Protein AF-A0A9P8RMC5-F1 (afdb_monomer_lite)

Secondary structure (DSSP, 8-state):
----------TT-TGGGS-HHHHHHHHHT-S-HHHHHHHHHH-HHHHHHHHHHHHHHHHHHHHHHS-HHHHHHHHHHHHHHSTT-----HHHHHTTTS---TT-TT----GGGS----TTS---HHHHHHHHHHHHHHHHHHHHHHHHHHHHHHHHHHT---EEEEEPPP--SSTTHHHHT-EEEE-------SPPHHHHHHHHHHHHHHHHHHHHHHHHHTT-----HHHHHHHHH--HHHHS---HHHHHHHHHHHHHHHHHHHTSTT-TTHHHHTT-PPPP---S----TTSS-----TTT-TT--SGGGTTS--HHHHHHHHHHH-TTT-SSTT--SHHHHTTTTTT--HHHHHHTTS--GGGGGGTTHHHHHHHHHHTS-HHHHHHTT--

Radius of gyration: 24.31 Å; chains: 1; bounding box: 80×55×63 Å

Foldseek 3Di:
DDDDPPDPPPPPQPLVPDDLVVLLVVLLPDLALLSNLVVLVVDVSNVVSCLVCVQVSNLSNCVFFPDLLLVLLLLLLLQLVFFPSDDAALVRLQCSNPPPPPPPPDDDCDPSSDGDDCPVDDGDSVCSRPSSSVSSVLLNQLLVLLQVLQVQLLVLLQPFWFWFFPAFADDDPQNLVRLVRTDTDTDHFDRPDGAFLLLSNLSSSLSSLLLSLLSVLVCLVVVRHPYDPVSSVVSVPDDSLGSHPDDPLSSLSNVLSVVVQQVVQVVPVPRNCVCVVNSHRDGDDDPDDDDPPNSGQDDDDPVGCQWQRHPVSSRPFALLRVLVVVQQPDSPQHSQHVQDCVQVSSNVSSSDIRSSCVSSVQADTNSCCVVVSNRNSSRVVRRDDPVSSCVSVVD

Structure (mmCIF, N/CA/C/O backbone):
data_AF-A0A9P8RMC5-F1
#
_entry.id   AF-A0A9P8RMC5-F1
#
loop_
_atom_site.group_PDB
_atom_site.id
_atom_site.type_symbol
_atom_site.label_atom_id
_atom_site.label_alt_id
_atom_site.label_comp_id
_atom_site.label_asym_id
_atom_site.label_entity_id
_atom_site.label_seq_id
_atom_site.pdbx_PDB_ins_code
_atom_site.Cartn_x
_atom_site.Cartn_y
_atom_site.Cartn_z
_atom_site.occupancy
_atom_site.B_iso_or_equiv
_atom_site.auth_seq_id
_atom_site.auth_comp_id
_atom_site.auth_asym_id
_atom_site.auth_atom_id
_atom_site.pdbx_PDB_model_num
ATOM 1 N N . MET A 1 1 ? -53.786 -16.645 29.538 1.00 34.19 1 MET A N 1
ATOM 2 C CA . MET A 1 1 ? -52.750 -17.665 29.286 1.00 34.19 1 MET A CA 1
ATOM 3 C C . MET A 1 1 ? -51.532 -16.928 28.772 1.00 34.19 1 MET A C 1
ATOM 5 O O . MET A 1 1 ? -51.520 -16.521 27.620 1.00 34.19 1 MET A O 1
ATOM 9 N N . ALA A 1 2 ? -50.607 -16.624 29.680 1.00 32.31 2 ALA A N 1
ATOM 10 C CA . ALA A 1 2 ? -49.321 -16.035 29.343 1.00 32.31 2 ALA A CA 1
ATOM 11 C C . ALA A 1 2 ? -48.439 -17.157 28.790 1.00 32.31 2 ALA A C 1
ATOM 13 O O . ALA A 1 2 ? -48.290 -18.186 29.447 1.00 32.31 2 ALA A O 1
ATOM 14 N N . VAL A 1 3 ? -47.946 -16.988 27.566 1.00 31.42 3 VAL A N 1
ATOM 15 C CA . VAL A 1 3 ? -46.944 -17.881 26.987 1.00 31.42 3 VAL A CA 1
ATOM 16 C C . VAL A 1 3 ? -45.592 -17.291 27.349 1.00 31.42 3 VAL A C 1
ATOM 18 O O . VAL A 1 3 ? -45.273 -16.168 26.966 1.00 31.42 3 VAL A O 1
ATOM 21 N N . ASP A 1 4 ? -44.874 -18.048 28.165 1.00 29.44 4 ASP A N 1
ATOM 22 C CA . ASP A 1 4 ? -43.506 -17.816 28.595 1.00 29.44 4 ASP A CA 1
ATOM 23 C C . ASP A 1 4 ? -42.598 -17.735 27.358 1.00 29.44 4 ASP A C 1
ATOM 25 O O . ASP A 1 4 ? -42.488 -18.685 26.584 1.00 29.44 4 ASP A O 1
ATOM 29 N N . SER A 1 5 ? -42.012 -16.564 27.124 1.00 32.34 5 SER A N 1
ATOM 30 C CA . SER A 1 5 ? -41.119 -16.272 25.997 1.00 32.34 5 SER A CA 1
ATOM 31 C C . SER A 1 5 ? -39.651 -16.538 26.344 1.00 32.34 5 SER A C 1
ATOM 33 O O . SER A 1 5 ? -38.749 -15.927 25.772 1.00 32.34 5 SER A O 1
ATOM 35 N N . SER A 1 6 ? -39.400 -17.430 27.300 1.00 42.34 6 SER A N 1
ATOM 36 C CA . SER A 1 6 ? -38.073 -17.939 27.609 1.00 42.34 6 SER A CA 1
ATOM 37 C C . SER A 1 6 ? -37.910 -19.332 26.989 1.00 42.34 6 SER A C 1
ATOM 39 O O . SER A 1 6 ? -38.762 -20.194 27.154 1.00 42.34 6 SER A O 1
ATOM 41 N N . GLN A 1 7 ? -36.791 -19.546 26.287 1.00 39.53 7 GLN A N 1
ATOM 42 C CA . GLN A 1 7 ? -36.348 -20.809 25.664 1.00 39.53 7 GLN A CA 1
ATOM 43 C C . GLN A 1 7 ? -36.811 -21.086 24.221 1.00 39.53 7 GLN A C 1
ATOM 45 O O . GLN A 1 7 ? -37.571 -22.005 23.935 1.00 39.53 7 GLN A O 1
ATOM 50 N N . LEU A 1 8 ? -36.203 -20.373 23.272 1.00 36.94 8 LEU A N 1
ATOM 51 C CA . LEU A 1 8 ? -35.769 -20.991 22.013 1.00 36.94 8 LEU A CA 1
ATOM 52 C C . LEU A 1 8 ? -34.305 -20.607 21.759 1.00 36.94 8 LEU A C 1
ATOM 54 O O . LEU A 1 8 ? -33.977 -19.862 20.840 1.00 36.94 8 LEU A O 1
ATOM 58 N N . SER A 1 9 ? -33.407 -21.104 22.611 1.00 41.03 9 SER A N 1
ATOM 59 C CA . SER A 1 9 ? -32.009 -21.277 22.227 1.00 41.03 9 SER A CA 1
ATOM 60 C C . SER A 1 9 ? -31.971 -22.360 21.151 1.00 41.03 9 SER A C 1
ATOM 62 O O . SER A 1 9 ? -32.452 -23.475 21.358 1.00 41.03 9 SER A O 1
ATOM 64 N N . SER A 1 10 ? -31.457 -22.025 19.965 1.00 50.66 10 SER A N 1
ATOM 65 C CA . SER A 1 10 ? -31.248 -23.032 18.926 1.00 50.66 10 SER A CA 1
ATOM 66 C C . SER A 1 10 ? -30.340 -24.133 19.508 1.00 50.66 10 SER A C 1
ATOM 68 O O . SER A 1 10 ? -29.314 -23.791 20.102 1.00 50.66 10 SER A O 1
ATOM 70 N N . PRO A 1 11 ? -30.658 -25.430 19.345 1.00 49.31 11 PRO A N 1
ATOM 71 C CA . PRO A 1 11 ? -29.874 -26.523 19.927 1.00 49.31 11 PRO A CA 1
ATOM 72 C C . PRO A 1 11 ? -28.427 -26.633 19.403 1.00 49.31 11 PRO A C 1
ATOM 74 O O . PRO A 1 11 ? -27.706 -27.532 19.820 1.00 49.31 11 PRO A O 1
ATOM 77 N N . ASN A 1 12 ? -28.001 -25.737 18.504 1.00 58.00 12 ASN A N 1
ATOM 78 C CA . ASN A 1 12 ? -26.694 -25.741 17.847 1.00 58.00 12 ASN A CA 1
ATOM 79 C C . ASN A 1 12 ? -25.854 -24.474 18.105 1.00 58.00 12 ASN A C 1
ATOM 81 O O . ASN A 1 12 ? -24.824 -24.304 17.452 1.00 58.00 12 ASN A O 1
ATOM 85 N N . ASP A 1 13 ? -26.247 -23.574 19.016 1.00 71.44 13 ASP A N 1
ATOM 86 C CA . ASP A 1 13 ? -25.400 -22.416 19.344 1.00 71.44 13 ASP A CA 1
ATOM 87 C C . ASP A 1 13 ? -24.283 -22.810 20.323 1.00 71.44 13 ASP A C 1
ATOM 89 O O . ASP A 1 13 ? -24.383 -22.628 21.536 1.00 71.44 13 ASP A O 1
ATOM 93 N N . ILE A 1 14 ? -23.208 -23.379 19.769 1.00 84.25 14 ILE A N 1
ATOM 94 C CA . ILE A 1 14 ? -22.016 -23.826 20.506 1.00 84.25 14 ILE A CA 1
ATOM 95 C C . ILE A 1 14 ? -21.413 -22.678 21.333 1.00 84.25 14 ILE A C 1
ATOM 97 O O . ILE A 1 14 ? -20.877 -22.919 22.414 1.00 84.25 14 ILE A O 1
ATOM 101 N N . PHE A 1 15 ? -21.523 -21.430 20.862 1.00 87.88 15 PHE A N 1
ATOM 102 C CA . PHE A 1 15 ? -20.980 -20.268 21.564 1.00 87.88 15 PHE A CA 1
ATOM 103 C C . PHE A 1 15 ? -21.820 -19.881 22.780 1.00 87.88 15 PHE A C 1
ATOM 105 O O . PHE A 1 15 ? -21.253 -19.492 23.798 1.00 87.88 15 PHE A O 1
ATOM 112 N N . GLY A 1 16 ? -23.142 -20.057 22.720 1.00 85.56 16 GLY A N 1
ATOM 113 C CA . GLY A 1 16 ? -24.044 -19.810 23.849 1.00 85.56 16 GLY A CA 1
ATOM 114 C C . GLY A 1 16 ? -23.801 -20.710 25.067 1.00 85.56 16 GLY A C 1
ATOM 115 O O . GLY A 1 16 ? -24.260 -20.391 26.161 1.00 85.56 16 GLY A O 1
ATOM 116 N N . CYS A 1 17 ? -23.070 -21.818 24.905 1.00 88.38 17 CYS A N 1
ATOM 117 C CA . CYS A 1 17 ? -22.701 -22.723 25.997 1.00 88.38 17 CYS A CA 1
ATOM 118 C C . CYS A 1 17 ? -21.341 -22.406 26.643 1.00 88.38 17 CYS A C 1
ATOM 120 O O . CYS A 1 17 ? -20.978 -23.052 27.629 1.00 88.38 17 CYS A O 1
ATOM 122 N N . LEU A 1 18 ? -20.566 -21.467 26.093 1.00 90.94 18 LEU A N 1
ATOM 123 C CA . LEU A 1 18 ? -19.228 -21.141 26.587 1.00 90.94 18 LEU A CA 1
ATOM 124 C C . LEU A 1 18 ? -19.278 -20.027 27.648 1.00 90.94 18 LEU A C 1
ATOM 126 O O . LEU A 1 18 ? -20.042 -19.076 27.493 1.00 90.94 18 LEU A O 1
ATOM 130 N N . PRO A 1 19 ? -18.435 -20.088 28.698 1.00 93.31 19 PRO A N 1
ATOM 131 C CA . PRO A 1 19 ? -18.256 -18.967 29.621 1.00 93.31 19 PRO A CA 1
ATOM 132 C C . PRO A 1 19 ? -17.745 -17.707 28.907 1.00 93.31 19 PRO A C 1
ATOM 134 O O . PRO A 1 19 ? -16.956 -17.805 27.959 1.00 93.31 19 PRO A O 1
ATOM 137 N N . CYS A 1 20 ? -18.134 -16.527 29.399 1.00 90.75 20 CYS A N 1
ATOM 138 C CA . CYS A 1 20 ? -17.752 -15.234 28.821 1.00 90.75 20 CYS A CA 1
ATOM 139 C C . CYS A 1 20 ? -16.228 -15.064 28.717 1.00 90.75 20 CYS A C 1
ATOM 141 O O . CYS A 1 20 ? -15.727 -14.540 27.724 1.00 90.75 20 CYS A O 1
ATOM 143 N N . GLU A 1 21 ? -15.465 -15.570 29.688 1.00 93.19 21 GLU A N 1
ATOM 144 C CA . GLU A 1 21 ? -14.000 -15.508 29.696 1.00 93.19 21 GLU A CA 1
ATOM 145 C C . GLU A 1 21 ? -13.388 -16.323 28.550 1.00 93.19 21 GLU A C 1
ATOM 147 O O . GLU A 1 21 ? -12.403 -15.904 27.939 1.00 93.19 21 GLU A O 1
ATOM 152 N N . ILE A 1 22 ? -13.990 -17.473 28.229 1.00 94.62 22 ILE A N 1
ATOM 153 C CA . ILE A 1 22 ? -13.556 -18.328 27.120 1.00 94.62 22 ILE A CA 1
ATOM 154 C C . ILE A 1 22 ? -13.919 -17.676 25.789 1.00 94.62 22 ILE A C 1
ATOM 156 O O . ILE A 1 22 ? -13.082 -17.634 24.889 1.00 94.62 22 ILE A O 1
ATOM 160 N N . LEU A 1 23 ? -15.124 -17.114 25.667 1.00 93.44 23 LEU A N 1
ATOM 161 C CA . LEU A 1 23 ? -15.525 -16.360 24.476 1.00 93.44 23 LEU A CA 1
ATOM 162 C C . LEU A 1 23 ? -14.602 -15.163 24.231 1.00 93.44 23 LEU A C 1
ATOM 164 O O . LEU A 1 23 ? -14.131 -14.974 23.112 1.00 93.44 23 LEU A O 1
ATOM 168 N N . LEU A 1 24 ? -14.282 -14.397 25.273 1.00 93.69 24 LEU A N 1
ATOM 169 C CA . LEU A 1 24 ? -13.352 -13.276 25.190 1.00 93.69 24 LEU A CA 1
ATOM 170 C C . LEU A 1 24 ? -11.957 -13.728 24.735 1.00 93.69 24 LEU A C 1
ATOM 172 O O . LEU A 1 24 ? -11.364 -13.099 23.857 1.00 93.69 24 LEU A O 1
ATOM 176 N N . ALA A 1 25 ? -11.439 -14.824 25.297 1.00 94.81 25 ALA A N 1
ATOM 177 C CA . ALA A 1 25 ? -10.157 -15.390 24.885 1.00 94.81 25 ALA A CA 1
ATOM 178 C C . ALA A 1 25 ? -10.177 -15.842 23.415 1.00 94.81 25 ALA A C 1
ATOM 180 O O . ALA A 1 25 ? -9.243 -15.543 22.675 1.00 94.81 25 ALA A O 1
ATOM 181 N N . LEU A 1 26 ? -11.255 -16.496 22.968 1.00 94.31 26 LEU A N 1
ATOM 182 C CA . LEU A 1 26 ? -11.422 -16.915 21.575 1.00 94.31 26 LEU A CA 1
ATOM 183 C C . LEU A 1 26 ? -11.428 -15.721 20.618 1.00 94.31 26 LEU A C 1
ATOM 185 O O . LEU A 1 26 ? -10.719 -15.749 19.616 1.00 94.31 26 LEU A O 1
ATOM 189 N N . LEU A 1 27 ? -12.176 -14.661 20.940 1.00 95.12 27 LEU A N 1
ATOM 190 C CA . LEU A 1 27 ? -12.246 -13.454 20.111 1.00 95.12 27 LEU A CA 1
ATOM 191 C C . LEU A 1 27 ? -10.879 -12.765 19.978 1.00 95.12 27 LEU A C 1
ATOM 193 O O . LEU A 1 27 ? -10.534 -12.313 18.888 1.00 95.12 27 LEU A O 1
ATOM 197 N N . LYS A 1 28 ? -10.081 -12.729 21.054 1.00 94.44 28 LYS A N 1
ATOM 198 C CA . LYS A 1 28 ? -8.715 -12.167 21.056 1.00 94.44 28 LYS A CA 1
ATOM 199 C C . LYS A 1 28 ? -7.704 -13.002 20.264 1.00 94.44 28 LYS A C 1
ATOM 201 O O . LYS A 1 28 ? -6.700 -12.458 19.819 1.00 94.44 28 LYS A O 1
ATOM 206 N N . LEU A 1 29 ? -7.953 -14.303 20.107 1.00 93.69 29 LEU A N 1
ATOM 207 C CA . LEU A 1 29 ? -7.072 -15.246 19.407 1.00 93.69 29 LEU A CA 1
ATOM 208 C C . LEU A 1 29 ? -7.424 -15.426 17.924 1.00 93.69 29 LEU A C 1
ATOM 210 O O . LEU A 1 29 ? -6.811 -16.251 17.244 1.00 93.69 29 LEU A O 1
ATOM 214 N N . LEU A 1 30 ? -8.407 -14.684 17.409 1.00 92.06 30 LEU A N 1
ATOM 215 C CA . LEU A 1 30 ? -8.745 -14.752 15.993 1.00 92.06 30 LEU A CA 1
ATOM 216 C C . LEU A 1 30 ? -7.574 -14.284 15.122 1.00 92.06 30 LEU A C 1
ATOM 218 O O . LEU A 1 30 ? -6.870 -13.339 15.477 1.00 92.06 30 LEU A O 1
ATOM 222 N N . PRO A 1 31 ? -7.387 -14.906 13.945 1.00 90.00 31 PRO A N 1
ATOM 223 C CA . PRO A 1 31 ? -6.184 -14.699 13.149 1.00 90.00 31 PRO A CA 1
ATOM 224 C C . PRO A 1 31 ? -6.144 -13.334 12.458 1.00 90.00 31 PRO A C 1
ATOM 226 O O . PRO A 1 31 ? -5.093 -12.945 11.976 1.00 90.00 31 PRO A O 1
ATOM 229 N N . SER A 1 32 ? -7.273 -12.625 12.343 1.00 90.69 32 SER A N 1
ATOM 230 C CA . SER A 1 32 ? -7.334 -11.323 11.674 1.00 90.69 32 SER A CA 1
ATOM 231 C C . SER A 1 32 ? -8.619 -10.556 11.997 1.00 90.69 32 SER A C 1
ATOM 233 O O . SER A 1 32 ? -9.634 -11.139 12.397 1.00 90.69 32 SER A O 1
ATOM 235 N N . LEU A 1 33 ? -8.610 -9.243 11.750 1.00 92.81 33 LEU A N 1
ATOM 236 C CA . LEU A 1 33 ? -9.790 -8.385 11.901 1.00 92.81 33 LEU A CA 1
ATOM 237 C C . LEU A 1 33 ? -10.959 -8.783 10.971 1.00 92.81 33 LEU A C 1
ATOM 239 O O . LEU A 1 33 ? -12.092 -8.811 11.449 1.00 92.81 33 LEU A O 1
ATOM 243 N N . PRO A 1 34 ? -10.759 -9.180 9.697 1.00 91.12 34 PRO A N 1
ATOM 244 C CA . PRO A 1 34 ? -11.839 -9.748 8.882 1.00 91.12 34 PRO A CA 1
ATOM 245 C C . PRO A 1 34 ? -12.456 -11.031 9.458 1.00 91.12 34 PRO A C 1
ATOM 247 O O . PRO A 1 34 ? -13.664 -11.241 9.329 1.00 91.12 34 PRO A O 1
ATOM 250 N N . SER A 1 35 ? -11.656 -11.885 10.109 1.00 91.00 35 SER A N 1
ATOM 251 C CA . SER A 1 35 ? -12.176 -13.088 10.782 1.00 91.00 35 SER A CA 1
ATOM 252 C C . SER A 1 35 ? -13.035 -12.715 11.989 1.00 91.00 35 SER A C 1
ATOM 254 O O . SER A 1 35 ? -14.122 -13.264 12.163 1.00 91.00 35 SER A O 1
ATOM 256 N N . LEU A 1 36 ? -12.594 -11.720 12.767 1.00 94.12 36 LEU A N 1
ATOM 257 C CA . LEU A 1 36 ? -13.380 -11.138 13.853 1.00 94.12 36 LEU A CA 1
ATOM 258 C C . LEU A 1 36 ? -14.698 -10.546 13.345 1.00 94.12 36 LEU A C 1
ATOM 260 O O . LEU A 1 36 ? -15.750 -10.897 13.873 1.00 94.12 36 LEU A O 1
ATOM 264 N N . TRP A 1 37 ? -14.663 -9.733 12.284 1.00 93.81 37 TRP A N 1
ATOM 265 C CA . TRP A 1 37 ? -15.861 -9.184 11.635 1.00 93.81 37 TRP A CA 1
ATOM 266 C C . TRP A 1 37 ? -16.850 -10.277 11.224 1.00 93.81 37 TRP A C 1
ATOM 268 O O . TRP A 1 37 ? -18.044 -10.178 11.501 1.00 93.81 37 TRP A O 1
ATOM 278 N N . SER A 1 38 ? -16.355 -11.331 10.578 1.00 91.19 38 SER A N 1
ATOM 279 C CA . SER A 1 38 ? -17.195 -12.432 10.102 1.00 91.19 38 SER A CA 1
ATOM 280 C C . SER A 1 38 ? -17.855 -13.169 11.269 1.00 91.19 38 SER A C 1
ATOM 282 O O . SER A 1 38 ? -19.056 -13.430 11.229 1.00 91.19 38 SER A O 1
ATOM 284 N N . LEU A 1 39 ? -17.106 -13.443 12.343 1.00 92.12 39 LEU A N 1
ATOM 285 C CA . LEU A 1 39 ? -17.624 -14.169 13.502 1.00 92.12 39 LEU A CA 1
ATOM 286 C C . LEU A 1 39 ? -18.683 -13.370 14.275 1.00 92.12 39 LEU A C 1
ATOM 288 O O . LEU A 1 39 ? -19.729 -13.925 14.612 1.00 92.12 39 LEU A O 1
ATOM 292 N N . ILE A 1 40 ? -18.463 -12.073 14.521 1.00 93.75 40 ILE A N 1
ATOM 293 C CA . ILE A 1 40 ? -19.433 -11.249 15.268 1.00 93.75 40 ILE A CA 1
ATOM 294 C C . ILE A 1 40 ? -20.731 -10.993 14.491 1.00 93.75 40 ILE A C 1
ATOM 296 O O . ILE A 1 40 ? -21.744 -10.645 15.098 1.00 93.75 40 ILE A O 1
ATOM 300 N N . ASN A 1 41 ? -20.705 -11.135 13.163 1.00 90.94 41 ASN A N 1
ATOM 301 C CA . ASN A 1 41 ? -21.898 -11.057 12.319 1.00 90.94 41 ASN A CA 1
ATOM 302 C C . ASN A 1 41 ? -22.594 -12.418 12.168 1.00 90.94 41 ASN A C 1
ATOM 304 O O . ASN A 1 41 ? -23.791 -12.457 11.901 1.00 90.94 41 ASN A O 1
ATOM 308 N N . ALA A 1 42 ? -21.867 -13.523 12.356 1.00 90.12 42 ALA A N 1
ATOM 309 C CA . ALA A 1 42 ? -22.419 -14.874 12.298 1.00 90.12 42 ALA A CA 1
ATOM 310 C C . ALA A 1 42 ? -23.027 -15.347 13.632 1.00 90.12 42 ALA A C 1
ATOM 312 O O . ALA A 1 42 ? -23.923 -16.187 13.623 1.00 90.12 42 ALA A O 1
ATOM 313 N N . SER A 1 43 ? -22.556 -14.829 14.773 1.00 92.62 43 SER A N 1
ATOM 314 C CA . SER A 1 43 ? -23.009 -15.229 16.113 1.00 92.62 43 SER A CA 1
ATOM 315 C C . SER A 1 43 ? -23.420 -14.024 16.957 1.00 92.62 43 SER A C 1
ATOM 317 O O . SER A 1 43 ? -22.600 -13.156 17.262 1.00 92.62 43 SER A O 1
ATOM 319 N N . SER A 1 44 ? -24.682 -14.000 17.400 1.00 91.75 44 SER A N 1
ATOM 320 C CA . SER A 1 44 ? -25.200 -12.962 18.302 1.00 91.75 44 SER A CA 1
ATOM 321 C C . SER A 1 44 ? -24.506 -12.973 19.664 1.00 91.75 44 SER A C 1
ATOM 323 O O . SER A 1 44 ? -24.296 -11.909 20.239 1.00 91.75 44 SER A O 1
ATOM 325 N N . VAL A 1 45 ? -24.104 -14.151 20.155 1.00 93.19 45 VAL A N 1
ATOM 326 C CA . VAL A 1 45 ? -23.377 -14.306 21.426 1.00 93.19 45 VAL A CA 1
ATOM 327 C C . VAL A 1 45 ? -21.981 -13.693 21.322 1.00 93.19 45 VAL A C 1
ATOM 329 O O . VAL A 1 45 ? -21.588 -12.898 22.173 1.00 93.19 45 VAL A O 1
ATOM 332 N N . CYS A 1 46 ? -21.253 -13.984 20.239 1.00 93.81 46 CYS A N 1
ATOM 333 C CA . CYS A 1 46 ? -19.962 -13.348 19.974 1.00 93.81 46 CYS A CA 1
ATOM 334 C C . CYS A 1 46 ? -20.105 -11.837 19.749 1.00 93.81 46 CYS A C 1
ATOM 336 O O . CYS A 1 46 ? -19.240 -11.082 20.178 1.00 93.81 46 CYS A O 1
ATOM 338 N N . SER A 1 47 ? -21.190 -11.395 19.105 1.00 93.25 47 SER A N 1
ATOM 339 C CA . SER A 1 47 ? -21.507 -9.973 18.921 1.00 93.25 47 SER A CA 1
ATOM 340 C C . SER A 1 47 ? -21.686 -9.246 20.253 1.00 93.25 47 SER A C 1
ATOM 342 O O . SER A 1 47 ? 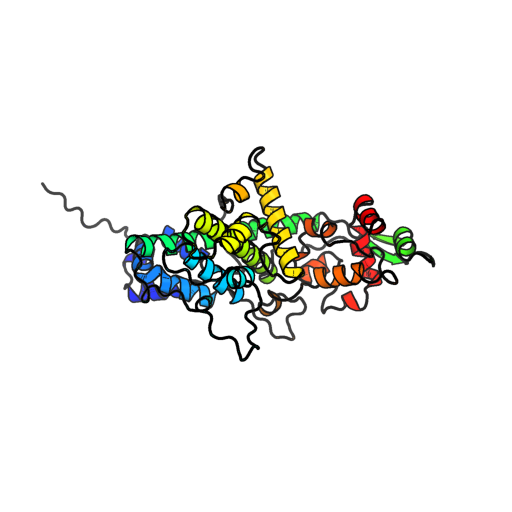-21.100 -8.185 20.444 1.00 93.25 47 SER A O 1
ATOM 344 N N . ALA A 1 48 ? -22.455 -9.828 21.177 1.00 91.88 48 ALA A N 1
ATOM 345 C CA . ALA A 1 48 ? -22.681 -9.253 22.499 1.00 91.88 48 ALA A CA 1
ATOM 346 C C . ALA A 1 48 ? -21.376 -9.194 23.308 1.00 91.88 48 ALA A C 1
ATOM 348 O O . ALA A 1 48 ? -21.003 -8.131 23.793 1.00 91.88 48 ALA A O 1
ATOM 349 N N . GLN A 1 49 ? -20.622 -10.299 23.352 1.00 93.06 49 GLN A N 1
ATOM 350 C CA . GLN A 1 49 ? -19.323 -10.339 24.033 1.00 93.06 49 GLN A CA 1
ATOM 351 C C . GLN A 1 49 ? -18.315 -9.348 23.433 1.00 93.06 49 GLN A C 1
ATOM 353 O O . GLN A 1 49 ? -17.472 -8.798 24.146 1.00 93.06 49 GLN A O 1
ATOM 358 N N . PHE A 1 50 ? -18.376 -9.138 22.117 1.00 93.12 50 PHE A N 1
ATOM 359 C CA . PHE A 1 50 ? -17.578 -8.124 21.451 1.00 93.12 50 PHE A CA 1
ATOM 360 C C . PHE A 1 50 ? -17.960 -6.726 21.926 1.00 93.12 50 PHE A C 1
ATOM 362 O O . PHE A 1 50 ? -17.064 -5.976 22.284 1.00 93.12 50 PHE A O 1
ATOM 369 N N . ASP A 1 51 ? -19.244 -6.376 21.979 1.00 90.56 51 ASP A N 1
ATOM 370 C CA . ASP A 1 51 ? -19.684 -5.035 22.383 1.00 90.56 51 ASP A CA 1
ATOM 371 C C . ASP A 1 51 ? -19.237 -4.664 23.809 1.00 90.56 51 ASP A C 1
ATOM 373 O O . ASP A 1 51 ? -18.901 -3.504 24.054 1.00 90.56 51 ASP A O 1
ATOM 377 N N . ASP A 1 52 ? -19.127 -5.648 24.706 1.00 88.06 52 ASP A N 1
ATOM 378 C CA . ASP A 1 52 ? -18.653 -5.454 26.083 1.00 88.06 52 ASP A CA 1
ATOM 379 C C . ASP A 1 52 ? -17.142 -5.166 26.182 1.00 88.06 52 ASP A C 1
ATOM 381 O O . ASP A 1 52 ? -16.688 -4.505 27.117 1.00 88.06 52 ASP A O 1
ATOM 385 N N . CYS A 1 53 ? -16.330 -5.674 25.247 1.00 88.06 53 CYS A N 1
ATOM 386 C CA . CYS A 1 53 ? -14.858 -5.612 25.306 1.00 88.06 53 CYS A CA 1
ATOM 387 C C . CYS A 1 53 ? -14.216 -5.213 23.964 1.00 88.06 53 CYS A C 1
ATOM 389 O O . CYS A 1 53 ? -13.078 -5.589 23.669 1.00 88.06 53 CYS A O 1
ATOM 391 N N . ALA A 1 54 ? -14.934 -4.450 23.138 1.00 90.00 54 ALA A N 1
ATOM 392 C CA . ALA A 1 54 ? -14.643 -4.296 21.712 1.00 90.00 54 ALA A CA 1
ATOM 393 C C . ALA A 1 54 ? -13.223 -3.796 21.426 1.00 90.00 54 ALA A C 1
ATOM 395 O O . ALA A 1 54 ? -12.516 -4.363 20.596 1.00 90.00 54 ALA A O 1
ATOM 396 N N . LEU A 1 55 ? -12.782 -2.752 22.134 1.00 87.38 55 LEU A N 1
ATOM 397 C CA . LEU A 1 55 ? -11.437 -2.210 21.954 1.00 87.38 55 LEU A CA 1
ATOM 398 C C . LEU A 1 55 ? -10.340 -3.181 22.366 1.00 87.38 55 LEU A C 1
ATOM 400 O O . LEU A 1 55 ? -9.337 -3.281 21.671 1.00 87.38 55 LEU A O 1
ATOM 404 N N . GLU A 1 56 ? -10.522 -3.877 23.487 1.00 89.12 56 GLU A N 1
ATOM 405 C CA . GLU A 1 56 ? -9.525 -4.823 23.980 1.00 89.12 56 GLU A CA 1
ATOM 406 C C . GLU A 1 56 ? -9.357 -5.980 22.988 1.00 89.12 56 GLU A C 1
ATOM 408 O O . GLU A 1 56 ? -8.239 -6.405 22.697 1.00 89.12 56 GLU A O 1
ATOM 413 N N . ILE A 1 57 ? -10.471 -6.451 22.424 1.00 92.75 57 ILE A N 1
ATOM 414 C CA . ILE A 1 57 ? -10.485 -7.498 21.404 1.00 92.75 57 ILE A CA 1
ATOM 415 C C . ILE A 1 57 ? -9.820 -7.005 20.114 1.00 92.75 57 ILE A C 1
ATOM 417 O O . ILE A 1 57 ? -8.930 -7.682 19.600 1.00 92.75 57 ILE A O 1
ATOM 421 N N . ILE A 1 58 ? -10.211 -5.831 19.599 1.00 92.94 58 ILE A N 1
ATOM 422 C CA . ILE A 1 58 ? -9.612 -5.260 18.380 1.00 92.94 58 ILE A CA 1
ATOM 423 C C . ILE A 1 58 ? -8.113 -5.058 18.566 1.00 92.94 58 ILE A C 1
ATOM 425 O O . ILE A 1 58 ? -7.348 -5.434 17.684 1.00 92.94 58 ILE A O 1
ATOM 429 N N . GLU A 1 59 ? -7.685 -4.477 19.687 1.00 90.75 59 GLU A N 1
ATOM 430 C CA . GLU A 1 59 ? -6.274 -4.213 19.960 1.00 90.75 59 GLU A CA 1
ATOM 431 C C . GLU A 1 59 ? -5.476 -5.520 20.012 1.00 90.75 59 GLU A C 1
ATOM 433 O O . GLU A 1 59 ? -4.419 -5.601 19.392 1.00 90.75 59 GLU A O 1
ATOM 438 N N . ALA A 1 60 ? -5.997 -6.564 20.666 1.00 92.06 60 ALA A N 1
ATOM 439 C CA . ALA A 1 60 ? -5.348 -7.874 20.718 1.00 92.06 60 ALA A CA 1
ATOM 440 C C . ALA A 1 60 ? -5.187 -8.501 19.321 1.00 92.06 60 ALA A C 1
ATOM 442 O O . ALA A 1 60 ? -4.081 -8.895 18.946 1.00 92.06 60 ALA A O 1
ATOM 443 N N . VAL A 1 61 ? -6.262 -8.534 18.525 1.00 93.12 61 VAL A N 1
ATOM 444 C CA . VAL A 1 61 ? -6.232 -9.098 17.164 1.00 93.12 61 VAL A CA 1
ATOM 445 C C . VAL A 1 61 ? -5.333 -8.265 16.247 1.00 93.12 61 VAL A C 1
ATOM 447 O O . VAL A 1 61 ? -4.546 -8.814 15.476 1.00 93.12 61 VAL A O 1
ATOM 450 N N . MET A 1 62 ? -5.400 -6.937 16.344 1.00 91.75 62 MET A N 1
ATOM 451 C CA . MET A 1 62 ? -4.572 -6.016 15.567 1.00 91.75 62 MET A CA 1
ATOM 452 C C . MET A 1 62 ? -3.083 -6.176 15.904 1.00 91.75 62 MET A C 1
ATOM 454 O O . MET A 1 62 ? -2.264 -6.235 14.991 1.00 91.75 62 MET A O 1
ATOM 458 N N . LEU A 1 63 ? -2.723 -6.297 17.186 1.00 89.38 63 LEU A N 1
ATOM 459 C CA . LEU A 1 63 ? -1.338 -6.527 17.613 1.00 89.38 63 LEU A CA 1
ATOM 460 C C . LEU A 1 63 ? -0.770 -7.844 17.074 1.00 89.38 63 LEU A C 1
ATOM 462 O O . LEU A 1 63 ? 0.416 -7.902 16.758 1.00 89.38 63 LEU A O 1
ATOM 466 N N . ALA A 1 64 ? -1.604 -8.879 16.963 1.00 88.25 64 ALA A N 1
ATOM 467 C CA . ALA A 1 64 ? -1.189 -10.197 16.494 1.00 88.25 64 ALA A CA 1
ATOM 468 C C . ALA A 1 64 ? -1.094 -10.314 14.961 1.00 88.25 64 ALA A C 1
ATOM 470 O O . ALA A 1 64 ? -0.292 -11.104 14.467 1.00 88.25 64 ALA A O 1
ATOM 471 N N . SER A 1 65 ? -1.909 -9.562 14.211 1.00 88.50 65 SER A N 1
ATOM 472 C CA . SER A 1 65 ? -2.105 -9.787 12.766 1.00 88.50 65 SER A CA 1
ATOM 473 C C . SER A 1 65 ? -1.704 -8.622 11.860 1.00 88.50 65 SER A C 1
ATOM 475 O O . SER A 1 65 ? -1.506 -8.823 10.666 1.00 88.50 65 SER A O 1
ATOM 477 N N . VAL A 1 66 ? -1.562 -7.403 12.392 1.00 89.56 66 VAL A N 1
ATOM 478 C CA . VAL A 1 66 ? -1.368 -6.191 11.582 1.00 89.56 66 VAL A CA 1
ATOM 479 C C . VAL A 1 66 ? 0.039 -5.613 11.794 1.00 89.56 66 VAL A C 1
ATOM 481 O O . VAL A 1 66 ? 0.461 -5.446 12.936 1.00 89.56 66 VAL A O 1
ATOM 484 N N . PRO A 1 67 ? 0.775 -5.228 10.737 1.00 88.75 67 PRO A N 1
ATOM 485 C CA . PRO A 1 67 ? 2.075 -4.561 10.861 1.00 88.75 67 PRO A CA 1
ATOM 486 C C . PRO A 1 67 ? 2.014 -3.228 11.612 1.00 88.75 67 PRO A C 1
ATOM 488 O O . PRO A 1 67 ? 1.095 -2.440 11.397 1.00 88.75 67 PRO A O 1
ATOM 491 N N . THR A 1 68 ? 3.033 -2.925 12.424 1.00 85.19 68 THR A N 1
ATOM 492 C CA . THR A 1 68 ? 3.092 -1.750 13.320 1.00 85.19 68 THR A CA 1
ATOM 493 C C . THR A 1 68 ? 2.696 -0.430 12.654 1.00 85.19 68 THR A C 1
ATOM 495 O O . THR A 1 68 ? 1.893 0.321 13.210 1.00 85.19 68 THR A O 1
ATOM 498 N N . THR A 1 69 ? 3.209 -0.157 11.452 1.00 85.56 69 THR A N 1
ATOM 499 C CA . THR A 1 69 ? 2.896 1.060 10.689 1.00 85.56 69 THR A CA 1
ATOM 500 C C . THR A 1 69 ? 1.404 1.144 10.346 1.00 85.56 69 THR A C 1
ATOM 502 O O . THR A 1 69 ? 0.786 2.193 10.508 1.00 85.56 69 THR A O 1
ATOM 505 N N . ILE A 1 70 ? 0.782 0.029 9.952 1.00 91.12 70 ILE A N 1
ATOM 506 C CA . ILE A 1 70 ? -0.658 -0.032 9.659 1.00 91.12 70 ILE A CA 1
ATOM 507 C C . ILE A 1 70 ? -1.470 0.086 10.952 1.00 91.12 70 ILE A C 1
ATOM 509 O O . ILE A 1 70 ? -2.432 0.851 10.980 1.00 91.12 70 ILE A O 1
ATOM 513 N N . GLN A 1 71 ? -1.053 -0.567 12.047 1.00 90.31 71 GLN A N 1
ATOM 514 C CA . GLN A 1 71 ? -1.714 -0.405 13.350 1.00 90.31 71 GLN A CA 1
ATOM 515 C C . GLN A 1 71 ? -1.775 1.071 13.753 1.00 90.31 71 GLN A C 1
ATOM 517 O O . GLN A 1 71 ? -2.791 1.555 14.243 1.00 90.31 71 GLN A O 1
ATOM 522 N N . HIS A 1 72 ? -0.685 1.811 13.543 1.00 86.19 72 HIS A N 1
ATOM 523 C CA . HIS A 1 72 ? -0.631 3.235 13.847 1.00 86.19 72 HIS A CA 1
ATOM 524 C C . HIS A 1 72 ? -1.653 4.040 13.036 1.00 86.19 72 HIS A C 1
ATOM 526 O O . HIS A 1 72 ? -2.404 4.829 13.615 1.00 86.19 72 HIS A O 1
ATOM 532 N N . ILE A 1 73 ? -1.739 3.783 11.726 1.00 90.56 73 ILE A N 1
ATOM 533 C CA . ILE A 1 73 ? -2.715 4.430 10.840 1.00 90.56 73 ILE A CA 1
ATOM 534 C C . ILE A 1 73 ? -4.153 4.083 11.277 1.00 90.56 73 ILE A C 1
ATOM 536 O O . ILE A 1 73 ? -5.022 4.952 11.339 1.00 90.56 73 ILE A O 1
ATOM 540 N N . MET A 1 74 ? -4.414 2.836 11.670 1.00 91.94 74 MET A N 1
ATOM 541 C CA . MET A 1 74 ? -5.721 2.417 12.191 1.00 91.94 74 MET A CA 1
ATOM 542 C C . MET A 1 74 ? -6.088 3.146 13.489 1.00 91.94 74 MET A C 1
ATOM 544 O O . MET A 1 74 ? -7.202 3.658 13.622 1.00 91.94 74 MET A O 1
ATOM 548 N N . ARG A 1 75 ? -5.140 3.260 14.429 1.00 87.50 75 ARG A N 1
ATOM 549 C CA . ARG A 1 75 ? -5.350 3.964 15.702 1.00 87.50 75 ARG A CA 1
ATOM 550 C C . ARG A 1 75 ? -5.643 5.451 15.492 1.00 87.50 75 ARG A C 1
ATOM 552 O O . ARG A 1 75 ? -6.544 5.975 16.146 1.00 87.50 75 ARG A O 1
ATOM 559 N N . VAL A 1 76 ? -4.936 6.144 14.590 1.00 85.81 76 VAL A N 1
ATOM 560 C CA . VAL A 1 76 ? -5.259 7.558 14.285 1.00 85.81 76 VAL A CA 1
ATOM 561 C C . VAL A 1 76 ? -6.604 7.702 13.604 1.00 85.81 76 VAL A C 1
ATOM 563 O O . VAL A 1 76 ? -7.326 8.647 13.900 1.00 85.81 76 VAL A O 1
ATOM 566 N N . THR A 1 77 ? -6.962 6.754 12.739 1.00 89.94 77 THR A N 1
ATOM 567 C CA . THR A 1 77 ? -8.241 6.770 12.031 1.00 89.94 77 THR A CA 1
ATOM 568 C C . THR A 1 77 ? -9.382 6.695 13.037 1.00 89.94 77 THR A C 1
ATOM 570 O O . THR A 1 77 ? -10.283 7.531 12.996 1.00 89.94 77 THR A O 1
ATOM 573 N N . LEU A 1 78 ? -9.294 5.787 14.016 1.00 87.44 78 LEU A N 1
ATOM 574 C CA . LEU A 1 78 ? -10.283 5.701 15.092 1.00 87.44 78 LEU A CA 1
ATOM 575 C C . LEU A 1 78 ? -10.333 6.979 15.943 1.00 87.44 78 LEU A C 1
ATOM 577 O O . LEU A 1 78 ? -11.415 7.454 16.277 1.00 87.44 78 LEU A O 1
ATOM 581 N N . ARG A 1 79 ? -9.177 7.565 16.282 1.00 82.00 79 ARG A N 1
ATOM 582 C CA . ARG A 1 79 ? -9.129 8.812 17.066 1.00 82.00 79 ARG A CA 1
ATOM 583 C C . ARG A 1 79 ? -9.740 10.000 16.322 1.00 82.00 79 ARG A C 1
ATOM 585 O O . ARG A 1 79 ? -10.409 10.808 16.949 1.00 82.00 79 ARG A O 1
ATOM 592 N N . CYS A 1 80 ? -9.580 10.092 15.002 1.00 84.31 80 CYS A N 1
ATOM 593 C CA . CYS A 1 80 ? -10.227 11.131 14.190 1.00 84.31 80 CYS A CA 1
ATOM 594 C C . CYS A 1 80 ? -11.753 10.969 14.101 1.00 84.31 80 CYS A C 1
ATOM 596 O O . CYS A 1 80 ? -12.477 11.955 13.928 1.00 84.31 80 CYS A O 1
ATOM 598 N N . GLN A 1 81 ? -12.252 9.741 14.246 1.00 82.75 81 GLN A N 1
ATOM 599 C CA . GLN A 1 81 ? -13.687 9.455 14.290 1.00 82.75 81 GLN A CA 1
ATOM 600 C C . GLN A 1 81 ? -14.325 9.809 15.637 1.00 82.75 81 GLN A C 1
ATOM 602 O O . GLN A 1 81 ? -15.538 10.002 15.698 1.00 82.75 81 GLN A O 1
ATOM 607 N N . ALA A 1 82 ? -13.533 9.889 16.706 1.00 78.25 82 ALA A N 1
ATOM 608 C CA . ALA A 1 82 ? -14.025 10.102 18.055 1.00 78.25 82 ALA A CA 1
ATOM 609 C C . ALA A 1 82 ? -13.895 11.586 18.478 1.00 78.25 82 ALA A C 1
ATOM 611 O O . ALA A 1 82 ? -12.795 12.149 18.433 1.00 78.25 82 ALA A O 1
ATOM 612 N N . PRO A 1 83 ? -14.989 12.251 18.889 1.00 66.44 83 PRO A N 1
ATOM 613 C CA . PRO A 1 83 ? -14.937 13.601 19.451 1.00 66.44 83 PRO A CA 1
ATOM 614 C C . PRO A 1 83 ? -14.058 13.652 20.713 1.00 66.44 83 PRO A C 1
ATOM 616 O O . PRO A 1 83 ? -14.092 12.733 21.526 1.00 66.44 83 PRO A O 1
ATOM 619 N N . GLY A 1 84 ? -13.256 14.709 20.882 1.00 61.28 84 GLY A N 1
ATOM 620 C CA . GLY A 1 84 ? -12.444 14.930 22.093 1.00 61.28 84 GLY A CA 1
ATOM 621 C C . GLY A 1 84 ? -11.162 14.089 22.220 1.00 61.28 84 GLY A C 1
ATOM 622 O O . GLY A 1 84 ? -10.386 14.294 23.146 1.00 61.28 84 GLY A O 1
ATOM 623 N N . LEU A 1 85 ? -10.895 13.178 21.280 1.00 58.09 85 LEU A N 1
ATOM 624 C CA . LEU A 1 85 ? -9.703 12.309 21.250 1.00 58.09 85 LEU A CA 1
ATOM 625 C C . LEU A 1 85 ? -8.574 12.844 20.350 1.00 58.09 85 LEU A C 1
ATOM 627 O O . LEU A 1 85 ? -7.618 12.130 20.024 1.00 58.09 85 LEU A O 1
ATOM 631 N N . GLN A 1 86 ? -8.694 14.101 19.924 1.00 62.38 86 GLN A N 1
ATOM 632 C CA . GLN A 1 86 ? -7.872 14.695 18.880 1.00 62.38 86 GLN A CA 1
ATOM 633 C C . GLN A 1 86 ? -6.749 15.539 19.485 1.00 62.38 86 GLN A C 1
ATOM 635 O O . GLN A 1 86 ? -6.948 16.656 19.947 1.00 62.38 86 GLN A O 1
ATOM 640 N N . HIS A 1 87 ? -5.533 14.998 19.463 1.00 59.66 87 HIS A N 1
ATOM 641 C CA . HIS A 1 87 ? -4.316 15.714 19.868 1.00 59.66 87 HIS A CA 1
ATOM 642 C C . HIS A 1 87 ? -3.213 15.622 18.809 1.00 59.66 87 HIS A C 1
ATOM 644 O O . HIS A 1 87 ? -2.027 15.622 19.133 1.00 59.66 87 HIS A O 1
ATOM 650 N N . THR A 1 88 ? -3.593 15.484 17.540 1.00 74.44 88 THR A N 1
ATOM 651 C CA . THR A 1 88 ? -2.643 15.463 16.423 1.00 74.44 88 THR A CA 1
ATOM 652 C C . THR A 1 88 ? -2.509 16.858 15.841 1.00 74.44 88 THR A C 1
ATOM 654 O O . THR A 1 88 ? -3.532 17.486 15.618 1.00 74.44 88 THR A O 1
ATOM 657 N N . THR A 1 89 ? -1.303 17.342 15.554 1.00 85.19 89 THR A N 1
ATOM 658 C CA . THR A 1 89 ? -1.102 18.549 14.725 1.00 85.19 89 THR A CA 1
ATOM 659 C C . THR A 1 89 ? -1.163 18.205 13.233 1.00 85.19 89 THR A C 1
ATOM 661 O O . THR A 1 89 ? -1.055 17.030 12.869 1.00 85.19 89 THR A O 1
ATOM 664 N N . LEU A 1 90 ? -1.263 19.208 12.350 1.00 88.00 90 LEU A N 1
ATOM 665 C CA . LEU A 1 90 ? -1.172 18.992 10.900 1.00 88.00 90 LEU A CA 1
ATOM 666 C C . LEU A 1 90 ? 0.123 18.258 10.512 1.00 88.00 90 LEU A C 1
ATOM 668 O O . LEU A 1 90 ? 0.086 17.318 9.725 1.00 88.00 90 LEU A O 1
ATOM 672 N N . GLU A 1 91 ? 1.265 18.644 11.089 1.00 86.94 91 GLU A N 1
ATOM 673 C CA . GLU A 1 91 ? 2.556 17.988 10.837 1.00 86.94 91 GLU A CA 1
ATOM 674 C C . GLU A 1 91 ? 2.526 16.504 11.231 1.00 86.94 91 GLU A C 1
ATOM 676 O O . GLU A 1 91 ? 2.915 15.645 10.442 1.00 86.94 91 GLU A O 1
ATOM 681 N N . GLN A 1 92 ? 1.985 16.184 12.410 1.00 84.69 92 GLN A N 1
ATOM 682 C CA . GLN A 1 92 ? 1.848 14.799 12.868 1.00 84.69 92 GLN A CA 1
ATOM 683 C C . GLN A 1 92 ? 0.894 13.987 11.984 1.00 84.69 92 GLN A C 1
ATOM 685 O O . GLN A 1 92 ? 1.161 12.818 11.719 1.00 84.69 92 GLN A O 1
ATOM 690 N N . ALA A 1 93 ? -0.189 14.599 11.498 1.00 88.50 93 ALA A N 1
ATOM 691 C CA . ALA A 1 93 ? -1.117 13.955 10.573 1.00 88.50 93 ALA A CA 1
ATOM 692 C C . ALA A 1 93 ? -0.457 13.636 9.220 1.00 88.50 93 ALA A C 1
ATOM 694 O O . ALA A 1 93 ? -0.668 12.558 8.664 1.00 88.50 93 ALA A O 1
ATOM 695 N N . ARG A 1 94 ? 0.390 14.535 8.702 1.00 89.50 94 ARG A N 1
ATOM 696 C CA . ARG A 1 94 ? 1.157 14.296 7.465 1.00 89.50 94 ARG A CA 1
ATOM 697 C C . ARG A 1 94 ? 2.216 13.212 7.627 1.00 89.50 94 ARG A C 1
ATOM 699 O O . ARG A 1 94 ? 2.506 12.492 6.672 1.00 89.50 94 ARG A O 1
ATOM 706 N N . ASP A 1 95 ? 2.772 13.096 8.825 1.00 87.12 95 ASP A N 1
ATOM 707 C CA . ASP A 1 95 ? 3.885 12.208 9.142 1.00 87.12 95 ASP A CA 1
ATOM 708 C C . ASP A 1 95 ? 3.452 10.840 9.691 1.00 87.12 95 ASP A C 1
ATOM 710 O O . ASP A 1 95 ? 4.307 10.039 10.053 1.00 87.12 95 ASP A O 1
ATOM 714 N N . VAL A 1 96 ? 2.151 10.526 9.695 1.00 84.19 96 VAL A N 1
ATOM 715 C CA . VAL A 1 96 ? 1.603 9.253 10.205 1.00 84.19 96 VAL A CA 1
ATOM 716 C C . VAL A 1 96 ? 2.252 8.006 9.587 1.00 84.19 96 VAL A C 1
ATOM 718 O O . VAL A 1 96 ? 2.368 6.970 10.234 1.00 84.19 96 VAL A O 1
ATOM 721 N N . ALA A 1 97 ? 2.671 8.095 8.324 1.00 75.12 97 ALA A N 1
ATOM 722 C CA . ALA A 1 97 ? 3.303 6.999 7.597 1.00 75.12 97 ALA A CA 1
ATOM 723 C C . ALA A 1 97 ? 4.832 7.024 7.674 1.00 75.12 97 ALA A C 1
ATOM 725 O O . ALA A 1 97 ? 5.462 6.075 7.206 1.00 75.12 97 ALA A O 1
ATOM 726 N N . LYS A 1 98 ? 5.439 8.089 8.224 1.00 75.25 98 LYS A N 1
ATOM 727 C CA . LYS A 1 98 ? 6.888 8.116 8.405 1.00 75.25 98 LYS A CA 1
ATOM 728 C C . LYS A 1 98 ? 7.249 7.018 9.383 1.00 75.25 98 LYS A C 1
ATOM 730 O O . LYS A 1 98 ? 6.743 6.995 10.501 1.00 75.25 98 LYS A O 1
ATOM 735 N N . ASP A 1 99 ? 8.142 6.157 8.911 1.00 56.44 99 ASP A N 1
ATOM 736 C CA . ASP A 1 99 ? 8.789 5.076 9.640 1.00 56.44 99 ASP A CA 1
ATOM 737 C C . ASP A 1 99 ? 8.870 5.408 11.138 1.00 56.44 99 ASP A C 1
ATOM 739 O O . ASP A 1 99 ? 9.577 6.344 11.547 1.00 56.44 99 ASP A O 1
ATOM 743 N N . ILE A 1 100 ? 8.105 4.675 11.956 1.00 54.41 100 ILE A N 1
ATOM 744 C CA . ILE A 1 100 ? 8.294 4.654 13.408 1.00 54.41 100 ILE A CA 1
ATOM 745 C C . ILE A 1 100 ? 9.607 3.905 13.595 1.00 54.41 100 ILE A C 1
ATOM 747 O O . ILE A 1 100 ? 9.628 2.707 13.858 1.00 54.41 100 ILE A O 1
ATOM 751 N N . ASP A 1 101 ? 10.708 4.605 13.334 1.00 46.12 101 ASP A N 1
ATOM 752 C CA . ASP A 1 101 ? 12.041 4.042 13.308 1.00 46.12 101 ASP A CA 1
ATOM 753 C C . ASP A 1 101 ? 12.314 3.424 14.678 1.00 46.12 101 ASP A C 1
ATOM 755 O O . ASP A 1 101 ? 12.583 4.120 15.663 1.00 46.12 101 ASP A O 1
ATOM 759 N N . ILE A 1 102 ? 12.246 2.093 14.717 1.00 44.22 102 ILE A N 1
ATOM 760 C CA . ILE A 1 102 ? 12.606 1.233 15.846 1.00 44.22 102 ILE A CA 1
ATOM 761 C C . ILE A 1 102 ? 14.039 1.561 16.329 1.00 44.22 102 ILE A C 1
ATOM 763 O O . ILE A 1 102 ? 14.383 1.277 17.477 1.00 44.22 102 ILE A O 1
ATOM 767 N N . ASN A 1 103 ? 14.864 2.247 15.519 1.00 36.97 103 ASN A N 1
ATOM 768 C CA . ASN A 1 103 ? 16.217 2.677 15.878 1.00 36.97 103 ASN A CA 1
ATOM 769 C C . ASN A 1 103 ? 16.350 4.132 16.357 1.00 36.97 103 ASN A C 1
ATOM 771 O O . ASN A 1 103 ? 17.413 4.501 16.879 1.00 36.97 103 ASN A O 1
ATOM 775 N N . ARG A 1 104 ? 15.312 4.979 16.284 1.00 42.47 104 ARG A N 1
ATOM 776 C CA . ARG A 1 104 ? 15.370 6.315 16.901 1.00 42.47 104 ARG A CA 1
ATOM 777 C C . ARG A 1 104 ? 15.150 6.200 18.407 1.00 42.47 104 ARG A C 1
ATOM 779 O O . ARG A 1 104 ? 14.056 6.413 18.917 1.00 42.47 104 ARG A O 1
ATOM 786 N N . ARG A 1 105 ? 16.255 6.009 19.140 1.00 40.62 105 ARG A N 1
ATOM 787 C CA . ARG A 1 105 ? 16.395 6.074 20.619 1.00 40.62 105 ARG A CA 1
ATOM 788 C C . ARG A 1 105 ? 15.913 7.392 21.284 1.00 40.62 105 ARG A C 1
ATOM 790 O O . ARG A 1 105 ? 16.310 7.685 22.408 1.00 40.62 105 ARG A O 1
ATOM 797 N N . ARG A 1 106 ? 15.130 8.240 20.606 1.00 39.78 106 ARG A N 1
ATOM 798 C CA . ARG A 1 106 ? 14.699 9.571 21.077 1.00 39.78 106 ARG A CA 1
ATOM 799 C C . ARG A 1 106 ? 13.261 9.967 20.725 1.00 39.78 106 ARG A C 1
ATOM 801 O O . ARG A 1 106 ? 12.885 11.098 21.025 1.00 39.78 106 ARG A O 1
ATOM 808 N N . ALA A 1 107 ? 12.449 9.107 20.114 1.00 41.50 107 ALA A N 1
ATOM 809 C CA . ALA A 1 107 ? 11.041 9.449 19.933 1.00 41.50 107 ALA A CA 1
ATOM 810 C C . ALA A 1 107 ? 10.317 9.335 21.286 1.00 41.50 107 ALA A C 1
ATOM 812 O O . ALA A 1 107 ? 10.243 8.255 21.868 1.00 41.50 107 ALA A O 1
ATOM 813 N N . ARG A 1 108 ? 9.802 10.459 21.810 1.00 41.28 108 ARG A N 1
ATOM 814 C CA . ARG A 1 108 ? 8.756 10.415 22.844 1.00 41.28 108 ARG A CA 1
ATOM 815 C C . ARG A 1 108 ? 7.640 9.498 22.323 1.00 41.28 108 ARG A C 1
ATOM 817 O O . ARG A 1 108 ? 7.326 9.622 21.138 1.00 41.28 108 ARG A O 1
ATOM 824 N N . PRO A 1 109 ? 7.031 8.628 23.150 1.00 46.41 109 PRO A N 1
ATOM 825 C CA . PRO A 1 109 ? 5.834 7.909 22.736 1.00 46.41 109 PRO A CA 1
ATOM 826 C C . PRO A 1 109 ? 4.803 8.966 22.349 1.00 46.41 109 PRO A C 1
ATOM 828 O O . PRO A 1 109 ? 4.343 9.731 23.200 1.00 46.41 109 PRO A O 1
ATOM 831 N N . LEU A 1 110 ? 4.519 9.103 21.056 1.00 54.03 110 LEU A N 1
ATOM 832 C CA . LEU A 1 110 ? 3.438 9.973 20.622 1.00 54.03 110 LEU A CA 1
ATOM 833 C C . LEU A 1 110 ? 2.161 9.365 21.212 1.00 54.03 110 LEU A C 1
ATOM 835 O O . LEU A 1 110 ? 2.003 8.148 21.189 1.00 54.03 110 LEU A O 1
ATOM 839 N N . LEU A 1 111 ? 1.219 10.177 21.708 1.00 52.12 111 LEU A N 1
ATOM 840 C CA . LEU A 1 111 ? -0.113 9.682 22.116 1.00 52.12 111 LEU A CA 1
ATOM 841 C C . LEU A 1 111 ? -0.742 8.799 21.024 1.00 52.12 111 LEU A C 1
ATOM 843 O O . LEU A 1 111 ? -1.491 7.867 21.286 1.00 52.12 111 LEU A O 1
ATOM 847 N N . ILE A 1 112 ? -0.334 9.061 19.790 1.00 52.06 112 ILE A N 1
ATOM 848 C CA . ILE A 1 112 ? -0.678 8.360 18.576 1.00 52.06 112 ILE A CA 1
ATOM 849 C C . ILE A 1 112 ? -0.248 6.870 18.570 1.00 52.06 112 ILE A C 1
ATOM 851 O O . ILE A 1 112 ? -0.979 6.024 18.054 1.00 52.06 112 ILE A O 1
ATOM 855 N N . SER A 1 113 ? 0.878 6.509 19.194 1.00 58.78 113 SER A N 1
ATOM 856 C CA . SER A 1 113 ? 1.338 5.116 19.332 1.00 58.78 113 SER A CA 1
ATOM 857 C C . SER A 1 113 ? 0.740 4.378 20.534 1.00 58.78 113 SER A C 1
ATOM 859 O O . SER A 1 113 ? 1.029 3.198 20.713 1.00 58.78 113 SER A O 1
ATOM 861 N N . MET A 1 114 ? -0.062 5.047 21.371 1.00 64.00 114 MET A N 1
ATOM 862 C CA . MET A 1 114 ? -0.684 4.405 22.531 1.00 64.00 114 MET A CA 1
ATOM 863 C C . MET A 1 114 ? -1.754 3.400 22.083 1.00 64.00 114 MET A C 1
ATOM 865 O O . MET A 1 114 ? -2.454 3.700 21.107 1.00 64.00 114 MET A O 1
ATOM 869 N N . PRO A 1 115 ? -1.925 2.271 22.797 1.00 66.00 115 PRO A N 1
ATOM 870 C CA . PRO A 1 115 ? -2.997 1.311 22.542 1.00 66.00 115 PRO A CA 1
ATOM 871 C C . PRO A 1 115 ? -4.377 1.969 22.547 1.00 66.00 115 PRO A C 1
ATOM 873 O O . PRO A 1 115 ? -4.574 3.018 23.174 1.00 66.00 115 PRO A O 1
ATOM 876 N N . LEU A 1 116 ? -5.345 1.348 21.874 1.00 67.81 116 LEU A N 1
ATOM 877 C CA . LEU A 1 116 ? -6.741 1.758 21.960 1.00 67.81 116 LEU A CA 1
ATOM 878 C C . LEU A 1 116 ? -7.256 1.532 23.390 1.00 67.81 116 LEU A C 1
ATOM 880 O O . LEU A 1 116 ? -7.595 0.418 23.774 1.00 67.81 116 LEU A O 1
ATOM 884 N N . ASN A 1 117 ? -7.312 2.592 24.195 1.00 61.78 117 ASN A N 1
ATOM 885 C CA . ASN A 1 117 ? -7.937 2.565 25.512 1.00 61.78 117 ASN A CA 1
ATOM 886 C C . ASN A 1 117 ? -8.843 3.791 25.673 1.00 61.78 117 ASN A C 1
ATOM 888 O O . ASN A 1 117 ? -8.361 4.923 25.672 1.00 61.78 117 ASN A O 1
ATOM 892 N N . PHE A 1 118 ? -10.154 3.562 25.797 1.00 55.09 118 PHE A N 1
ATOM 893 C CA . PHE A 1 118 ? -11.118 4.628 26.081 1.00 55.09 118 PHE A CA 1
ATOM 894 C C . PHE A 1 118 ? -11.234 4.945 27.579 1.00 55.09 118 PHE A C 1
ATOM 896 O O . PHE A 1 118 ? -11.822 5.964 27.911 1.00 55.09 118 PHE A O 1
ATOM 903 N N . ASN A 1 119 ? -10.639 4.161 28.490 1.00 49.16 119 ASN A N 1
ATOM 904 C CA . ASN A 1 119 ? -10.754 4.395 29.941 1.00 49.16 119 ASN A CA 1
ATOM 905 C C . ASN A 1 119 ? -10.113 5.714 30.405 1.00 49.16 119 ASN A C 1
ATOM 907 O O . ASN A 1 119 ? -10.287 6.116 31.550 1.00 49.16 119 ASN A O 1
ATOM 911 N N . THR A 1 120 ? -9.358 6.382 29.536 1.00 46.66 120 THR A N 1
ATOM 912 C CA . THR A 1 120 ? -8.786 7.710 29.776 1.00 46.66 120 THR A CA 1
ATOM 913 C C . THR A 1 120 ? -9.665 8.861 29.276 1.00 46.66 120 THR A C 1
ATOM 915 O O . THR A 1 120 ? -9.256 10.008 29.431 1.00 46.66 120 THR A O 1
ATOM 918 N N . PHE A 1 121 ? -10.836 8.599 28.677 1.00 52.06 121 PHE A N 1
ATOM 919 C CA . PHE A 1 121 ? -11.624 9.621 27.979 1.00 52.06 121 PHE A CA 1
ATOM 920 C C . PHE A 1 121 ? -13.131 9.508 28.253 1.00 52.06 121 PHE A C 1
ATOM 922 O O . PHE A 1 121 ? -13.696 8.418 28.263 1.00 52.06 121 PHE A O 1
ATOM 929 N N . GLU A 1 122 ? -13.789 10.655 28.430 1.00 50.88 122 GLU A N 1
ATOM 930 C CA . GLU A 1 122 ? -15.248 10.773 28.548 1.00 50.88 122 GLU A CA 1
ATOM 931 C C . GLU A 1 122 ? -15.903 10.610 27.164 1.00 50.88 122 GLU A C 1
ATOM 933 O O . GLU A 1 122 ? -16.292 11.580 26.518 1.00 50.88 122 GLU A O 1
ATOM 938 N N . VAL A 1 123 ? -15.979 9.377 26.664 1.00 56.88 123 VAL A N 1
ATOM 939 C CA . VAL A 1 123 ? -16.735 9.048 25.447 1.00 56.88 123 VAL A CA 1
ATOM 940 C C . VAL A 1 123 ? -18.148 8.612 25.856 1.00 56.88 123 VAL A C 1
ATOM 942 O O . VAL A 1 123 ? -18.341 7.912 26.846 1.00 56.88 123 VAL A O 1
ATOM 945 N N . GLU A 1 124 ? -19.179 9.044 25.127 1.00 58.03 124 GLU A N 1
ATOM 946 C CA . GLU A 1 124 ? -20.557 8.623 25.417 1.00 58.03 124 GLU A CA 1
ATOM 947 C C . GLU A 1 124 ? -20.733 7.108 25.209 1.00 58.03 124 GLU A C 1
ATOM 949 O O . GLU A 1 124 ? -20.254 6.552 24.218 1.00 58.03 124 GLU A O 1
ATOM 954 N N . ALA A 1 125 ? -21.508 6.440 26.077 1.00 56.47 125 ALA A N 1
ATOM 955 C CA . ALA A 1 125 ? -21.776 4.990 26.037 1.00 56.47 125 ALA A CA 1
ATOM 956 C C . ALA A 1 125 ? -22.163 4.450 24.640 1.00 56.47 125 ALA A C 1
ATOM 958 O O . ALA A 1 125 ? -21.760 3.357 24.256 1.00 56.47 125 ALA A O 1
ATOM 959 N N . VAL A 1 126 ? -22.895 5.229 23.834 1.00 55.34 126 VAL A N 1
ATOM 960 C CA . VAL A 1 126 ? -23.321 4.840 22.473 1.00 55.34 126 VAL A CA 1
ATOM 961 C C . VAL A 1 126 ? -22.155 4.830 21.473 1.00 55.34 126 VAL A C 1
ATOM 963 O O . VAL A 1 126 ? -22.142 4.039 20.524 1.00 55.34 126 VAL A O 1
ATOM 966 N N . GLN A 1 127 ? -21.159 5.693 21.666 1.00 60.88 127 GLN A N 1
ATOM 967 C CA . GLN A 1 127 ? -19.970 5.752 20.817 1.00 60.88 127 GLN A CA 1
ATOM 968 C C . GLN A 1 127 ? -18.991 4.610 21.130 1.00 60.88 127 GLN A C 1
ATOM 970 O O . GLN A 1 127 ? -18.325 4.131 20.208 1.00 60.88 127 GLN A O 1
ATOM 975 N N . HIS A 1 128 ? -18.989 4.098 22.369 1.00 66.31 128 HIS A N 1
ATOM 976 C CA . HIS A 1 128 ? -18.196 2.929 22.770 1.00 66.31 128 HIS A CA 1
ATOM 977 C C . HIS A 1 128 ? -18.526 1.663 21.968 1.00 66.31 128 HIS A C 1
ATOM 979 O O . HIS A 1 128 ? -17.629 0.864 21.725 1.00 66.31 128 HIS A O 1
ATOM 985 N N . THR A 1 129 ? -19.765 1.497 21.493 1.00 69.25 129 THR A N 1
ATOM 986 C CA . THR A 1 129 ? -20.160 0.337 20.671 1.00 69.25 129 THR A CA 1
ATOM 987 C C . THR A 1 129 ? -20.050 0.614 19.168 1.00 69.25 129 THR A C 1
ATOM 989 O O . THR A 1 129 ? -19.637 -0.244 18.385 1.00 69.25 129 THR A O 1
ATOM 992 N N . ARG A 1 130 ? -20.403 1.828 18.722 1.00 84.38 130 ARG A N 1
ATOM 993 C CA . ARG A 1 130 ? -20.463 2.155 17.285 1.00 84.38 130 ARG A CA 1
ATOM 994 C C . ARG A 1 130 ? -19.090 2.307 16.639 1.00 84.38 130 ARG A C 1
ATOM 996 O O . ARG A 1 130 ? -18.903 1.834 15.518 1.00 84.38 130 ARG A O 1
ATOM 1003 N N . LEU A 1 131 ? -18.147 2.967 17.313 1.00 86.69 131 LEU A N 1
ATOM 1004 C CA . LEU A 1 131 ? -16.828 3.246 16.740 1.00 86.69 131 LEU A CA 1
ATOM 1005 C C . LEU A 1 131 ? -16.014 1.962 16.501 1.00 86.69 131 LEU A C 1
ATOM 1007 O O . LEU A 1 131 ? -15.530 1.787 15.381 1.00 86.69 131 LEU A O 1
ATOM 1011 N N . PRO A 1 132 ? -15.928 1.008 17.453 1.00 89.31 132 PRO A N 1
ATOM 1012 C CA . PRO A 1 132 ? -15.234 -0.257 17.212 1.00 89.31 132 PRO A CA 1
ATOM 1013 C C . PRO A 1 132 ? -15.853 -1.076 16.076 1.00 89.31 132 PRO A C 1
ATOM 1015 O O . PRO A 1 132 ? -15.128 -1.601 15.232 1.00 89.31 132 PRO A O 1
ATOM 1018 N N . ARG A 1 133 ? -17.191 -1.139 15.993 1.00 91.75 133 ARG A N 1
ATOM 1019 C CA . ARG A 1 133 ? -17.883 -1.826 14.888 1.00 91.75 133 ARG A CA 1
ATOM 1020 C C . ARG A 1 133 ? -17.604 -1.172 13.539 1.00 91.75 133 ARG A C 1
ATOM 1022 O O . ARG A 1 133 ? -17.377 -1.880 12.559 1.00 91.75 133 ARG A O 1
ATOM 1029 N N . ARG A 1 134 ? -17.586 0.163 13.481 1.00 91.25 134 ARG A N 1
ATOM 1030 C CA . ARG A 1 134 ? -17.229 0.907 12.266 1.00 91.25 134 ARG A CA 1
ATOM 1031 C C . ARG A 1 134 ? -15.791 0.618 11.845 1.00 91.25 134 ARG A C 1
ATOM 1033 O O . ARG A 1 134 ? -15.578 0.306 10.679 1.00 91.25 134 ARG A O 1
ATOM 1040 N N . LEU A 1 135 ? -14.835 0.663 12.772 1.00 91.69 135 LEU A N 1
ATOM 1041 C CA . LEU A 1 135 ? -13.432 0.353 12.484 1.00 91.69 135 LEU A CA 1
ATOM 1042 C C . LEU A 1 135 ? -13.267 -1.071 11.950 1.00 91.69 135 LEU A C 1
ATOM 1044 O O . LEU A 1 135 ? -12.550 -1.291 10.978 1.00 91.69 135 LEU A O 1
ATOM 1048 N N . LEU A 1 136 ? -13.955 -2.034 12.561 1.00 92.50 136 LEU A N 1
ATOM 1049 C CA . LEU A 1 136 ? -13.903 -3.431 12.152 1.00 92.50 136 LEU A CA 1
ATOM 1050 C C . LEU A 1 136 ? -14.530 -3.649 10.765 1.00 92.50 136 LEU A C 1
ATOM 1052 O O . LEU A 1 136 ? -13.963 -4.359 9.935 1.00 92.50 136 LEU A O 1
ATOM 1056 N N . SER A 1 137 ? -15.647 -2.974 10.482 1.00 91.88 137 SER A N 1
ATOM 1057 C CA . SER A 1 137 ? -16.259 -2.942 9.149 1.00 91.88 137 SER A CA 1
ATOM 1058 C C . SER A 1 137 ? -15.323 -2.321 8.106 1.00 91.88 137 SER A C 1
ATOM 1060 O O . SER A 1 137 ? -15.168 -2.871 7.016 1.00 91.88 137 SER A O 1
ATOM 1062 N N . GLN A 1 138 ? -14.648 -1.217 8.443 1.00 93.56 138 GLN A N 1
ATOM 1063 C CA . GLN A 1 138 ? -13.655 -0.578 7.575 1.00 93.56 138 GLN A CA 1
ATOM 1064 C C . GLN A 1 138 ? -12.464 -1.499 7.314 1.00 93.56 138 GLN A C 1
ATOM 1066 O O . GLN A 1 138 ? -12.064 -1.644 6.163 1.00 93.56 138 GLN A O 1
ATOM 1071 N N . ALA A 1 139 ? -11.939 -2.164 8.346 1.00 93.19 139 ALA A N 1
ATOM 1072 C CA . ALA A 1 139 ? -10.855 -3.130 8.204 1.00 93.19 139 ALA A CA 1
ATOM 1073 C C . ALA A 1 139 ? -11.246 -4.268 7.255 1.00 93.19 139 ALA A C 1
ATOM 1075 O O . ALA A 1 139 ? -10.495 -4.589 6.336 1.00 93.19 139 ALA A O 1
ATOM 1076 N N . HIS A 1 140 ? -12.444 -4.830 7.425 1.00 91.88 140 HIS A N 1
ATOM 1077 C CA . HIS A 1 140 ? -12.963 -5.856 6.526 1.00 91.88 140 HIS A CA 1
ATOM 1078 C C . HIS A 1 140 ? -13.076 -5.356 5.077 1.00 91.88 140 HIS A C 1
ATOM 1080 O O . HIS A 1 140 ? -12.555 -6.005 4.171 1.00 91.88 140 HIS A O 1
ATOM 1086 N N . ASN A 1 141 ? -13.678 -4.181 4.856 1.00 91.62 141 ASN A N 1
ATOM 1087 C CA . ASN A 1 141 ? -13.812 -3.600 3.517 1.00 91.62 141 ASN A CA 1
ATOM 1088 C C . ASN A 1 141 ? -12.449 -3.296 2.871 1.00 91.62 141 ASN A C 1
ATOM 1090 O O . ASN A 1 141 ? -12.264 -3.520 1.680 1.00 91.62 141 ASN A O 1
ATOM 1094 N N . ILE A 1 142 ? -11.477 -2.815 3.650 1.00 94.38 142 ILE A N 1
ATOM 1095 C CA . ILE A 1 142 ? -10.117 -2.545 3.172 1.00 94.38 142 ILE A CA 1
ATOM 1096 C C . ILE A 1 142 ? -9.416 -3.835 2.737 1.00 94.38 142 ILE A C 1
ATOM 1098 O O . ILE A 1 142 ? -8.797 -3.836 1.679 1.00 94.38 142 ILE A O 1
ATOM 1102 N N . HIS A 1 143 ? -9.536 -4.933 3.488 1.00 91.88 143 HIS A N 1
ATOM 1103 C CA . HIS A 1 143 ? -8.986 -6.230 3.064 1.00 91.88 143 HIS A CA 1
ATOM 1104 C C . HIS A 1 143 ? -9.626 -6.727 1.763 1.00 91.88 143 HIS A C 1
ATOM 1106 O O . HIS A 1 143 ? -8.938 -7.158 0.841 1.00 91.88 143 HIS A O 1
ATOM 1112 N N . VAL A 1 144 ? -10.947 -6.611 1.665 1.00 89.94 144 VAL A N 1
ATOM 1113 C CA . VAL A 1 144 ? -11.716 -6.943 0.462 1.00 89.94 144 VAL A CA 1
ATOM 1114 C C . VAL A 1 144 ? -11.243 -6.132 -0.755 1.00 89.94 144 VAL A C 1
ATOM 1116 O O . VAL A 1 144 ? -10.962 -6.697 -1.813 1.00 89.94 144 VAL A O 1
ATOM 1119 N N . LEU A 1 145 ? -11.085 -4.815 -0.599 1.00 92.44 145 LEU A N 1
ATOM 1120 C CA . LEU A 1 145 ? -10.553 -3.936 -1.641 1.00 92.44 145 LEU A CA 1
ATOM 1121 C C . LEU A 1 145 ? -9.096 -4.252 -1.980 1.00 92.44 145 LEU A C 1
ATOM 1123 O O . LEU A 1 145 ? -8.706 -4.124 -3.140 1.00 92.44 145 LEU A O 1
ATOM 1127 N N . ALA A 1 146 ? -8.292 -4.651 -0.993 1.00 94.38 146 ALA A N 1
ATOM 1128 C CA . ALA A 1 146 ? -6.897 -4.996 -1.211 1.00 94.38 146 ALA A CA 1
ATOM 1129 C C . ALA A 1 146 ? -6.762 -6.203 -2.139 1.00 94.38 146 ALA A C 1
ATOM 1131 O O . ALA A 1 146 ? -6.017 -6.115 -3.111 1.00 94.38 146 ALA A O 1
ATOM 1132 N N . HIS A 1 147 ? -7.550 -7.258 -1.914 1.00 90.94 147 HIS A N 1
ATOM 1133 C CA . HIS A 1 147 ? -7.610 -8.412 -2.813 1.00 90.94 147 HIS A CA 1
ATOM 1134 C C . HIS A 1 147 ? -8.082 -8.031 -4.218 1.00 90.94 147 HIS A C 1
ATOM 1136 O O . HIS A 1 147 ? -7.440 -8.376 -5.205 1.00 90.94 147 HIS A O 1
ATOM 1142 N N . ALA A 1 148 ? -9.159 -7.250 -4.331 1.00 91.62 148 ALA A N 1
ATOM 1143 C CA . ALA A 1 148 ? -9.645 -6.815 -5.639 1.00 91.62 148 ALA A CA 1
ATOM 1144 C C . ALA A 1 148 ? -8.596 -5.978 -6.406 1.00 91.62 148 ALA A C 1
ATOM 1146 O O . ALA A 1 148 ? -8.487 -6.079 -7.630 1.00 91.62 148 ALA A O 1
ATOM 1147 N N . CYS A 1 149 ? -7.820 -5.160 -5.690 1.00 95.25 149 CYS A N 1
ATOM 1148 C CA . CYS A 1 149 ? -6.734 -4.354 -6.242 1.00 95.25 149 CYS A CA 1
ATOM 1149 C C . CYS A 1 149 ? -5.553 -5.219 -6.694 1.00 95.25 149 CYS A C 1
ATOM 1151 O O . CYS A 1 149 ? -5.055 -5.044 -7.810 1.00 95.25 149 CYS A O 1
ATOM 1153 N N . THR A 1 150 ? -5.108 -6.166 -5.863 1.00 94.69 150 THR A N 1
ATOM 1154 C CA . THR A 1 150 ? -4.008 -7.061 -6.232 1.00 94.69 150 THR A CA 1
ATOM 1155 C C . THR A 1 150 ? -4.399 -7.950 -7.405 1.00 94.69 150 THR A C 1
ATOM 1157 O O . THR A 1 150 ? -3.639 -8.009 -8.368 1.00 94.69 150 THR A O 1
ATOM 1160 N N . ASP A 1 151 ? -5.595 -8.540 -7.409 1.00 93.19 151 ASP A N 1
ATOM 1161 C CA . ASP A 1 151 ? -6.099 -9.360 -8.519 1.00 93.19 151 ASP A CA 1
ATOM 1162 C C . ASP A 1 151 ? -6.168 -8.568 -9.831 1.00 93.19 151 ASP A C 1
ATOM 1164 O O . ASP A 1 151 ? -5.736 -9.051 -10.884 1.00 93.19 151 ASP A O 1
ATOM 1168 N N . HIS A 1 152 ? -6.648 -7.319 -9.772 1.00 94.56 152 HIS A N 1
ATOM 1169 C CA . HIS A 1 152 ? -6.676 -6.420 -10.926 1.00 94.56 152 HIS A CA 1
ATOM 1170 C C . HIS A 1 152 ? -5.281 -6.236 -11.530 1.00 94.56 152 HIS A C 1
ATOM 1172 O O . HIS A 1 152 ? -5.094 -6.398 -12.741 1.00 94.56 152 HIS A O 1
ATOM 1178 N N . TYR A 1 153 ? -4.288 -5.925 -10.697 1.00 96.62 153 TYR A N 1
ATOM 1179 C CA . TYR A 1 153 ? -2.934 -5.693 -11.181 1.00 96.62 153 TYR A CA 1
ATOM 1180 C C . TYR A 1 153 ? -2.201 -6.977 -11.562 1.00 96.62 153 TYR A C 1
ATOM 1182 O O . TYR A 1 153 ? -1.424 -6.955 -12.517 1.00 96.62 153 TYR A O 1
ATOM 1190 N N . ILE A 1 154 ? -2.467 -8.106 -10.903 1.00 95.50 154 ILE A N 1
ATOM 1191 C CA . ILE A 1 154 ? -1.953 -9.416 -11.319 1.00 95.50 154 ILE A CA 1
ATOM 1192 C C . ILE A 1 154 ? -2.430 -9.711 -12.745 1.00 95.50 154 ILE A C 1
ATOM 1194 O O . ILE A 1 154 ? -1.599 -9.971 -13.620 1.00 95.50 154 ILE A O 1
ATOM 1198 N N . ALA A 1 155 ? -3.728 -9.562 -13.022 1.00 94.25 155 ALA A N 1
ATOM 1199 C CA . ALA A 1 155 ? -4.277 -9.742 -14.365 1.00 94.25 155 ALA A CA 1
ATOM 1200 C C . ALA A 1 155 ? -3.653 -8.767 -15.381 1.00 94.25 155 ALA A C 1
ATOM 1202 O O . ALA A 1 155 ? -3.232 -9.183 -16.465 1.00 94.25 155 ALA A O 1
ATOM 1203 N N . ALA A 1 156 ? -3.520 -7.485 -15.020 1.00 94.75 156 ALA A N 1
ATOM 1204 C CA . ALA A 1 156 ? -2.873 -6.483 -15.869 1.00 94.75 156 ALA A CA 1
ATOM 1205 C C . ALA A 1 156 ? -1.405 -6.830 -16.170 1.00 94.75 156 ALA A C 1
ATOM 1207 O O . ALA A 1 156 ? -0.932 -6.628 -17.290 1.00 94.75 156 ALA A O 1
ATOM 1208 N N . SER A 1 157 ? -0.685 -7.394 -15.201 1.00 95.19 157 SER A N 1
ATOM 1209 C CA . SER A 1 157 ? 0.727 -7.736 -15.353 1.00 95.19 157 SER A CA 1
ATOM 1210 C C . SER A 1 157 ? 0.966 -8.933 -16.281 1.00 95.19 157 SER A C 1
ATOM 1212 O O . SER A 1 157 ? 1.938 -8.952 -17.036 1.00 95.19 157 SER A O 1
ATOM 1214 N N . LEU A 1 158 ? 0.040 -9.895 -16.315 1.00 93.94 158 LEU A N 1
ATOM 1215 C CA . LEU A 1 158 ? 0.100 -11.049 -17.221 1.00 93.94 158 LEU A CA 1
ATOM 1216 C C . LEU A 1 158 ? -0.235 -10.683 -18.678 1.00 93.94 158 LEU A C 1
ATOM 1218 O O . LEU A 1 158 ? 0.143 -11.393 -19.619 1.00 93.94 158 LEU A O 1
ATOM 1222 N N . ALA A 1 159 ? -0.907 -9.550 -18.901 1.00 92.50 159 ALA A N 1
ATOM 1223 C CA . ALA A 1 159 ? -1.176 -9.036 -20.243 1.00 92.50 159 ALA A CA 1
ATOM 1224 C C . ALA A 1 159 ? 0.071 -8.446 -20.929 1.00 92.50 159 ALA A C 1
ATOM 1226 O O . ALA A 1 159 ? 0.067 -8.227 -22.142 1.00 92.50 159 ALA A O 1
ATOM 1227 N N . ILE A 1 160 ? 1.155 -8.219 -20.183 1.00 93.50 160 ILE A N 1
ATOM 1228 C CA . ILE A 1 160 ? 2.387 -7.627 -20.705 1.00 93.50 160 ILE A CA 1
ATOM 1229 C C . ILE A 1 160 ? 3.082 -8.589 -21.680 1.00 93.50 160 ILE A C 1
ATOM 1231 O O . ILE A 1 160 ? 2.983 -9.815 -21.578 1.00 93.50 160 ILE A O 1
ATOM 1235 N N . ARG A 1 161 ? 3.800 -8.025 -22.657 1.00 93.44 161 ARG A N 1
ATOM 1236 C CA . ARG A 1 161 ? 4.602 -8.757 -23.651 1.00 93.44 161 ARG A CA 1
ATOM 1237 C C . ARG A 1 161 ? 6.060 -8.273 -23.634 1.00 93.44 161 ARG A C 1
ATOM 1239 O O . ARG A 1 161 ? 6.494 -7.588 -24.563 1.00 93.44 161 ARG A O 1
ATOM 1246 N N . PRO A 1 162 ? 6.814 -8.564 -22.559 1.00 95.12 162 PRO A N 1
ATOM 1247 C CA . PRO A 1 162 ? 8.191 -8.110 -22.442 1.00 95.12 162 PRO A CA 1
ATOM 1248 C C . PRO A 1 162 ? 9.095 -8.848 -23.432 1.00 95.12 162 PRO A C 1
ATOM 1250 O O . PRO A 1 162 ? 8.830 -9.983 -23.825 1.00 95.12 162 PRO A O 1
ATOM 1253 N N . HIS A 1 163 ? 10.188 -8.206 -23.830 1.00 95.00 163 HIS A N 1
ATOM 1254 C CA . HIS A 1 163 ? 11.229 -8.811 -24.653 1.00 95.00 163 HIS A CA 1
ATOM 1255 C C . HIS A 1 163 ? 12.529 -8.913 -23.859 1.00 95.00 163 HIS A C 1
ATOM 1257 O O . HIS A 1 163 ? 12.960 -7.964 -23.213 1.00 95.00 163 HIS A O 1
ATOM 1263 N N . SER A 1 164 ? 13.186 -10.067 -23.930 1.00 92.50 164 SER A N 1
ATOM 1264 C CA . SER A 1 164 ? 14.540 -10.245 -23.408 1.00 92.50 164 SER A CA 1
ATOM 1265 C C . SER A 1 164 ? 15.567 -9.800 -24.441 1.00 92.50 164 SER A C 1
ATOM 1267 O O . SER A 1 164 ? 15.472 -10.179 -25.607 1.00 92.50 164 SER A O 1
ATOM 1269 N N . LEU A 1 165 ? 16.586 -9.066 -24.001 1.00 93.12 165 LEU A N 1
ATOM 1270 C CA . LEU A 1 165 ? 17.693 -8.656 -24.861 1.00 93.12 165 LEU A CA 1
ATOM 1271 C C . LEU A 1 165 ? 18.488 -9.877 -25.350 1.00 93.12 165 LEU A C 1
ATOM 1273 O O . LEU A 1 165 ? 18.965 -10.668 -24.533 1.00 93.12 165 LEU A O 1
ATOM 1277 N N . VAL A 1 166 ? 18.652 -10.007 -26.668 1.00 93.06 166 VAL A N 1
ATOM 1278 C CA . VAL A 1 166 ? 19.566 -10.970 -27.308 1.00 93.06 166 VAL A CA 1
ATOM 1279 C C . VAL A 1 166 ? 20.868 -10.267 -27.661 1.00 93.06 166 VAL A C 1
ATOM 1281 O O . VAL A 1 166 ? 21.947 -10.711 -27.269 1.00 93.06 166 VAL A O 1
ATOM 1284 N N . LYS A 1 167 ? 20.762 -9.133 -28.360 1.00 92.62 167 LYS A N 1
ATOM 1285 C CA . LYS A 1 167 ? 21.912 -8.350 -28.801 1.00 92.62 167 LYS A CA 1
ATOM 1286 C C . LYS A 1 167 ? 21.585 -6.865 -28.762 1.00 92.62 167 LYS A C 1
ATOM 1288 O O . LYS A 1 167 ? 20.582 -6.426 -29.312 1.00 92.62 167 LYS A O 1
ATOM 1293 N N . LEU A 1 168 ? 22.452 -6.089 -28.116 1.00 90.12 168 LEU A N 1
ATOM 1294 C CA . LEU A 1 168 ? 22.330 -4.636 -28.105 1.00 90.12 168 LEU A CA 1
ATOM 1295 C C . LEU A 1 168 ? 22.649 -4.070 -29.496 1.00 90.12 168 LEU A C 1
ATOM 1297 O O . LEU A 1 168 ? 23.516 -4.600 -30.198 1.00 90.12 168 LEU A O 1
ATOM 1301 N N . GLY A 1 169 ? 21.959 -2.995 -29.875 1.00 89.94 169 GLY A N 1
ATOM 1302 C CA . GLY A 1 169 ? 22.212 -2.280 -31.117 1.00 89.94 169 GLY A CA 1
ATOM 1303 C C . GLY A 1 169 ? 23.653 -1.760 -31.229 1.00 89.94 169 GLY A C 1
ATOM 1304 O O . GLY A 1 169 ? 24.395 -1.721 -30.236 1.00 89.94 169 GLY A O 1
ATOM 1305 N N . PRO A 1 170 ? 24.078 -1.367 -32.442 1.00 89.81 170 PRO A N 1
ATOM 1306 C CA . PRO A 1 170 ? 25.421 -0.859 -32.690 1.00 89.81 170 PRO A CA 1
ATOM 1307 C C . PRO A 1 170 ? 25.733 0.383 -31.844 1.00 89.81 170 PRO A C 1
ATOM 1309 O O . PRO A 1 170 ? 24.857 1.019 -31.260 1.00 89.81 170 PRO A O 1
ATOM 1312 N N . HIS A 1 171 ? 27.015 0.743 -31.769 1.00 84.44 171 HIS A N 1
ATOM 1313 C CA . HIS A 1 171 ? 27.435 1.925 -31.025 1.00 84.44 171 HIS A CA 1
ATOM 1314 C C . HIS A 1 171 ? 26.780 3.196 -31.597 1.00 84.44 171 HIS A C 1
ATOM 1316 O O . HIS A 1 171 ? 27.081 3.592 -32.717 1.00 84.44 171 HIS A O 1
ATOM 1322 N N . SER A 1 172 ? 25.919 3.838 -30.804 1.00 83.06 172 SER A N 1
ATOM 1323 C CA . SER A 1 172 ? 25.387 5.181 -31.048 1.00 83.06 172 SER A CA 1
ATOM 1324 C C . SER A 1 172 ? 25.848 6.140 -29.940 1.00 83.06 172 SER A C 1
ATOM 1326 O O . SER A 1 172 ? 25.954 5.706 -28.780 1.00 83.06 172 SER A O 1
ATOM 1328 N N . PRO A 1 173 ? 26.108 7.426 -30.262 1.00 79.12 173 PRO A N 1
ATOM 1329 C CA . PRO A 1 173 ? 26.301 8.475 -29.261 1.00 79.12 173 PRO A CA 1
ATOM 1330 C C . PRO A 1 173 ? 25.057 8.681 -28.383 1.00 79.12 173 PRO A C 1
ATOM 1332 O O . PRO A 1 173 ? 25.188 9.099 -27.234 1.00 79.12 173 PRO A O 1
ATOM 1335 N N . VAL A 1 174 ? 23.864 8.344 -28.882 1.00 83.12 174 VAL A N 1
ATOM 1336 C CA . VAL A 1 174 ? 22.620 8.361 -28.109 1.00 83.12 174 VAL A CA 1
ATOM 1337 C C . VAL A 1 174 ? 22.356 6.950 -27.590 1.00 83.12 174 VAL A C 1
ATOM 1339 O O . VAL A 1 174 ? 22.121 6.011 -28.350 1.00 83.12 174 VAL A O 1
ATOM 1342 N N . TYR A 1 175 ? 22.405 6.774 -26.267 1.00 82.38 175 TYR A N 1
ATOM 1343 C CA . TYR A 1 175 ? 22.305 5.445 -25.653 1.00 82.38 175 TYR A CA 1
ATOM 1344 C C . TYR A 1 175 ? 20.972 4.742 -25.964 1.00 82.38 175 TYR A C 1
ATOM 1346 O O . TYR A 1 175 ? 20.950 3.525 -26.136 1.00 82.38 175 TYR A O 1
ATOM 1354 N N . ARG A 1 176 ? 19.880 5.504 -26.110 1.00 84.50 176 ARG A N 1
ATOM 1355 C CA . ARG A 1 176 ? 18.560 4.990 -26.505 1.00 84.50 176 ARG A CA 1
ATOM 1356 C C . ARG A 1 176 ? 18.564 4.295 -27.862 1.00 84.50 176 ARG A C 1
ATOM 1358 O O . ARG A 1 176 ? 17.941 3.244 -27.974 1.00 84.50 176 ARG A O 1
ATOM 1365 N N . ASP A 1 177 ? 19.261 4.822 -28.864 1.00 87.25 177 ASP A N 1
ATOM 1366 C CA . ASP A 1 177 ? 19.248 4.247 -30.218 1.00 87.25 177 ASP A CA 1
ATOM 1367 C C . ASP A 1 177 ? 19.741 2.796 -30.209 1.00 87.25 177 ASP A C 1
ATOM 1369 O O . ASP A 1 177 ? 19.298 1.964 -31.002 1.00 87.25 177 ASP A O 1
ATOM 1373 N N . LYS A 1 178 ? 20.621 2.464 -29.254 1.00 89.38 178 LYS A N 1
ATOM 1374 C CA . LYS A 1 178 ? 21.098 1.096 -29.028 1.00 89.38 178 LYS A CA 1
ATOM 1375 C C . LYS A 1 178 ? 19.975 0.143 -28.621 1.00 89.38 178 LYS A C 1
ATOM 1377 O O . LYS A 1 178 ? 20.083 -1.045 -28.891 1.00 89.38 178 LYS A O 1
ATOM 1382 N N . PHE A 1 179 ? 18.931 0.639 -27.957 1.00 89.56 179 PHE A N 1
ATOM 1383 C CA . PHE A 1 179 ? 17.753 -0.126 -27.537 1.00 89.56 179 PHE A CA 1
ATOM 1384 C C . PHE A 1 179 ? 16.685 -0.157 -28.630 1.00 89.56 179 PHE A C 1
ATOM 1386 O O . PHE A 1 179 ? 16.057 -1.193 -28.817 1.00 89.56 179 PHE A O 1
ATOM 1393 N N . GLU A 1 180 ? 16.508 0.931 -29.383 1.00 89.81 180 GLU A N 1
ATOM 1394 C CA . GLU A 1 180 ? 15.590 0.963 -30.535 1.00 89.81 180 GLU A CA 1
ATOM 1395 C C . GLU A 1 180 ? 16.030 0.001 -31.649 1.00 89.81 180 GLU A C 1
ATOM 1397 O O . GLU A 1 180 ? 15.194 -0.634 -32.284 1.00 89.81 180 GLU A O 1
ATOM 1402 N N . SER A 1 181 ? 17.343 -0.155 -31.838 1.00 91.25 181 SER A N 1
ATOM 1403 C CA . SER A 1 181 ? 17.945 -1.074 -32.815 1.00 91.25 181 SER A CA 1
ATOM 1404 C C . SER A 1 181 ? 18.386 -2.424 -32.227 1.00 91.25 181 SER A C 1
ATOM 1406 O O . SER A 1 181 ? 19.039 -3.208 -32.918 1.00 91.25 181 SER A O 1
ATOM 1408 N N . ALA A 1 182 ? 18.073 -2.702 -30.956 1.00 92.81 182 ALA A N 1
ATOM 1409 C CA . ALA A 1 182 ? 18.444 -3.959 -30.313 1.00 92.81 182 ALA A CA 1
ATOM 1410 C C . ALA A 1 182 ? 17.579 -5.132 -30.786 1.00 92.81 182 ALA A C 1
ATOM 1412 O O . ALA A 1 182 ? 16.368 -5.017 -30.979 1.00 92.81 182 ALA A O 1
ATOM 1413 N N . GLU A 1 183 ? 18.211 -6.298 -30.877 1.00 93.81 183 GLU A N 1
ATOM 1414 C CA . GLU A 1 183 ? 17.546 -7.567 -31.124 1.00 93.81 183 GLU A CA 1
ATOM 1415 C C . GLU A 1 183 ? 17.002 -8.118 -29.803 1.00 93.81 183 GLU A C 1
ATOM 1417 O O . GLU A 1 183 ? 17.755 -8.411 -28.863 1.00 93.81 183 GLU A O 1
ATOM 1422 N N . GLY A 1 184 ? 15.681 -8.248 -29.733 1.00 93.44 184 GLY A N 1
ATOM 1423 C CA . GLY A 1 184 ? 14.969 -8.833 -28.607 1.00 93.44 184 GLY A CA 1
ATOM 1424 C C . GLY A 1 184 ? 14.298 -10.142 -28.990 1.00 93.44 184 GLY A C 1
ATOM 1425 O O . GLY A 1 184 ? 13.879 -10.333 -30.128 1.00 93.44 184 GLY A O 1
ATOM 1426 N N . ARG A 1 185 ? 14.137 -11.028 -28.009 1.00 95.06 185 ARG A N 1
ATOM 1427 C CA . ARG A 1 185 ? 13.270 -12.206 -28.118 1.00 95.06 185 ARG A CA 1
ATOM 1428 C C . ARG A 1 185 ? 12.050 -12.028 -27.215 1.00 95.06 185 ARG A C 1
ATOM 1430 O O . ARG A 1 185 ? 12.239 -11.585 -26.077 1.00 95.06 185 ARG A O 1
ATOM 1437 N N . PRO A 1 186 ? 10.833 -12.385 -27.657 1.00 95.50 186 PRO A N 1
ATOM 1438 C CA . PRO A 1 186 ? 9.669 -12.385 -26.781 1.00 95.50 186 PRO A CA 1
ATOM 1439 C C . PRO A 1 186 ? 9.938 -13.206 -25.516 1.00 95.50 186 PRO A C 1
ATOM 1441 O O . PRO A 1 186 ? 10.497 -14.304 -25.580 1.00 95.50 186 PRO A O 1
ATOM 1444 N N . TYR A 1 187 ? 9.565 -12.659 -24.365 1.00 94.44 187 TYR A N 1
ATOM 1445 C CA . TYR A 1 187 ? 9.542 -13.365 -23.094 1.00 94.44 187 TYR A CA 1
ATOM 1446 C C . TYR A 1 187 ? 8.087 -13.615 -22.718 1.00 94.44 187 TYR A C 1
ATOM 1448 O O . TYR A 1 187 ? 7.267 -12.702 -22.770 1.00 94.44 187 TYR A O 1
ATOM 1456 N N . GLN A 1 188 ? 7.774 -14.853 -22.344 1.00 93.00 188 GLN A N 1
ATOM 1457 C CA . GLN A 1 188 ? 6.452 -15.215 -21.854 1.00 93.00 188 GLN A CA 1
ATOM 1458 C C . GLN A 1 188 ? 6.440 -15.067 -20.327 1.00 93.00 188 GLN A C 1
ATOM 1460 O O . GLN A 1 188 ? 7.150 -15.833 -19.667 1.00 93.00 188 GLN A O 1
ATOM 1465 N N . PRO A 1 189 ? 5.663 -14.119 -19.766 1.00 93.94 189 PRO A N 1
ATOM 1466 C CA . PRO A 1 189 ? 5.489 -14.006 -18.324 1.00 93.94 189 PRO A CA 1
ATOM 1467 C C . PRO A 1 189 ? 5.025 -15.324 -17.711 1.00 93.94 189 PRO A C 1
ATOM 1469 O O . PRO A 1 189 ? 4.161 -16.005 -18.275 1.00 93.94 189 PRO A O 1
ATOM 1472 N N . ARG A 1 190 ? 5.612 -15.678 -16.568 1.00 93.38 190 ARG A N 1
ATOM 1473 C CA . ARG A 1 190 ? 5.195 -16.824 -15.761 1.00 93.38 190 ARG A CA 1
ATOM 1474 C C . ARG A 1 190 ? 4.117 -16.388 -14.782 1.00 93.38 190 ARG A C 1
ATOM 1476 O O . ARG A 1 190 ? 4.154 -15.281 -14.254 1.00 93.38 190 ARG A O 1
ATOM 1483 N N . GLU A 1 191 ? 3.165 -17.274 -14.538 1.00 92.38 191 GLU A N 1
ATOM 1484 C CA . GLU A 1 191 ? 2.168 -17.064 -13.500 1.00 92.38 191 GLU A CA 1
ATOM 1485 C C . GLU A 1 191 ? 2.804 -17.333 -12.133 1.00 92.38 191 GLU A C 1
ATOM 1487 O O . GLU A 1 191 ? 3.115 -18.474 -11.800 1.00 92.38 191 GLU A O 1
ATOM 1492 N N . THR A 1 192 ? 3.027 -16.271 -11.357 1.00 91.44 192 THR A N 1
ATOM 1493 C CA . THR A 1 192 ? 3.556 -16.358 -9.983 1.00 91.44 192 THR A CA 1
ATOM 1494 C C . THR A 1 192 ? 2.548 -16.978 -9.012 1.00 91.44 192 THR A C 1
ATOM 1496 O O . THR A 1 192 ? 2.933 -17.551 -7.998 1.00 91.44 192 THR A O 1
ATOM 1499 N N . GLY A 1 193 ? 1.252 -16.868 -9.323 1.00 90.12 193 GLY A N 1
ATOM 1500 C CA . GLY A 1 193 ? 0.151 -17.227 -8.434 1.00 90.12 193 GLY A CA 1
ATOM 1501 C C . GLY A 1 193 ? -0.442 -16.009 -7.704 1.00 90.12 193 GLY A C 1
ATOM 1502 O O . GLY A 1 193 ? -0.302 -14.877 -8.198 1.00 90.12 193 GLY A O 1
ATOM 1503 N N . PRO A 1 194 ? -1.126 -16.230 -6.560 1.00 89.94 194 PRO A N 1
ATOM 1504 C CA . PRO A 1 194 ? -1.832 -15.181 -5.821 1.00 89.94 194 PRO A CA 1
ATOM 1505 C C . PRO A 1 194 ? -0.876 -14.102 -5.298 1.00 89.94 194 PRO A C 1
ATOM 1507 O O . PRO A 1 194 ? 0.347 -14.250 -5.362 1.00 89.94 194 PRO A O 1
ATOM 1510 N N . SER A 1 195 ? -1.426 -12.993 -4.797 1.00 91.19 195 SER A N 1
ATOM 1511 C CA . SER A 1 195 ? -0.618 -11.949 -4.161 1.00 91.19 195 SER A CA 1
ATOM 1512 C C . SER A 1 195 ? 0.155 -12.501 -2.971 1.00 91.19 195 SER A C 1
ATOM 1514 O O . SER A 1 195 ? -0.400 -13.249 -2.163 1.00 91.19 195 SER A O 1
ATOM 1516 N N . SER A 1 196 ? 1.421 -12.112 -2.842 1.00 91.06 196 SER A N 1
ATOM 1517 C CA . SER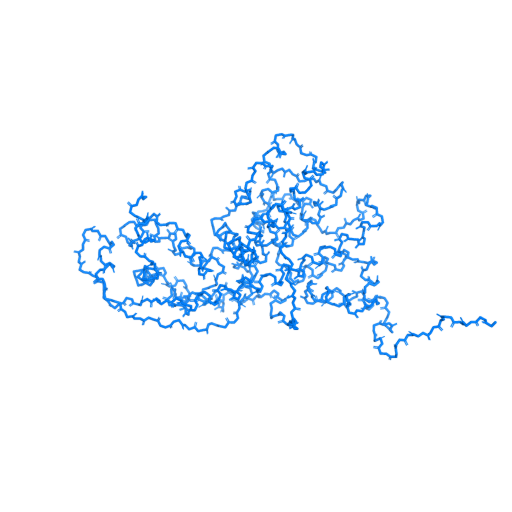 A 1 196 ? 2.164 -12.392 -1.619 1.00 91.06 196 SER A CA 1
ATOM 1518 C C . SER A 1 196 ? 1.705 -11.472 -0.488 1.00 91.06 196 SER A C 1
ATOM 1520 O O . SER A 1 196 ? 1.055 -10.443 -0.705 1.00 91.06 196 SER A O 1
ATOM 1522 N N . TRP A 1 197 ? 2.074 -11.834 0.740 1.00 91.31 197 TRP A N 1
ATOM 1523 C CA . TRP A 1 197 ? 1.701 -11.084 1.936 1.00 91.31 197 TRP A CA 1
ATOM 1524 C C . TRP A 1 197 ? 2.115 -9.608 1.850 1.00 91.31 197 TRP A C 1
ATOM 1526 O O . TRP A 1 197 ? 1.315 -8.724 2.165 1.00 91.31 197 TRP A O 1
ATOM 1536 N N . VAL A 1 198 ? 3.332 -9.321 1.370 1.00 92.31 198 VAL A N 1
ATOM 1537 C CA . VAL A 1 198 ? 3.846 -7.944 1.280 1.00 92.31 198 VAL A CA 1
ATOM 1538 C C . VAL A 1 198 ? 3.113 -7.130 0.214 1.00 92.31 198 VAL A C 1
ATOM 1540 O O . VAL A 1 198 ? 2.878 -5.937 0.405 1.00 92.31 198 VAL A O 1
ATOM 1543 N N . GLU A 1 199 ? 2.716 -7.761 -0.892 1.00 94.94 199 GLU A N 1
ATOM 1544 C CA . GLU A 1 199 ? 1.962 -7.110 -1.966 1.00 94.94 199 GLU A CA 1
ATOM 1545 C C . GLU A 1 199 ? 0.585 -6.668 -1.470 1.00 94.94 199 GLU A C 1
ATOM 1547 O O . GLU A 1 199 ? 0.205 -5.511 -1.658 1.00 94.94 199 GLU A O 1
ATOM 1552 N N . GLU A 1 200 ? -0.124 -7.556 -0.766 1.00 93.88 200 GLU A N 1
ATOM 1553 C CA . GLU A 1 200 ? -1.419 -7.247 -0.155 1.00 93.88 200 GLU A CA 1
ATOM 1554 C 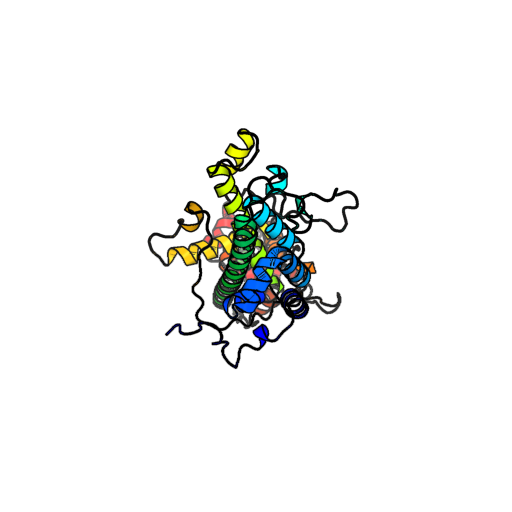C . GLU A 1 200 ? -1.281 -6.140 0.902 1.00 93.88 200 GLU A C 1
ATOM 1556 O O . GLU A 1 200 ? -2.021 -5.154 0.883 1.00 93.88 200 GLU A O 1
ATOM 1561 N N . HIS A 1 201 ? -0.282 -6.230 1.785 1.00 93.81 201 HIS A N 1
ATOM 1562 C CA . HIS A 1 201 ? -0.114 -5.265 2.873 1.00 93.81 201 HIS A CA 1
ATOM 1563 C C . HIS A 1 201 ? 0.316 -3.872 2.400 1.00 93.81 201 HIS A C 1
ATOM 1565 O O . HIS A 1 201 ? -0.060 -2.878 3.027 1.00 93.81 201 HIS A O 1
ATOM 1571 N N . ARG A 1 202 ? 1.031 -3.753 1.273 1.00 95.50 202 ARG A N 1
ATOM 1572 C CA . ARG A 1 202 ? 1.294 -2.451 0.628 1.00 95.50 202 ARG A CA 1
ATOM 1573 C C . ARG A 1 202 ? -0.003 -1.783 0.183 1.00 95.50 202 ARG A C 1
ATOM 1575 O O . ARG A 1 202 ? -0.170 -0.577 0.375 1.00 95.50 202 ARG A O 1
ATOM 1582 N N . VAL A 1 203 ? -0.937 -2.5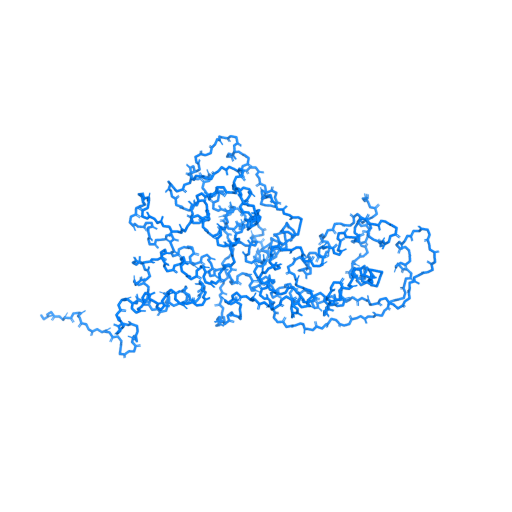64 -0.360 1.00 97.25 203 VAL A N 1
ATOM 1583 C CA . VAL A 1 203 ? -2.262 -2.068 -0.746 1.00 97.25 203 VAL A CA 1
ATOM 1584 C C . VAL A 1 203 ? -3.094 -1.706 0.485 1.00 97.25 203 VAL A C 1
ATOM 1586 O O . VAL A 1 203 ? -3.649 -0.610 0.531 1.00 97.25 203 VAL A O 1
ATOM 1589 N N . ILE A 1 204 ? -3.126 -2.562 1.511 1.00 96.12 204 ILE A N 1
ATOM 1590 C CA . ILE A 1 204 ? -3.826 -2.293 2.780 1.00 96.12 204 ILE A CA 1
ATOM 1591 C C . ILE A 1 204 ? -3.311 -1.000 3.423 1.00 96.12 204 ILE A C 1
ATOM 1593 O O . ILE A 1 204 ? -4.112 -0.156 3.826 1.00 96.12 204 ILE A O 1
ATOM 1597 N N . LYS A 1 205 ? -1.986 -0.803 3.485 1.00 95.75 205 LYS A N 1
ATOM 1598 C CA . LYS A 1 205 ? -1.374 0.426 4.016 1.00 95.75 205 LYS A CA 1
ATOM 1599 C C . LYS A 1 205 ? -1.858 1.657 3.250 1.00 95.75 205 LYS A C 1
ATOM 1601 O O . LYS A 1 205 ? -2.296 2.626 3.868 1.00 95.75 205 LYS A O 1
ATOM 1606 N N . ALA A 1 206 ? -1.812 1.617 1.919 1.00 97.25 206 ALA A N 1
ATOM 1607 C CA . ALA A 1 206 ? -2.287 2.715 1.084 1.00 97.25 206 ALA A CA 1
ATOM 1608 C C . ALA A 1 206 ? -3.787 2.991 1.289 1.00 97.25 206 ALA A C 1
ATOM 1610 O O . ALA A 1 206 ? -4.168 4.146 1.465 1.00 97.25 206 ALA A O 1
ATOM 1611 N N . LEU A 1 207 ? -4.634 1.960 1.348 1.00 97.44 207 LEU A N 1
ATOM 1612 C CA . LEU A 1 207 ? -6.071 2.107 1.612 1.00 97.44 207 LEU A CA 1
ATOM 1613 C C . LEU A 1 207 ? -6.357 2.717 2.991 1.00 97.44 207 LEU A C 1
ATOM 1615 O O . LEU A 1 207 ? -7.225 3.582 3.102 1.00 97.44 207 LEU A O 1
ATOM 1619 N N . TRP A 1 208 ? -5.609 2.337 4.028 1.00 96.75 208 TRP A N 1
ATOM 1620 C CA . TRP A 1 208 ? -5.726 2.959 5.349 1.00 96.75 208 TRP A CA 1
ATOM 1621 C C . TRP A 1 208 ? -5.290 4.424 5.357 1.00 96.75 208 TRP A C 1
ATOM 1623 O O . TRP A 1 208 ? -5.922 5.225 6.039 1.00 96.75 208 TRP A O 1
ATOM 1633 N N . LEU A 1 209 ? -4.272 4.810 4.581 1.00 95.62 209 LEU A N 1
ATOM 1634 C CA . LEU A 1 209 ? -3.906 6.224 4.423 1.00 95.62 209 LEU A CA 1
ATOM 1635 C C . LEU A 1 209 ? -5.020 7.026 3.750 1.00 95.62 209 LEU A C 1
ATOM 1637 O O . LEU A 1 209 ? -5.333 8.133 4.186 1.00 95.62 209 LEU A O 1
ATOM 1641 N N . ILE A 1 210 ? -5.658 6.455 2.728 1.00 96.62 210 ILE A N 1
ATOM 1642 C CA . ILE A 1 210 ? -6.823 7.063 2.076 1.00 96.62 210 ILE A CA 1
ATOM 1643 C C . ILE A 1 210 ? -7.969 7.220 3.080 1.00 96.62 210 ILE A C 1
ATOM 1645 O O . ILE A 1 210 ? -8.519 8.312 3.218 1.00 96.62 210 ILE A O 1
ATOM 1649 N N . GLN A 1 211 ? -8.292 6.158 3.822 1.00 95.62 211 GLN A N 1
ATOM 1650 C CA . GLN A 1 211 ? -9.340 6.189 4.840 1.00 95.62 211 GLN A CA 1
ATOM 1651 C C . GLN A 1 211 ? -9.036 7.214 5.940 1.00 95.62 211 GLN A C 1
ATOM 1653 O O . GLN A 1 211 ? -9.931 7.946 6.351 1.00 95.62 211 GLN A O 1
ATOM 1658 N N . TYR A 1 212 ? -7.786 7.313 6.388 1.00 94.31 212 TYR A N 1
ATOM 1659 C CA . TYR A 1 212 ? -7.371 8.298 7.382 1.00 94.31 212 TYR A CA 1
ATOM 1660 C C . TYR A 1 212 ? -7.527 9.735 6.870 1.00 94.31 212 TYR A C 1
ATOM 1662 O O . TYR A 1 212 ? -8.108 10.573 7.559 1.00 94.31 212 TYR A O 1
ATOM 1670 N N . PHE A 1 213 ? -7.074 10.016 5.644 1.00 94.31 213 PHE A N 1
ATOM 1671 C CA . PHE A 1 213 ? -7.264 11.324 5.013 1.00 94.31 213 PHE A CA 1
ATOM 1672 C C . PHE A 1 213 ? -8.748 11.696 4.918 1.00 94.31 213 PHE A C 1
ATOM 1674 O O . PHE A 1 213 ? -9.121 12.836 5.180 1.00 94.31 213 PHE A O 1
ATOM 1681 N N . PHE A 1 214 ? -9.609 10.731 4.604 1.00 94.31 214 PHE A N 1
ATOM 1682 C CA . PHE A 1 214 ? -11.055 10.931 4.579 1.00 94.31 214 PHE A CA 1
ATOM 1683 C C . PHE A 1 214 ? -11.645 11.264 5.944 1.00 94.31 214 PHE A C 1
ATOM 1685 O O . PHE A 1 214 ? -12.427 12.206 6.046 1.00 94.31 214 PHE A O 1
ATOM 1692 N N . GLU A 1 215 ? -11.238 10.568 7.005 1.00 92.25 215 GLU A N 1
ATOM 1693 C CA . GLU A 1 215 ? -11.695 10.920 8.353 1.00 92.25 215 GLU A CA 1
ATOM 1694 C C . GLU A 1 215 ? -11.204 12.308 8.786 1.00 92.25 215 GLU A C 1
ATOM 1696 O O . GLU A 1 215 ? -11.931 13.009 9.488 1.00 92.25 215 GLU A O 1
ATOM 1701 N N . LEU A 1 216 ? -10.016 12.738 8.342 1.00 92.12 216 LEU A N 1
ATOM 1702 C CA . LEU A 1 216 ? -9.529 14.102 8.570 1.00 92.12 216 LEU A CA 1
ATOM 1703 C C . LEU A 1 216 ? -10.387 15.147 7.850 1.00 92.12 216 LEU A C 1
ATOM 1705 O O . 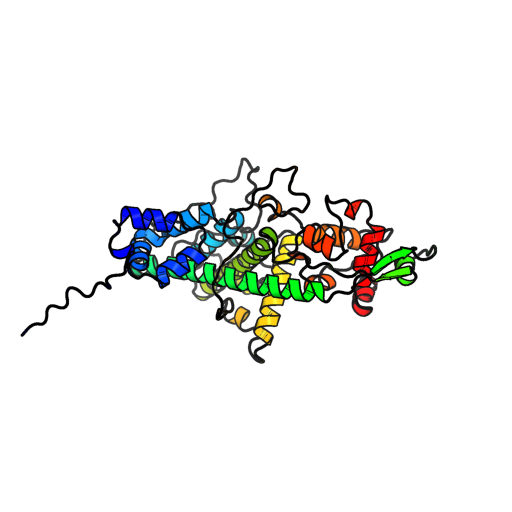LEU A 1 216 ? -10.744 16.149 8.463 1.00 92.12 216 LEU A O 1
ATOM 1709 N N . GLN A 1 217 ? -10.741 14.918 6.583 1.00 92.06 217 GLN A N 1
ATOM 1710 C CA . GLN A 1 217 ? -11.605 15.837 5.832 1.00 92.06 217 GLN A CA 1
ATOM 1711 C C . GLN A 1 217 ? -12.986 15.953 6.484 1.00 92.06 217 GLN A C 1
ATOM 1713 O O . GLN A 1 217 ? -13.438 17.057 6.771 1.00 92.06 217 GLN A O 1
ATOM 1718 N N . VAL A 1 218 ? -13.603 14.822 6.839 1.00 91.19 218 VAL A N 1
ATOM 1719 C CA . VAL A 1 218 ? -14.894 14.805 7.546 1.00 91.19 218 VAL A CA 1
ATOM 1720 C C . VAL A 1 218 ? -14.791 15.500 8.909 1.00 91.19 218 VAL A C 1
ATOM 1722 O O . VAL A 1 218 ? -15.672 16.270 9.284 1.00 91.19 218 VAL A O 1
ATOM 1725 N N . ALA A 1 219 ? -13.709 15.274 9.662 1.00 89.50 219 ALA A N 1
ATOM 1726 C CA . ALA A 1 219 ? -13.478 15.967 10.930 1.00 89.50 219 ALA A CA 1
ATOM 1727 C C . ALA A 1 219 ? -13.290 17.479 10.749 1.00 89.50 219 ALA A C 1
ATOM 1729 O O . ALA A 1 219 ? -13.724 18.249 11.604 1.00 89.50 219 ALA A O 1
ATOM 1730 N N . CYS A 1 220 ? -12.673 17.908 9.648 1.00 90.38 220 CYS A N 1
ATOM 1731 C CA . CYS A 1 220 ? -12.536 19.317 9.303 1.00 90.38 220 CYS A CA 1
ATOM 1732 C C . CYS A 1 220 ? -13.895 19.952 8.984 1.00 90.38 220 CYS A C 1
ATOM 1734 O O . CYS A 1 220 ? -14.187 21.038 9.479 1.00 90.38 220 CYS A O 1
ATOM 1736 N N . GLU A 1 221 ? -14.726 19.287 8.179 1.00 90.19 221 GLU A N 1
ATOM 1737 C CA . GLU A 1 221 ? -16.054 19.783 7.786 1.00 90.19 221 GLU A CA 1
ATOM 1738 C C . GLU A 1 221 ? -17.005 19.890 8.979 1.00 90.19 221 GLU A C 1
ATOM 1740 O O . GLU A 1 221 ? -17.726 20.876 9.125 1.00 90.19 221 GLU A O 1
ATOM 1745 N N . GLU A 1 222 ? -16.954 18.915 9.884 1.00 89.75 222 GLU A N 1
ATOM 1746 C CA . GLU A 1 222 ? -17.749 18.911 11.112 1.00 89.75 222 GLU A CA 1
ATOM 1747 C C . GLU A 1 222 ? -17.136 19.759 12.240 1.00 89.75 222 GLU A C 1
ATOM 1749 O O . GLU A 1 222 ? -17.635 19.735 13.363 1.00 89.75 222 GLU A O 1
ATOM 1754 N N . SER A 1 223 ? -16.066 20.517 11.965 1.00 88.25 223 SER A N 1
ATOM 1755 C CA . SER A 1 223 ? -15.379 21.370 12.950 1.00 88.25 223 SER A CA 1
ATOM 1756 C C . SER A 1 223 ? -14.944 20.617 14.215 1.00 88.25 223 SER A C 1
ATOM 1758 O O . SER A 1 223 ? -14.976 21.164 15.314 1.00 88.25 223 SER A O 1
ATOM 1760 N N . ARG A 1 224 ? -14.548 19.346 14.066 1.00 86.56 224 ARG A N 1
ATOM 1761 C CA . ARG A 1 224 ? -14.058 18.508 15.173 1.00 86.56 224 ARG A CA 1
ATOM 1762 C C . ARG A 1 224 ? -12.561 18.673 15.436 1.00 86.56 224 ARG A C 1
ATOM 1764 O O . ARG A 1 224 ? -12.115 18.282 16.506 1.00 86.56 224 ARG A O 1
ATOM 1771 N N . LEU A 1 225 ? -11.810 19.195 14.460 1.00 87.06 225 LEU A N 1
ATOM 1772 C CA . LEU A 1 225 ? -10.367 19.424 14.554 1.00 87.06 225 LEU A CA 1
ATOM 1773 C C . LEU A 1 225 ? -10.069 20.734 15.301 1.00 87.06 225 LEU A C 1
ATOM 1775 O O . LEU A 1 225 ? -10.370 21.812 14.793 1.00 87.06 225 LEU A O 1
ATOM 1779 N N . ASP A 1 226 ? -9.361 20.653 16.429 1.00 85.75 226 ASP A N 1
ATOM 1780 C CA . ASP A 1 226 ? -8.883 21.818 17.202 1.00 85.75 226 ASP A CA 1
ATOM 1781 C C . ASP A 1 226 ? -7.637 22.489 16.577 1.00 85.75 226 ASP A C 1
ATOM 1783 O O . ASP A 1 226 ? -6.729 22.961 17.267 1.00 85.75 226 ASP A O 1
ATOM 1787 N N . TRP A 1 227 ? -7.530 22.478 15.247 1.00 89.44 227 TRP A N 1
ATOM 1788 C CA . TRP A 1 227 ? -6.365 22.997 14.530 1.00 89.44 227 TRP A CA 1
ATOM 1789 C C . TRP A 1 227 ? -6.478 24.505 14.277 1.00 89.44 227 TRP A C 1
ATOM 1791 O O . TRP A 1 227 ? -7.584 25.033 14.132 1.00 89.44 227 TRP A O 1
ATOM 1801 N N . PRO A 1 228 ? -5.345 25.220 14.152 1.00 92.38 228 PRO A N 1
ATOM 1802 C CA . PRO A 1 228 ? -5.341 26.595 13.666 1.00 92.38 228 PRO A CA 1
ATOM 1803 C C . PRO A 1 228 ? -6.062 26.731 12.316 1.00 92.38 228 PRO A C 1
ATOM 1805 O O . PRO A 1 228 ? -5.969 25.856 11.457 1.00 92.38 228 PRO A O 1
ATOM 1808 N N . ALA A 1 229 ? -6.720 27.870 12.080 1.00 93.25 229 ALA A N 1
ATOM 1809 C CA . ALA A 1 229 ? -7.451 28.120 10.832 1.00 93.25 229 ALA A CA 1
ATOM 1810 C C . ALA A 1 229 ? -6.573 27.980 9.570 1.00 93.25 229 ALA A C 1
ATOM 1812 O O . ALA A 1 229 ? -7.052 27.553 8.519 1.00 93.25 229 ALA A O 1
ATOM 1813 N N . GLU A 1 230 ? -5.283 28.312 9.673 1.00 94.38 230 GLU A N 1
ATOM 1814 C CA . GLU A 1 230 ? -4.308 28.123 8.594 1.00 94.38 230 GLU A CA 1
ATOM 1815 C C . GLU A 1 230 ? -4.093 26.639 8.264 1.00 94.38 230 GLU A C 1
ATOM 1817 O O . GLU A 1 230 ? -4.069 26.267 7.089 1.00 94.38 230 GLU A O 1
ATOM 1822 N N . ASP A 1 231 ? -4.020 25.787 9.287 1.00 93.56 231 ASP A N 1
ATOM 1823 C CA . ASP A 1 231 ? -3.851 24.341 9.141 1.00 93.56 231 ASP A CA 1
ATOM 1824 C C . ASP A 1 231 ? -5.115 23.685 8.576 1.00 93.56 231 ASP A C 1
ATOM 1826 O O . ASP A 1 231 ? -5.023 22.842 7.681 1.00 93.56 231 ASP A O 1
ATOM 1830 N N . LEU A 1 232 ? -6.298 24.116 9.030 1.00 92.56 232 LEU A N 1
ATOM 1831 C CA . LEU A 1 232 ? -7.586 23.676 8.481 1.00 92.56 232 LEU A CA 1
ATOM 1832 C C . LEU A 1 232 ? -7.699 24.024 6.994 1.00 92.56 232 LEU A C 1
ATOM 1834 O O . LEU A 1 232 ? -8.027 23.169 6.171 1.00 92.56 232 LEU A O 1
ATOM 1838 N N . LYS A 1 233 ? -7.340 25.258 6.620 1.00 93.31 233 LYS A N 1
ATOM 1839 C CA . LYS A 1 233 ? -7.294 25.675 5.215 1.00 93.31 233 LYS A CA 1
ATOM 1840 C C . LYS A 1 233 ? -6.271 24.859 4.421 1.00 93.31 233 LYS A C 1
ATOM 1842 O O . LYS A 1 233 ? -6.532 24.494 3.277 1.00 93.31 233 LYS A O 1
ATOM 1847 N N . SER A 1 234 ? -5.118 24.547 5.016 1.00 92.38 234 SER A N 1
ATOM 1848 C CA . SER A 1 234 ? -4.102 23.698 4.387 1.00 92.38 234 SER A CA 1
ATOM 1849 C C . SER A 1 234 ? -4.630 22.288 4.111 1.00 92.38 234 SER A C 1
ATOM 1851 O O . SER A 1 234 ? -4.383 21.765 3.026 1.00 92.38 234 SER A O 1
ATOM 1853 N N . LEU A 1 235 ? -5.381 21.693 5.043 1.00 92.31 235 LEU A N 1
ATOM 1854 C CA . LEU A 1 235 ? -6.030 20.391 4.868 1.00 92.31 235 LEU A CA 1
ATOM 1855 C C . LEU A 1 235 ? -7.101 20.428 3.767 1.00 92.31 235 LEU A C 1
ATOM 1857 O O . LEU A 1 235 ? -7.098 19.560 2.898 1.00 92.31 235 LEU A O 1
ATOM 1861 N N . GLN A 1 236 ? -7.963 21.446 3.755 1.00 90.75 236 GLN A N 1
ATOM 1862 C CA . GLN A 1 236 ? -9.014 21.608 2.738 1.00 90.75 236 GLN A CA 1
ATOM 1863 C C . GLN A 1 236 ? -8.453 21.799 1.323 1.00 90.75 236 GLN A C 1
ATOM 1865 O O . GLN A 1 236 ? -9.029 21.327 0.347 1.00 90.75 236 GLN A O 1
ATOM 1870 N N . CYS A 1 237 ? -7.321 22.496 1.192 1.00 90.25 237 CYS A N 1
ATOM 1871 C CA . CYS A 1 237 ? -6.655 22.690 -0.095 1.00 90.25 237 CYS A CA 1
ATOM 1872 C C . CYS A 1 237 ? -5.740 21.521 -0.495 1.00 90.25 237 CYS A C 1
ATOM 1874 O O . CYS A 1 237 ? -5.231 21.512 -1.618 1.00 90.25 237 CYS A O 1
ATOM 1876 N N . ALA A 1 238 ? -5.476 20.565 0.399 1.00 90.19 238 ALA A N 1
ATOM 1877 C CA . ALA A 1 238 ? -4.549 19.477 0.125 1.00 90.19 238 ALA A CA 1
ATOM 1878 C C . ALA A 1 238 ? -5.189 18.403 -0.761 1.00 90.19 238 ALA A C 1
ATOM 1880 O O . ALA A 1 238 ? -6.259 17.877 -0.468 1.00 90.19 238 ALA A O 1
ATOM 1881 N N . GLY A 1 239 ? -4.473 17.997 -1.810 1.00 88.88 239 GLY A N 1
ATOM 1882 C CA . GLY A 1 239 ? -4.776 16.758 -2.519 1.00 88.88 239 GLY A CA 1
ATOM 1883 C C . GLY A 1 239 ? -4.261 15.546 -1.741 1.00 88.88 239 GLY A C 1
ATOM 1884 O O . GLY A 1 239 ? -3.154 15.585 -1.196 1.00 88.88 239 GLY A O 1
ATOM 1885 N N . LEU A 1 240 ? -5.019 14.446 -1.758 1.00 90.75 240 LEU A N 1
ATOM 1886 C CA . LEU A 1 240 ? -4.660 13.162 -1.135 1.00 90.75 240 LEU A CA 1
ATOM 1887 C C . LEU A 1 240 ? -3.231 12.702 -1.497 1.00 90.75 240 LEU A C 1
ATOM 1889 O O . LEU A 1 240 ? -2.471 12.282 -0.629 1.00 90.75 240 LEU A O 1
ATOM 1893 N N . SER A 1 241 ? -2.831 12.850 -2.764 1.00 89.50 241 SER A N 1
ATOM 1894 C CA . SER A 1 241 ? -1.511 12.447 -3.277 1.00 89.50 241 SER A CA 1
ATOM 1895 C C . SER A 1 241 ? -0.340 13.319 -2.802 1.00 89.50 241 SER A C 1
ATOM 1897 O O . SER A 1 241 ? 0.821 12.955 -3.007 1.00 89.50 241 SER A O 1
ATOM 1899 N N . THR A 1 242 ? -0.634 14.481 -2.214 1.00 90.38 242 THR A N 1
ATOM 1900 C CA . THR A 1 242 ? 0.346 15.480 -1.753 1.00 90.38 242 THR A CA 1
ATOM 1901 C C . THR A 1 242 ? 0.281 15.741 -0.253 1.00 90.38 242 THR A C 1
ATOM 1903 O O . THR A 1 242 ? 1.135 16.446 0.275 1.00 90.38 242 THR A O 1
ATOM 1906 N N . PHE A 1 243 ? -0.739 15.217 0.431 1.00 93.31 243 PHE A N 1
ATOM 1907 C CA . PHE A 1 243 ? -0.965 15.494 1.842 1.00 93.31 243 PHE A CA 1
ATOM 1908 C C . PHE A 1 243 ? 0.103 14.846 2.727 1.00 93.31 243 PHE A C 1
ATOM 1910 O O . PHE A 1 243 ? 0.691 15.516 3.569 1.00 93.31 243 PHE A O 1
ATOM 1917 N N . PHE A 1 244 ? 0.359 13.553 2.526 1.00 92.44 244 PHE A N 1
ATOM 1918 C CA . PHE A 1 244 ? 1.275 12.779 3.358 1.00 92.44 244 PHE A CA 1
ATOM 1919 C C . PHE A 1 244 ? 2.742 13.025 3.005 1.00 92.44 244 PHE A C 1
ATOM 1921 O O . PHE A 1 244 ? 3.112 13.112 1.831 1.00 92.44 244 PHE A O 1
ATOM 1928 N N . THR A 1 245 ? 3.601 13.029 4.022 1.00 90.38 245 THR A N 1
ATOM 1929 C CA . THR A 1 245 ? 5.052 13.070 3.832 1.00 90.38 245 THR A CA 1
ATOM 1930 C C . THR A 1 245 ? 5.593 11.657 3.594 1.00 90.38 245 THR A C 1
ATOM 1932 O O . THR A 1 245 ? 6.133 11.019 4.497 1.00 90.38 245 THR A O 1
ATOM 1935 N N . LEU A 1 246 ? 5.431 11.164 2.367 1.00 90.12 246 LEU A N 1
ATOM 1936 C CA . LEU A 1 246 ? 5.798 9.803 1.966 1.00 90.12 246 LEU A CA 1
ATOM 1937 C C . LEU A 1 246 ? 7.178 9.722 1.314 1.00 90.12 246 LEU A C 1
ATOM 1939 O O . LEU A 1 246 ? 7.615 10.640 0.611 1.00 90.12 246 LEU A O 1
ATOM 1943 N N . GLN A 1 247 ? 7.841 8.577 1.470 1.00 90.31 247 GLN A N 1
ATOM 1944 C CA . GLN A 1 247 ? 8.955 8.222 0.601 1.00 90.31 247 GLN A CA 1
ATOM 1945 C C . GLN A 1 247 ? 8.457 7.999 -0.834 1.00 90.31 247 GLN A C 1
ATOM 1947 O O . GLN A 1 247 ? 7.296 7.670 -1.079 1.00 90.31 247 GLN A O 1
ATOM 1952 N N . ARG A 1 248 ? 9.356 8.134 -1.818 1.00 89.75 248 ARG A N 1
ATOM 1953 C CA . ARG A 1 248 ? 8.995 8.025 -3.244 1.00 89.75 248 ARG A CA 1
ATOM 1954 C C . ARG A 1 248 ? 8.262 6.721 -3.571 1.00 89.75 248 ARG A C 1
ATOM 1956 O O . ARG A 1 248 ? 7.317 6.752 -4.351 1.00 89.75 248 ARG A O 1
ATOM 1963 N N . PHE A 1 249 ? 8.695 5.587 -3.018 1.00 91.75 249 PHE A N 1
ATOM 1964 C CA . PHE A 1 249 ? 8.054 4.301 -3.304 1.00 91.75 249 PHE A CA 1
ATOM 1965 C C . PHE A 1 249 ? 6.657 4.199 -2.681 1.00 91.75 249 PHE A C 1
ATOM 1967 O O . PHE A 1 249 ? 5.742 3.723 -3.344 1.00 91.75 249 PHE A O 1
ATOM 1974 N N . GLU A 1 250 ? 6.472 4.709 -1.462 1.00 93.50 250 GLU A N 1
ATOM 1975 C CA . GLU A 1 250 ? 5.174 4.739 -0.779 1.00 93.50 250 GLU A CA 1
ATOM 1976 C C . GLU A 1 250 ? 4.191 5.631 -1.536 1.00 93.50 250 GLU A C 1
ATOM 1978 O O . GLU A 1 250 ? 3.027 5.280 -1.707 1.00 93.50 250 GLU A O 1
ATOM 1983 N N . GLN A 1 251 ? 4.674 6.754 -2.078 1.00 94.31 251 GLN A N 1
ATOM 1984 C CA . GLN A 1 251 ? 3.868 7.603 -2.947 1.00 94.31 251 GLN A CA 1
ATOM 1985 C C . GLN A 1 251 ? 3.425 6.851 -4.209 1.00 94.31 251 GLN A C 1
ATOM 1987 O O . GLN A 1 251 ? 2.268 6.958 -4.606 1.00 94.31 251 GLN A O 1
ATOM 1992 N N . GLN A 1 252 ? 4.305 6.061 -4.837 1.00 95.81 252 GLN A N 1
ATOM 1993 C CA . GLN A 1 252 ? 3.909 5.253 -5.996 1.00 95.81 252 GLN A CA 1
ATOM 1994 C C . GLN A 1 252 ? 2.912 4.150 -5.622 1.00 95.81 252 GLN A C 1
ATOM 1996 O O . GLN A 1 252 ? 2.002 3.888 -6.405 1.00 95.81 252 GLN A O 1
ATOM 2001 N N . GLN A 1 253 ? 3.029 3.544 -4.439 1.00 96.50 253 GLN A N 1
ATOM 2002 C CA . GLN A 1 253 ? 2.046 2.580 -3.928 1.00 96.50 253 GLN A CA 1
ATOM 2003 C C . GLN A 1 253 ? 0.679 3.239 -3.719 1.00 96.50 253 GLN A C 1
ATOM 2005 O O . GLN A 1 253 ? -0.318 2.737 -4.233 1.00 96.50 253 GLN A O 1
ATOM 2010 N N . LEU A 1 254 ? 0.637 4.404 -3.061 1.00 96.81 254 LEU A N 1
ATOM 2011 C CA . LEU A 1 254 ? -0.590 5.179 -2.863 1.00 96.81 254 LEU A CA 1
ATOM 2012 C C . LEU A 1 254 ? -1.252 5.534 -4.199 1.00 96.81 254 LEU A C 1
ATOM 2014 O O . LEU A 1 254 ? -2.437 5.272 -4.386 1.00 96.81 254 LEU A O 1
ATOM 2018 N N . LEU A 1 255 ? -0.482 6.075 -5.147 1.00 96.12 255 LEU A N 1
ATOM 2019 C CA . LEU A 1 255 ? -0.992 6.431 -6.473 1.00 96.12 255 LEU A CA 1
ATOM 2020 C C . LEU A 1 255 ? -1.515 5.211 -7.242 1.00 96.12 255 LEU A C 1
ATOM 2022 O O . LEU A 1 255 ? -2.522 5.321 -7.931 1.00 96.12 255 LEU A O 1
ATOM 2026 N N . THR A 1 256 ? -0.873 4.047 -7.096 1.00 97.12 256 THR A N 1
ATOM 2027 C CA . THR A 1 256 ? -1.320 2.796 -7.739 1.00 97.12 256 THR A CA 1
ATOM 2028 C C . THR A 1 256 ? -2.692 2.392 -7.212 1.00 97.12 256 THR A C 1
ATOM 2030 O O . THR A 1 256 ? -3.613 2.138 -7.978 1.00 97.12 256 THR A O 1
ATOM 2033 N N . VAL A 1 257 ? -2.879 2.421 -5.893 1.00 96.94 257 VAL A N 1
ATOM 2034 C CA . VAL A 1 257 ? -4.183 2.117 -5.288 1.00 96.94 257 VAL A CA 1
ATOM 2035 C C . VAL A 1 257 ? -5.242 3.150 -5.679 1.00 96.94 257 VAL A C 1
ATOM 2037 O O . VAL A 1 257 ? -6.382 2.782 -5.956 1.00 96.94 257 VAL A O 1
ATOM 2040 N N . MET A 1 258 ? -4.882 4.433 -5.760 1.00 94.44 258 MET A N 1
ATOM 2041 C CA . MET A 1 258 ? -5.801 5.477 -6.221 1.00 94.44 258 MET A CA 1
ATOM 2042 C C . MET A 1 258 ? -6.264 5.254 -7.669 1.00 94.44 258 MET A C 1
ATOM 2044 O O . MET A 1 258 ? -7.450 5.425 -7.945 1.00 94.44 258 MET A O 1
ATOM 2048 N N . GLU A 1 259 ? -5.370 4.851 -8.578 1.00 93.00 259 GLU A N 1
ATOM 2049 C CA . GLU A 1 259 ? -5.725 4.517 -9.966 1.00 93.00 259 GLU A CA 1
ATOM 2050 C C . GLU A 1 259 ? -6.684 3.326 -10.034 1.00 93.00 259 GLU A C 1
ATOM 2052 O O . GLU A 1 259 ? -7.683 3.384 -10.752 1.00 93.00 259 GLU A O 1
ATOM 2057 N N . PHE A 1 260 ? -6.451 2.284 -9.233 1.00 93.50 260 PHE A N 1
ATOM 2058 C CA . PHE A 1 260 ? -7.386 1.164 -9.125 1.00 93.50 260 PHE A CA 1
ATOM 2059 C C . PHE A 1 260 ? -8.778 1.614 -8.656 1.00 93.50 260 PHE A C 1
ATOM 2061 O O . PHE A 1 260 ? -9.782 1.277 -9.289 1.00 93.50 260 PHE A O 1
ATOM 2068 N N . LEU A 1 261 ? -8.855 2.416 -7.587 1.00 91.81 261 LEU A N 1
ATOM 2069 C CA . LEU A 1 261 ? -10.130 2.933 -7.072 1.00 91.81 261 LEU A CA 1
ATOM 2070 C C . LEU A 1 261 ? -10.854 3.799 -8.110 1.00 91.81 261 LEU A C 1
ATOM 2072 O O . LEU A 1 261 ? -12.079 3.723 -8.240 1.00 91.81 261 LEU A O 1
ATOM 2076 N N . GLN A 1 262 ? -10.114 4.593 -8.887 1.00 87.38 262 GLN A N 1
ATOM 2077 C CA . GLN A 1 262 ? -10.666 5.324 -10.025 1.00 87.38 262 GLN A CA 1
ATOM 2078 C C . GLN A 1 262 ? -11.240 4.359 -11.067 1.00 87.38 262 GLN A C 1
ATOM 2080 O O . GLN A 1 262 ? -12.420 4.472 -11.386 1.00 87.38 262 GLN A O 1
ATOM 2085 N N . VAL A 1 263 ? -10.482 3.378 -11.560 1.00 84.69 263 VAL A N 1
ATOM 2086 C CA . VAL A 1 263 ? -10.972 2.415 -12.568 1.00 84.69 263 VAL A CA 1
ATOM 2087 C C . VAL A 1 263 ? -12.236 1.696 -12.092 1.00 84.69 263 VAL A C 1
ATOM 2089 O O . VAL A 1 263 ? -13.224 1.630 -12.828 1.00 84.69 263 VAL A O 1
ATOM 2092 N N . LYS A 1 264 ? -12.247 1.226 -10.840 1.00 79.19 264 LYS A N 1
ATOM 2093 C CA . LYS A 1 264 ? -13.407 0.568 -10.224 1.00 79.19 264 LYS A CA 1
ATOM 2094 C C . LYS A 1 264 ? -14.642 1.463 -10.179 1.00 79.19 264 LYS A C 1
ATOM 2096 O O . LYS A 1 264 ? -15.745 1.000 -10.454 1.00 79.19 264 LYS A O 1
ATOM 2101 N N . THR A 1 265 ? -14.469 2.746 -9.878 1.00 72.94 265 THR A N 1
ATOM 2102 C CA . THR A 1 265 ? -15.587 3.696 -9.783 1.00 72.94 265 THR A CA 1
ATOM 2103 C C . THR A 1 265 ? -16.049 4.223 -11.144 1.00 72.94 265 THR A C 1
ATOM 2105 O O . THR A 1 265 ? -17.226 4.533 -11.299 1.00 72.94 265 THR A O 1
ATOM 2108 N N . HIS A 1 266 ? -15.193 4.239 -12.171 1.00 62.03 266 HIS A N 1
ATOM 2109 C CA . HIS A 1 266 ? -15.565 4.645 -13.536 1.00 62.03 266 HIS A CA 1
ATOM 2110 C C . HIS A 1 266 ? -16.417 3.606 -14.287 1.00 62.03 266 HIS A C 1
ATOM 2112 O O . HIS A 1 266 ? -17.063 3.954 -15.277 1.00 62.03 266 HIS A O 1
ATOM 2118 N N . GLY A 1 267 ? -16.482 2.352 -13.817 1.00 52.94 267 GLY A N 1
ATOM 2119 C CA . GLY A 1 267 ? -17.417 1.343 -14.341 1.00 52.94 267 GLY A CA 1
ATOM 2120 C C . GLY A 1 267 ? -18.893 1.757 -14.216 1.00 52.94 267 GLY A C 1
ATOM 2121 O O . GLY A 1 267 ? -19.740 1.298 -14.983 1.00 52.94 267 GLY A O 1
ATOM 2122 N N . HIS A 1 268 ? -19.188 2.696 -13.313 1.00 50.22 268 HIS A N 1
ATOM 2123 C CA . HIS A 1 268 ? -20.463 3.392 -13.196 1.00 50.22 268 HIS A CA 1
ATOM 2124 C C . HIS A 1 268 ? -20.287 4.812 -13.752 1.00 50.22 268 HIS A C 1
ATOM 2126 O O . HIS A 1 268 ? -19.596 5.627 -13.151 1.00 50.22 268 HIS A O 1
ATOM 2132 N N . LYS A 1 269 ? -20.899 5.115 -14.905 1.00 43.59 269 LYS A N 1
ATOM 2133 C CA . LYS A 1 269 ? -20.676 6.322 -15.740 1.00 43.59 269 LYS A CA 1
ATOM 2134 C C . LYS A 1 269 ? -20.807 7.700 -15.043 1.00 43.59 269 LYS A C 1
ATOM 2136 O O . LYS A 1 269 ? -20.511 8.707 -15.674 1.00 43.59 269 LYS A O 1
ATOM 2141 N N . GLU A 1 270 ? -21.199 7.753 -13.771 1.00 48.22 270 GLU A N 1
ATOM 2142 C CA . GLU A 1 270 ? -21.341 8.969 -12.951 1.00 48.22 270 GLU A CA 1
ATOM 2143 C C . GLU A 1 270 ? -20.421 9.000 -11.706 1.00 48.22 270 GLU A C 1
ATOM 2145 O O . GLU A 1 270 ? -20.337 10.023 -11.032 1.00 48.22 270 GLU A O 1
ATOM 2150 N N . ALA A 1 271 ? -19.702 7.916 -11.379 1.00 50.69 271 ALA A N 1
ATOM 2151 C CA . ALA A 1 271 ? -19.068 7.743 -10.064 1.00 50.69 271 ALA A CA 1
ATOM 2152 C C . ALA A 1 271 ? -17.545 7.996 -10.013 1.00 50.69 271 ALA A C 1
ATOM 2154 O O . ALA A 1 271 ? -16.950 7.908 -8.937 1.00 50.69 271 ALA A O 1
ATOM 2155 N N . GLY A 1 272 ? -16.909 8.372 -11.131 1.00 48.56 272 GLY A N 1
ATOM 2156 C CA . GLY A 1 272 ? -15.444 8.462 -11.291 1.00 48.56 272 GLY A CA 1
ATOM 2157 C C . GLY A 1 272 ? -14.689 9.440 -10.372 1.00 48.56 272 GLY A C 1
ATOM 2158 O O . GLY A 1 272 ? -13.461 9.494 -10.378 1.00 48.56 272 GLY A O 1
ATOM 2159 N N . SER A 1 273 ? -15.386 10.211 -9.539 1.00 61.94 273 SER A N 1
ATOM 2160 C CA . SER A 1 273 ? -14.791 11.024 -8.464 1.00 61.94 273 SER A CA 1
ATOM 2161 C C . SER A 1 273 ? -15.653 11.068 -7.198 1.00 61.94 273 SER A C 1
ATOM 2163 O O . SER A 1 273 ? -15.354 11.815 -6.269 1.00 61.94 273 SER A O 1
ATOM 2165 N N . LEU A 1 274 ? -16.718 10.263 -7.136 1.00 62.09 274 LEU A N 1
ATOM 2166 C CA . LEU A 1 274 ? -17.720 10.332 -6.072 1.00 62.09 274 LEU A CA 1
ATOM 2167 C C . LEU A 1 274 ? -17.138 9.901 -4.721 1.00 62.0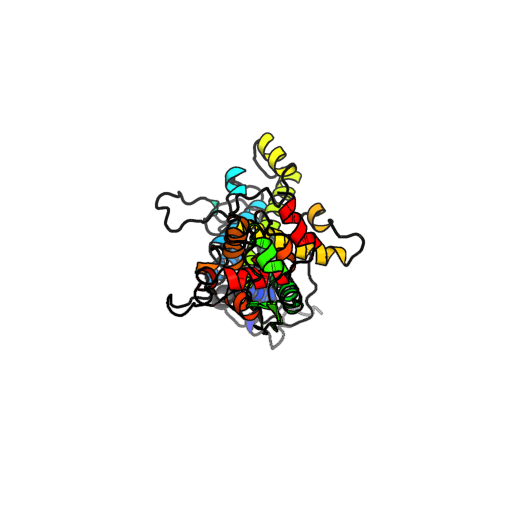9 274 LEU A C 1
ATOM 2169 O O . LEU A 1 274 ? -17.446 10.496 -3.700 1.00 62.09 274 LEU A O 1
ATOM 2173 N N . TRP A 1 275 ? -16.242 8.911 -4.723 1.00 68.88 275 TRP A N 1
ATOM 2174 C CA . TRP A 1 275 ? -15.572 8.415 -3.516 1.00 68.88 275 TRP A CA 1
ATOM 2175 C C . TRP A 1 275 ? -14.644 9.467 -2.880 1.00 68.88 275 TRP A C 1
ATOM 2177 O O . TRP A 1 275 ? -14.549 9.546 -1.657 1.00 68.88 275 TRP A O 1
ATOM 2187 N N . LEU A 1 276 ? -14.021 10.321 -3.706 1.00 74.62 276 LEU A N 1
ATOM 2188 C CA . LEU A 1 276 ? -13.249 11.483 -3.251 1.00 74.62 276 LEU A CA 1
ATOM 2189 C C . LEU A 1 276 ? -14.157 12.596 -2.723 1.00 74.62 276 LEU A C 1
ATOM 2191 O O . LEU A 1 276 ? -13.802 13.238 -1.746 1.00 74.62 276 LEU A O 1
ATOM 2195 N N . GLN A 1 277 ? -15.321 12.811 -3.342 1.00 72.12 277 GLN A N 1
ATOM 2196 C CA . GLN A 1 277 ? -16.290 13.827 -2.906 1.00 72.12 277 GLN A CA 1
ATOM 2197 C C . GLN A 1 277 ? -17.032 13.428 -1.626 1.00 72.12 277 GLN A C 1
ATOM 2199 O O . GLN A 1 277 ? -17.403 14.283 -0.835 1.00 72.12 277 GLN A O 1
ATOM 2204 N N . GLN A 1 278 ? -17.271 12.132 -1.430 1.00 78.88 278 GLN A N 1
ATOM 2205 C CA . GLN A 1 278 ? -17.986 11.596 -0.272 1.00 78.88 278 GLN A CA 1
ATOM 2206 C C . GLN A 1 278 ? -17.059 11.223 0.885 1.00 78.88 278 GLN A C 1
ATOM 2208 O O . GLN A 1 278 ? -17.554 10.793 1.926 1.00 78.88 278 GLN A O 1
ATOM 2213 N N . TYR A 1 279 ? -15.739 11.323 0.692 1.00 84.88 279 TYR A N 1
ATOM 2214 C CA . TYR A 1 279 ? -14.722 10.871 1.643 1.00 84.88 279 TYR A CA 1
ATOM 2215 C C . TYR A 1 279 ? -15.001 9.455 2.168 1.00 84.88 279 TYR A C 1
ATOM 2217 O O . TYR A 1 279 ? -14.969 9.178 3.369 1.00 84.88 279 TYR A O 1
ATOM 2225 N N . ARG A 1 280 ? -15.328 8.534 1.254 1.00 85.81 280 ARG A N 1
ATOM 2226 C CA . ARG A 1 280 ? -15.624 7.135 1.583 1.00 85.81 280 ARG A CA 1
ATOM 2227 C C . ARG A 1 280 ? -15.021 6.204 0.557 1.00 85.81 280 ARG A C 1
ATOM 2229 O O . ARG A 1 280 ? -15.168 6.409 -0.644 1.00 85.81 280 ARG A O 1
ATOM 2236 N N . LEU A 1 281 ? -14.373 5.151 1.045 1.00 88.44 281 LEU A N 1
ATOM 2237 C CA . LEU A 1 281 ? -13.945 4.057 0.189 1.00 88.44 281 LEU A CA 1
ATOM 2238 C C . LEU A 1 281 ? -15.173 3.338 -0.401 1.00 88.44 281 LEU A C 1
ATOM 2240 O O . LEU A 1 281 ? -16.179 3.190 0.300 1.00 88.44 281 LEU A O 1
ATOM 2244 N N . PRO A 1 282 ? -15.099 2.867 -1.659 1.00 85.81 282 PRO A N 1
ATOM 2245 C CA . PRO A 1 282 ? -16.133 2.018 -2.238 1.00 85.81 282 PRO A CA 1
ATOM 2246 C C . PRO A 1 282 ? -16.391 0.785 -1.367 1.00 85.81 282 PRO A C 1
ATOM 2248 O O . PRO A 1 282 ? -15.469 0.237 -0.762 1.00 85.81 282 PRO A O 1
ATOM 2251 N N . THR A 1 283 ? -17.646 0.351 -1.300 1.00 80.12 283 THR A N 1
ATOM 2252 C CA . THR A 1 283 ? -18.017 -0.919 -0.667 1.00 80.12 283 THR A CA 1
ATOM 2253 C C . THR A 1 283 ? -18.138 -1.978 -1.752 1.00 80.12 283 THR A C 1
ATOM 2255 O O . THR A 1 283 ? -18.931 -1.814 -2.677 1.00 80.12 283 THR A O 1
ATOM 2258 N N . GLU A 1 284 ? -17.360 -3.050 -1.657 1.00 68.56 284 GLU A N 1
ATOM 2259 C CA . GLU A 1 284 ? -17.484 -4.191 -2.569 1.00 68.56 284 GLU A CA 1
ATOM 2260 C C . GLU A 1 284 ? -18.476 -5.203 -1.981 1.00 68.56 284 GLU A C 1
ATOM 2262 O O . GLU A 1 284 ? -18.343 -5.628 -0.831 1.00 68.56 284 GLU A O 1
ATOM 2267 N N . ALA A 1 285 ? -19.481 -5.592 -2.769 1.00 57.91 285 ALA A N 1
ATOM 2268 C CA . ALA A 1 285 ? -20.335 -6.726 -2.438 1.00 57.91 285 ALA A CA 1
ATOM 2269 C C . ALA A 1 285 ? -19.550 -8.013 -2.726 1.00 57.91 285 ALA A C 1
ATOM 2271 O O . ALA A 1 285 ? -19.173 -8.269 -3.867 1.00 57.91 285 ALA A O 1
ATOM 2272 N N . PHE A 1 286 ? -19.258 -8.797 -1.691 1.00 57.81 286 PHE A N 1
ATOM 2273 C CA . PHE A 1 286 ? -18.450 -10.008 -1.818 1.00 57.81 286 PHE A CA 1
ATOM 2274 C C . PHE A 1 286 ? -19.348 -11.243 -1.993 1.00 57.81 286 PHE A C 1
ATOM 2276 O O . PHE A 1 286 ? -20.181 -11.521 -1.134 1.00 57.81 286 PHE A O 1
ATOM 2283 N N . GLU A 1 287 ? -19.168 -11.989 -3.091 1.00 45.44 287 GLU A N 1
ATOM 2284 C CA . GLU A 1 287 ? -19.924 -13.223 -3.386 1.00 45.44 287 GLU A CA 1
ATOM 2285 C C . GLU A 1 287 ? -19.193 -14.518 -2.969 1.00 45.44 287 GLU A C 1
ATOM 2287 O O . GLU A 1 287 ? -19.818 -15.573 -2.934 1.00 45.44 287 GLU A O 1
ATOM 2292 N N . ASN A 1 288 ? -17.904 -14.471 -2.599 1.00 43.03 288 ASN A N 1
ATOM 2293 C CA . ASN A 1 288 ? -17.111 -15.674 -2.302 1.00 43.03 288 ASN A CA 1
ATOM 2294 C C . ASN A 1 288 ? -16.575 -15.746 -0.862 1.00 43.03 288 ASN A C 1
ATOM 2296 O O . ASN A 1 288 ? -16.168 -14.754 -0.262 1.00 43.03 288 ASN A O 1
ATOM 2300 N N . THR A 1 289 ? -16.548 -16.968 -0.326 1.00 44.09 289 THR A N 1
ATOM 2301 C CA . THR A 1 289 ? -16.041 -17.339 1.004 1.00 44.09 289 THR A CA 1
ATOM 2302 C C . THR A 1 289 ? -14.577 -16.948 1.198 1.00 44.09 289 THR A C 1
ATOM 2304 O O . THR A 1 289 ? -13.689 -17.434 0.499 1.00 44.09 289 THR A O 1
ATOM 2307 N N . PHE A 1 290 ? -14.341 -16.086 2.185 1.00 48.50 290 PHE A N 1
ATOM 2308 C CA . PHE A 1 290 ? -13.035 -15.576 2.584 1.00 48.50 290 PHE A CA 1
ATOM 2309 C C . PHE A 1 290 ? -12.164 -16.683 3.198 1.00 48.50 290 PHE A C 1
ATOM 2311 O O . PHE A 1 290 ? -12.436 -17.164 4.297 1.00 48.50 290 PHE A O 1
ATOM 2318 N N . ILE A 1 291 ? -11.081 -17.045 2.513 1.00 50.84 291 ILE A N 1
ATOM 2319 C CA . ILE A 1 291 ? -9.901 -17.669 3.119 1.00 50.84 291 ILE A CA 1
ATOM 2320 C C . ILE A 1 291 ? -8.735 -16.773 2.712 1.00 50.84 291 ILE A C 1
ATOM 2322 O O . ILE A 1 291 ? -8.159 -16.974 1.649 1.00 50.84 291 ILE A O 1
ATOM 2326 N N . SER A 1 292 ? -8.436 -15.732 3.499 1.00 51.56 292 SER A N 1
ATOM 2327 C CA . SER A 1 292 ? -7.225 -14.941 3.254 1.00 51.56 292 SER A CA 1
ATOM 2328 C C . SER A 1 292 ? -6.008 -15.785 3.642 1.00 51.56 292 SER A C 1
ATOM 2330 O O . SER A 1 292 ? -5.876 -16.148 4.815 1.00 51.56 292 SER A O 1
ATOM 2332 N N . PRO A 1 293 ? -5.097 -16.088 2.700 1.00 50.12 293 PRO A N 1
ATOM 2333 C CA . PRO A 1 293 ? -3.838 -16.758 3.010 1.00 50.12 293 PRO A CA 1
ATOM 2334 C C . PRO A 1 293 ? -2.883 -15.870 3.827 1.00 50.12 293 PRO A C 1
ATOM 2336 O O . PRO A 1 293 ? -1.880 -16.366 4.328 1.00 50.12 293 PRO A O 1
ATOM 2339 N N . CYS A 1 294 ? -3.178 -14.569 3.967 1.00 56.00 294 CYS A N 1
ATOM 2340 C CA . CYS A 1 294 ? -2.254 -13.551 4.476 1.00 56.00 294 CYS A CA 1
ATOM 2341 C C . CYS A 1 294 ? -2.635 -12.988 5.856 1.00 56.00 294 CYS A C 1
ATOM 2343 O O . CYS A 1 294 ? -2.152 -11.928 6.245 1.00 56.00 294 CYS A O 1
ATOM 2345 N N . ALA A 1 295 ? -3.479 -13.693 6.617 1.00 60.09 295 ALA A N 1
ATOM 2346 C CA . ALA A 1 295 ? -3.897 -13.266 7.956 1.00 60.09 295 ALA A CA 1
ATOM 2347 C C . ALA A 1 295 ? -2.750 -13.232 8.989 1.00 60.09 295 ALA A C 1
ATOM 2349 O O . ALA A 1 295 ? -2.851 -12.534 9.993 1.00 60.09 295 ALA A O 1
ATOM 2350 N N . GLN A 1 296 ? -1.670 -13.984 8.761 1.00 68.31 296 GLN A N 1
ATOM 2351 C CA . GLN A 1 296 ? -0.538 -14.069 9.684 1.00 68.31 296 GLN A CA 1
ATOM 2352 C C . GLN A 1 296 ? 0.649 -13.252 9.183 1.00 68.31 296 GLN A C 1
ATOM 2354 O O . GLN A 1 296 ? 0.937 -13.230 7.989 1.00 68.31 296 GLN A O 1
ATOM 2359 N N . LEU A 1 297 ? 1.347 -12.604 10.117 1.00 71.12 297 LEU A N 1
ATOM 2360 C CA . LEU A 1 297 ? 2.602 -11.914 9.838 1.00 71.12 297 LEU A CA 1
ATOM 2361 C C . LEU A 1 297 ? 3.628 -12.911 9.288 1.00 71.12 297 LEU A C 1
ATOM 2363 O O . LEU A 1 297 ? 3.917 -13.930 9.918 1.00 71.12 297 LEU A O 1
ATOM 2367 N N . MET A 1 298 ? 4.171 -12.602 8.113 1.00 75.00 298 MET A N 1
ATOM 2368 C CA . MET A 1 298 ? 5.154 -13.447 7.446 1.00 75.00 298 MET A CA 1
ATOM 2369 C C . MET A 1 298 ? 6.566 -13.049 7.868 1.00 75.00 298 MET A C 1
ATOM 2371 O O . MET A 1 298 ? 7.036 -11.952 7.556 1.00 75.00 298 MET A O 1
ATOM 2375 N N . PHE A 1 299 ? 7.239 -13.968 8.558 1.00 73.38 299 PHE A N 1
ATOM 2376 C CA . PHE A 1 299 ? 8.651 -13.871 8.908 1.00 73.38 299 PHE A CA 1
ATOM 2377 C C . PHE A 1 299 ? 9.432 -14.907 8.114 1.00 73.38 299 PHE A C 1
ATOM 2379 O O . PHE A 1 299 ? 9.046 -16.075 8.063 1.00 73.38 299 PHE A O 1
ATOM 2386 N N . PHE A 1 300 ? 10.547 -14.481 7.542 1.00 72.25 300 PHE A N 1
ATOM 2387 C CA . PHE A 1 300 ? 11.506 -15.365 6.899 1.00 72.25 300 PHE A CA 1
ATOM 2388 C C . PHE A 1 300 ? 12.831 -15.302 7.658 1.00 72.25 300 PHE A C 1
ATOM 2390 O O . PHE A 1 300 ? 13.163 -14.277 8.262 1.00 72.25 300 PHE A O 1
ATOM 2397 N N . ASP A 1 301 ? 13.610 -16.385 7.623 1.00 70.25 301 ASP A N 1
ATOM 2398 C CA . ASP A 1 301 ? 15.021 -16.276 7.988 1.00 70.25 301 ASP A CA 1
ATOM 2399 C C . ASP A 1 301 ? 15.697 -15.304 6.998 1.00 70.25 301 ASP A C 1
ATOM 2401 O O . ASP A 1 301 ? 15.432 -15.388 5.792 1.00 70.25 301 ASP A O 1
ATOM 2405 N N . PRO A 1 302 ? 16.575 -14.387 7.450 1.00 62.91 302 PRO A N 1
ATOM 2406 C CA . PRO A 1 302 ? 17.283 -13.459 6.568 1.00 62.91 302 PRO A CA 1
ATOM 2407 C C . PRO A 1 302 ? 17.989 -14.109 5.367 1.00 62.91 302 PRO A C 1
ATOM 2409 O O . PRO A 1 302 ? 18.257 -13.423 4.380 1.00 62.91 302 PRO A O 1
ATOM 2412 N N . ASN A 1 303 ? 18.316 -15.403 5.441 1.00 67.81 303 ASN A N 1
ATOM 2413 C CA . ASN A 1 303 ? 18.952 -16.145 4.350 1.00 67.81 303 ASN A CA 1
ATOM 2414 C C . ASN A 1 303 ? 17.966 -16.844 3.398 1.00 67.81 303 ASN A C 1
ATOM 2416 O O . ASN A 1 303 ? 18.402 -17.334 2.357 1.00 67.81 303 ASN A O 1
ATOM 2420 N N . GLU A 1 304 ? 16.677 -16.896 3.736 1.00 76.19 304 GLU A N 1
ATOM 2421 C CA . GLU A 1 304 ? 15.638 -17.612 2.984 1.00 76.19 304 GLU A CA 1
ATOM 2422 C C . GLU A 1 304 ? 14.738 -16.672 2.163 1.00 76.19 304 GLU A C 1
ATOM 2424 O O . GLU A 1 304 ? 14.204 -17.087 1.131 1.00 76.19 304 GLU A O 1
ATOM 2429 N N . ASP A 1 305 ? 14.615 -15.393 2.547 1.00 78.56 305 ASP A N 1
ATOM 2430 C CA . ASP A 1 305 ? 13.815 -14.413 1.796 1.00 78.56 305 ASP A CA 1
ATOM 2431 C C . ASP A 1 305 ? 14.560 -13.817 0.594 1.00 78.56 305 ASP A C 1
ATOM 2433 O O . ASP A 1 305 ? 14.961 -12.648 0.558 1.00 78.56 305 ASP A O 1
ATOM 2437 N N . HIS A 1 306 ? 14.738 -14.632 -0.441 1.00 79.31 306 HIS A N 1
ATOM 2438 C CA . HIS A 1 306 ? 15.371 -14.201 -1.689 1.00 79.31 306 HIS A CA 1
ATOM 2439 C C . HIS A 1 306 ? 14.556 -13.158 -2.475 1.00 79.31 306 HIS A C 1
ATOM 2441 O O . HIS A 1 306 ? 15.097 -12.546 -3.408 1.00 79.31 306 HIS A O 1
ATOM 2447 N N . TYR A 1 307 ? 13.280 -12.967 -2.118 1.00 84.50 307 TYR A N 1
ATOM 2448 C CA . TYR A 1 307 ? 12.299 -12.201 -2.888 1.00 84.50 307 TYR A CA 1
ATOM 2449 C C . TYR A 1 307 ? 11.650 -11.039 -2.132 1.00 84.50 307 TYR A C 1
ATOM 2451 O O . TYR A 1 307 ? 10.818 -10.330 -2.703 1.00 84.50 307 TYR A O 1
ATOM 2459 N N . GLN A 1 308 ? 12.086 -10.783 -0.899 1.00 82.88 308 GLN A N 1
ATOM 2460 C CA . GLN A 1 308 ? 11.637 -9.663 -0.076 1.00 82.88 308 GLN A CA 1
ATOM 2461 C C . GLN A 1 308 ? 10.132 -9.729 0.247 1.00 82.88 308 GLN A C 1
ATOM 2463 O O . GLN A 1 308 ? 9.424 -8.724 0.146 1.00 82.88 308 GLN A O 1
ATOM 2468 N N . GLN A 1 309 ? 9.642 -10.922 0.585 1.00 85.31 309 GLN A N 1
ATOM 2469 C CA . GLN A 1 309 ? 8.238 -11.218 0.887 1.00 85.31 309 GLN A CA 1
ATOM 2470 C C . GLN A 1 309 ? 7.887 -11.061 2.376 1.00 85.31 309 GLN A C 1
ATOM 2472 O O . GLN A 1 309 ? 6.701 -11.035 2.719 1.00 85.31 309 GLN A O 1
ATOM 2477 N N . GLY A 1 310 ? 8.888 -10.950 3.253 1.00 84.38 310 GLY A N 1
ATOM 2478 C CA . GLY A 1 310 ? 8.720 -10.774 4.694 1.00 84.38 310 GLY A CA 1
ATOM 2479 C C . GLY A 1 310 ? 8.222 -9.393 5.116 1.00 84.38 310 GLY A C 1
ATOM 2480 O O . GLY A 1 310 ? 8.324 -8.399 4.384 1.00 84.38 310 GLY A O 1
ATOM 2481 N N . GLN A 1 311 ? 7.700 -9.312 6.342 1.00 85.19 311 GLN A N 1
ATOM 2482 C CA . GLN A 1 311 ? 7.184 -8.073 6.930 1.00 85.19 311 GLN A CA 1
ATOM 2483 C C . GLN A 1 311 ? 8.210 -6.933 6.940 1.00 85.19 311 GLN A C 1
ATOM 2485 O O . GLN A 1 311 ? 7.854 -5.769 6.737 1.00 85.19 311 GLN A O 1
ATOM 2490 N N . GLU A 1 312 ? 9.489 -7.238 7.123 1.00 83.56 312 GLU A N 1
ATOM 2491 C CA . GLU A 1 312 ? 10.581 -6.269 7.124 1.00 83.56 312 GLU A CA 1
ATOM 2492 C C . GLU A 1 312 ? 10.793 -5.568 5.773 1.00 83.56 312 GLU A C 1
ATOM 2494 O O . GLU A 1 312 ? 11.611 -4.645 5.692 1.00 83.56 312 GLU A O 1
ATOM 2499 N N . PHE A 1 313 ? 10.111 -6.006 4.711 1.00 87.00 313 PHE A N 1
ATOM 2500 C CA . PHE A 1 313 ? 10.135 -5.405 3.376 1.00 87.00 313 PHE A CA 1
ATOM 2501 C C . PHE A 1 313 ? 8.856 -4.634 3.019 1.00 87.00 313 PHE A C 1
ATOM 2503 O O . PHE A 1 313 ? 8.778 -4.059 1.927 1.00 87.00 313 PHE A O 1
ATOM 2510 N N . LEU A 1 314 ? 7.882 -4.563 3.934 1.00 88.44 314 LEU A N 1
ATOM 2511 C CA . LEU A 1 314 ? 6.678 -3.745 3.766 1.00 88.44 314 LEU A CA 1
ATOM 2512 C C . LEU A 1 314 ? 7.031 -2.260 3.623 1.00 88.44 314 LEU A C 1
ATOM 2514 O O . LEU A 1 314 ? 6.608 -1.612 2.667 1.00 88.44 314 LEU A O 1
ATOM 2518 N N . ASP A 1 315 ? 7.870 -1.760 4.531 1.00 86.19 315 ASP A N 1
ATOM 2519 C CA . ASP A 1 315 ? 8.304 -0.359 4.596 1.00 86.19 315 ASP A CA 1
ATOM 2520 C C . ASP A 1 315 ? 9.656 -0.129 3.881 1.00 86.19 315 ASP A C 1
ATOM 2522 O O . ASP A 1 315 ? 10.368 0.841 4.138 1.00 86.19 315 ASP A O 1
ATOM 2526 N N . LYS A 1 316 ? 10.030 -1.016 2.946 1.00 87.19 316 LYS A N 1
ATOM 2527 C CA . LYS A 1 316 ? 11.225 -0.869 2.099 1.00 87.19 316 LYS A CA 1
ATOM 2528 C C . LYS A 1 316 ? 10.848 -0.661 0.638 1.00 87.19 316 LYS A C 1
ATOM 2530 O O . LYS A 1 316 ? 9.861 -1.197 0.142 1.00 87.19 316 LYS A O 1
ATOM 2535 N N . SER A 1 317 ? 11.702 0.077 -0.074 1.00 88.12 317 SER A N 1
ATOM 2536 C CA . SER A 1 317 ? 11.535 0.318 -1.508 1.00 88.12 317 SER A CA 1
ATOM 2537 C C . SER A 1 317 ? 11.565 -1.000 -2.295 1.00 88.12 317 SER A C 1
ATOM 2539 O O . SER A 1 317 ? 12.603 -1.672 -2.275 1.00 88.12 317 SER A O 1
ATOM 2541 N N . PRO A 1 318 ? 10.495 -1.342 -3.039 1.00 89.19 318 PRO A N 1
ATOM 2542 C CA . PRO A 1 318 ? 10.490 -2.488 -3.942 1.00 89.19 318 PRO A CA 1
ATOM 2543 C C . PRO A 1 318 ? 11.603 -2.372 -4.988 1.00 89.19 318 PRO A C 1
ATOM 2545 O O . PRO A 1 318 ? 11.969 -1.263 -5.411 1.00 89.19 318 PRO A O 1
ATOM 2548 N N . THR A 1 319 ? 12.129 -3.506 -5.458 1.00 86.38 319 THR A N 1
ATOM 2549 C CA . THR A 1 319 ? 13.200 -3.497 -6.468 1.00 86.38 319 THR A CA 1
ATOM 2550 C C . THR A 1 319 ? 12.750 -2.819 -7.758 1.00 86.38 319 THR A C 1
ATOM 2552 O O . THR A 1 319 ? 13.545 -2.114 -8.371 1.00 86.38 319 THR A O 1
ATOM 2555 N N . SER A 1 320 ? 11.476 -2.935 -8.133 1.00 89.94 320 SER A N 1
ATOM 2556 C CA . SER A 1 320 ? 10.880 -2.262 -9.294 1.00 89.94 320 SER A CA 1
ATOM 2557 C C . SER A 1 320 ? 11.052 -0.735 -9.262 1.00 89.94 320 SER A C 1
ATOM 2559 O O . SER A 1 320 ? 11.495 -0.136 -10.243 1.00 89.94 320 SER A O 1
ATOM 2561 N N . ILE A 1 321 ? 10.766 -0.095 -8.124 1.00 90.81 321 ILE A N 1
ATOM 2562 C CA . ILE A 1 321 ? 10.896 1.357 -7.932 1.00 90.81 321 ILE A CA 1
ATOM 2563 C C . ILE A 1 321 ? 12.367 1.764 -7.962 1.00 90.81 321 ILE A C 1
ATOM 2565 O O . ILE A 1 321 ? 12.749 2.720 -8.640 1.00 90.81 321 ILE A O 1
ATOM 2569 N N . THR A 1 322 ? 13.199 1.011 -7.245 1.00 88.25 322 THR A N 1
ATOM 2570 C CA . THR A 1 322 ? 14.647 1.222 -7.180 1.00 88.25 322 THR A CA 1
ATOM 2571 C C . THR A 1 322 ? 15.281 1.112 -8.571 1.00 88.25 322 THR A C 1
ATOM 2573 O O . THR A 1 322 ? 16.082 1.961 -8.963 1.00 88.25 322 THR A O 1
ATOM 2576 N N . PHE A 1 323 ? 14.877 0.112 -9.352 1.00 87.44 323 PHE A N 1
ATOM 2577 C CA . PHE A 1 323 ? 15.355 -0.132 -10.708 1.00 87.44 323 PHE A CA 1
ATOM 2578 C C . PHE A 1 323 ? 14.908 0.968 -11.678 1.00 87.44 323 PHE A C 1
ATOM 2580 O O . PHE A 1 323 ? 15.741 1.546 -12.378 1.00 87.44 323 PHE A O 1
ATOM 2587 N N . GLN A 1 324 ? 13.623 1.338 -11.659 1.00 90.56 324 GLN A N 1
ATOM 2588 C CA . GLN A 1 324 ? 13.106 2.443 -12.470 1.00 90.56 324 GLN A CA 1
ATOM 2589 C C . GLN A 1 324 ? 13.821 3.758 -12.153 1.00 90.56 324 GLN A C 1
ATOM 2591 O O . GLN A 1 324 ? 14.152 4.515 -13.064 1.00 90.56 324 GLN A O 1
ATOM 2596 N N . TYR A 1 325 ? 14.108 4.020 -10.879 1.00 87.88 325 TYR A N 1
ATOM 2597 C CA . TYR A 1 325 ? 14.836 5.211 -10.458 1.00 87.88 325 TYR A CA 1
ATOM 2598 C C . TYR A 1 325 ? 16.261 5.259 -11.018 1.00 87.88 325 TYR A C 1
ATOM 2600 O O . TYR A 1 325 ? 16.700 6.310 -11.494 1.00 87.88 325 TYR A O 1
ATOM 2608 N N . MET A 1 326 ? 16.980 4.133 -10.998 1.00 85.31 326 MET A N 1
ATOM 2609 C CA . MET A 1 326 ? 18.315 4.050 -11.599 1.00 85.31 326 MET A CA 1
ATOM 2610 C C . MET A 1 326 ? 18.264 4.270 -13.109 1.00 85.31 326 MET A C 1
ATOM 2612 O O . MET A 1 326 ? 19.054 5.053 -13.642 1.00 85.31 326 MET A O 1
ATOM 2616 N N . MET A 1 327 ? 17.289 3.649 -13.775 1.00 86.50 327 MET A N 1
ATOM 2617 C CA . MET A 1 327 ? 17.041 3.845 -15.198 1.00 86.50 327 MET A CA 1
ATOM 2618 C C . MET A 1 327 ? 16.725 5.320 -15.503 1.00 86.50 327 MET A C 1
ATOM 2620 O O . MET A 1 327 ? 17.289 5.897 -16.423 1.00 86.50 327 MET A O 1
ATOM 2624 N N . ALA A 1 328 ? 15.907 6.000 -14.704 1.00 87.19 328 ALA A N 1
ATOM 2625 C CA . ALA A 1 328 ? 15.561 7.399 -14.959 1.00 87.19 328 ALA A CA 1
ATOM 2626 C C . ALA A 1 328 ? 16.729 8.382 -14.732 1.00 87.19 328 ALA A C 1
ATOM 2628 O O . ALA A 1 328 ? 16.734 9.464 -15.316 1.00 87.19 328 ALA A O 1
ATOM 2629 N N . ARG A 1 329 ? 17.720 8.052 -13.892 1.00 84.56 329 ARG A N 1
ATOM 2630 C CA . ARG A 1 329 ? 18.796 8.990 -13.512 1.00 84.56 329 ARG A CA 1
ATOM 2631 C C . ARG A 1 329 ? 20.039 8.969 -14.389 1.00 84.56 329 ARG A C 1
ATOM 2633 O O . ARG A 1 329 ? 20.773 9.953 -14.377 1.00 84.56 329 ARG A O 1
ATOM 2640 N N . ASN A 1 330 ? 20.331 7.863 -15.068 1.00 79.44 330 ASN A N 1
ATOM 2641 C CA . ASN A 1 330 ? 21.621 7.690 -15.734 1.00 79.44 330 ASN A CA 1
ATOM 2642 C C . ASN A 1 330 ? 21.494 7.782 -17.266 1.00 79.44 330 ASN A C 1
ATOM 2644 O O . ASN A 1 330 ? 21.310 6.749 -17.913 1.00 79.44 330 ASN A O 1
ATOM 2648 N N . PRO A 1 331 ? 21.645 8.975 -17.876 1.00 75.69 331 PRO A N 1
ATOM 2649 C CA . PRO A 1 331 ? 21.523 9.141 -19.329 1.00 75.69 331 PRO A CA 1
ATOM 2650 C C . PRO A 1 331 ? 22.583 8.369 -20.124 1.00 75.69 331 PRO A C 1
ATOM 2652 O O . PRO A 1 331 ? 22.364 8.044 -21.287 1.00 75.69 331 PRO A O 1
ATOM 2655 N N . ASN A 1 332 ? 23.708 8.015 -19.496 1.00 74.50 332 ASN A N 1
ATOM 2656 C CA . ASN A 1 332 ? 24.796 7.286 -20.148 1.00 74.50 332 ASN A CA 1
ATOM 2657 C C . ASN A 1 332 ? 24.573 5.765 -20.173 1.00 74.50 332 ASN A C 1
ATOM 2659 O O . ASN A 1 332 ? 25.309 5.053 -20.856 1.00 74.50 332 ASN A O 1
ATOM 2663 N N . MET A 1 333 ? 23.605 5.256 -19.403 1.00 74.19 333 MET A N 1
ATOM 2664 C CA . MET A 1 333 ? 23.370 3.816 -19.222 1.00 74.19 333 MET A CA 1
ATOM 2665 C C . MET A 1 333 ? 21.892 3.415 -19.291 1.00 74.19 333 MET A C 1
ATOM 2667 O O . MET A 1 333 ? 21.555 2.253 -19.049 1.00 74.19 333 MET A O 1
ATOM 2671 N N . SER A 1 334 ? 21.008 4.350 -19.633 1.00 81.94 334 SER A N 1
ATOM 2672 C CA . SER A 1 334 ? 19.569 4.129 -19.698 1.00 81.94 334 SER A CA 1
ATOM 2673 C C . SER A 1 334 ? 18.979 4.579 -21.029 1.00 81.94 334 SER A C 1
ATOM 2675 O O . SER A 1 334 ? 19.321 5.658 -21.517 1.00 81.94 334 SER A O 1
ATOM 2677 N N . PRO A 1 335 ? 18.049 3.801 -21.609 1.00 81.06 335 PRO A N 1
ATOM 2678 C CA . PRO A 1 335 ? 17.287 4.249 -22.768 1.00 81.06 335 PRO A CA 1
ATOM 2679 C C . PRO A 1 335 ? 16.265 5.349 -22.434 1.00 81.06 335 PRO A C 1
ATOM 2681 O O . PRO A 1 335 ? 15.760 6.009 -23.342 1.00 81.06 335 PRO A O 1
ATOM 2684 N N . LEU A 1 336 ? 15.935 5.551 -21.156 1.00 85.06 336 LEU A N 1
ATOM 2685 C CA . LEU A 1 336 ? 14.784 6.338 -20.705 1.00 85.06 336 LEU A CA 1
ATOM 2686 C C . LEU A 1 336 ? 15.170 7.335 -19.592 1.00 85.06 336 LEU A C 1
ATOM 2688 O O . LEU A 1 336 ? 14.580 7.291 -18.508 1.00 85.06 336 LEU A O 1
ATOM 2692 N N . PRO A 1 337 ? 16.168 8.218 -19.811 1.00 86.12 337 PRO A N 1
ATOM 2693 C CA . PRO A 1 337 ? 16.500 9.243 -18.825 1.00 86.12 337 PRO A CA 1
ATOM 2694 C C . PRO A 1 337 ? 15.288 10.148 -18.570 1.00 86.12 337 PRO A C 1
ATOM 2696 O O . PRO A 1 337 ? 14.537 10.461 -19.486 1.00 86.12 337 PRO A O 1
ATOM 2699 N N . GLY A 1 338 ? 15.056 10.527 -17.316 1.00 85.94 338 GLY A N 1
ATOM 2700 C CA . GLY A 1 338 ? 13.972 11.438 -16.939 1.00 85.94 338 GLY A CA 1
ATOM 2701 C C . GLY A 1 338 ? 12.550 10.873 -17.057 1.00 85.94 338 GLY A C 1
ATOM 2702 O O . GLY A 1 338 ? 11.599 11.596 -16.756 1.00 85.94 338 GLY A O 1
ATOM 2703 N N . LEU A 1 339 ? 12.369 9.606 -17.456 1.00 89.50 339 LEU A N 1
ATOM 2704 C CA . LEU A 1 339 ? 11.038 9.000 -17.509 1.00 89.50 339 LEU A CA 1
ATOM 2705 C C . LEU A 1 339 ? 10.462 8.880 -16.084 1.00 89.50 339 LEU A C 1
ATOM 2707 O O . LEU A 1 339 ? 11.133 8.327 -15.203 1.00 89.50 339 LEU A O 1
ATOM 2711 N N . PRO A 1 340 ? 9.234 9.362 -15.825 1.00 91.00 340 PRO A N 1
ATOM 2712 C CA . PRO A 1 340 ? 8.571 9.141 -14.546 1.00 91.00 340 PRO A CA 1
ATOM 2713 C C . PRO A 1 340 ? 8.117 7.678 -14.390 1.00 91.00 340 PRO A C 1
ATOM 2715 O O . PRO A 1 340 ? 8.283 6.850 -15.286 1.00 91.00 340 PRO A O 1
ATOM 2718 N N . PHE A 1 341 ? 7.575 7.335 -13.220 1.00 93.19 341 PHE A N 1
ATOM 2719 C CA . PHE A 1 341 ? 7.121 5.968 -12.944 1.00 93.19 341 PHE A CA 1
ATOM 2720 C C . PHE A 1 341 ? 5.736 5.662 -13.543 1.00 93.19 341 PHE A C 1
ATOM 2722 O O . PHE A 1 341 ? 5.416 4.493 -13.737 1.00 93.19 341 PHE A O 1
ATOM 2729 N N . ASP A 1 342 ? 4.934 6.684 -13.872 1.00 92.25 342 ASP A N 1
ATOM 2730 C CA . ASP A 1 342 ? 3.538 6.545 -14.320 1.00 92.25 342 ASP A CA 1
ATOM 2731 C C . ASP A 1 342 ? 3.314 5.484 -15.419 1.00 92.25 342 ASP A C 1
ATOM 2733 O O . ASP A 1 342 ? 2.418 4.658 -15.243 1.00 92.25 342 ASP A O 1
ATOM 2737 N N . PRO A 1 343 ? 4.146 5.378 -16.482 1.00 93.75 343 PRO A N 1
ATOM 2738 C CA . PRO A 1 343 ? 3.950 4.368 -17.531 1.00 93.75 343 PRO A CA 1
ATOM 2739 C C . PRO A 1 343 ? 3.988 2.914 -17.038 1.00 93.75 343 PRO A C 1
ATOM 2741 O O . PRO A 1 343 ? 3.458 2.014 -17.688 1.00 93.75 343 PRO A O 1
ATOM 2744 N N . TYR A 1 344 ? 4.621 2.673 -15.890 1.00 95.00 344 TYR A N 1
ATOM 2745 C CA . TYR A 1 344 ? 4.749 1.352 -15.279 1.00 95.00 344 TYR A CA 1
ATOM 2746 C C . TYR A 1 344 ? 3.693 1.088 -14.204 1.00 95.00 344 TYR A C 1
ATOM 2748 O O . TYR A 1 344 ? 3.456 -0.063 -13.835 1.00 95.00 344 TYR A O 1
ATOM 2756 N N . ARG A 1 345 ? 3.045 2.142 -13.696 1.00 94.31 345 ARG A N 1
ATOM 2757 C CA . ARG A 1 345 ? 2.080 2.046 -12.597 1.00 94.31 345 ARG A CA 1
ATOM 2758 C C . ARG A 1 345 ? 0.836 1.253 -12.983 1.00 94.31 345 ARG A C 1
ATOM 2760 O O . ARG A 1 345 ? 0.382 0.429 -12.195 1.00 94.31 345 ARG A O 1
ATOM 2767 N N . LYS A 1 346 ? 0.389 1.391 -14.237 1.00 93.50 346 LYS A N 1
ATOM 2768 C CA . LYS A 1 346 ? -0.732 0.635 -14.828 1.00 93.50 346 LYS A CA 1
ATOM 2769 C C . LYS A 1 346 ? -0.581 -0.891 -14.760 1.00 93.50 346 LYS A C 1
ATOM 2771 O O . LYS A 1 346 ? -1.550 -1.611 -14.961 1.00 93.50 346 LYS A O 1
ATOM 2776 N N . PHE A 1 347 ? 0.624 -1.384 -14.482 1.00 95.19 347 PHE A N 1
ATOM 2777 C CA . PHE A 1 347 ? 0.921 -2.803 -14.335 1.00 95.19 347 PHE A CA 1
ATOM 2778 C C . PHE A 1 347 ? 1.064 -3.262 -12.878 1.00 95.19 347 PHE A C 1
ATOM 2780 O O . PHE A 1 347 ? 1.387 -4.420 -12.654 1.00 95.19 347 PHE A O 1
ATOM 2787 N N . GLY A 1 348 ? 0.886 -2.379 -11.891 1.00 95.62 348 GLY A N 1
ATOM 2788 C CA . GLY A 1 348 ? 1.007 -2.717 -10.468 1.00 95.62 348 GLY A CA 1
ATOM 2789 C C . GLY A 1 348 ? 2.441 -2.787 -9.942 1.00 95.62 348 GLY A C 1
ATOM 2790 O O . GLY A 1 348 ? 2.671 -3.203 -8.810 1.00 95.62 348 GLY A O 1
ATOM 2791 N N . PHE A 1 349 ? 3.440 -2.347 -10.713 1.00 96.06 349 PHE A N 1
ATOM 2792 C CA . PHE A 1 349 ? 4.846 -2.545 -10.340 1.00 96.06 349 PHE A CA 1
ATOM 2793 C C . PHE A 1 349 ? 5.240 -1.884 -9.013 1.00 96.06 349 PHE A C 1
ATOM 2795 O O . PHE A 1 349 ? 6.228 -2.293 -8.415 1.00 96.06 349 PHE A O 1
ATOM 2802 N N . ALA A 1 350 ? 4.504 -0.876 -8.534 1.00 96.00 350 ALA A N 1
ATOM 2803 C CA . ALA A 1 350 ? 4.785 -0.249 -7.242 1.00 96.00 350 ALA A CA 1
ATOM 2804 C C . ALA A 1 350 ? 4.440 -1.139 -6.036 1.00 96.00 350 ALA A C 1
ATOM 2806 O O . ALA A 1 350 ? 5.013 -0.943 -4.963 1.00 96.00 350 ALA A O 1
ATOM 2807 N N . ILE A 1 351 ? 3.505 -2.082 -6.192 1.00 96.00 351 ILE A N 1
ATOM 2808 C CA . ILE A 1 351 ? 3.036 -2.947 -5.100 1.00 96.00 351 ILE A CA 1
ATOM 2809 C C . ILE A 1 351 ? 3.700 -4.327 -5.123 1.00 96.00 351 ILE A C 1
ATOM 2811 O O . ILE A 1 351 ? 3.825 -4.938 -4.065 1.00 96.00 351 ILE A O 1
ATOM 2815 N N . PHE A 1 352 ? 4.206 -4.772 -6.275 1.00 94.88 352 PHE A N 1
ATOM 2816 C CA . PHE A 1 352 ? 4.768 -6.111 -6.454 1.00 94.88 352 PHE A CA 1
ATOM 2817 C C . PHE A 1 352 ? 6.084 -6.387 -5.725 1.00 94.88 352 PHE A C 1
ATOM 2819 O O . PHE A 1 352 ? 6.917 -5.496 -5.523 1.00 94.88 352 PHE A O 1
ATOM 2826 N N . ASP A 1 353 ? 6.258 -7.644 -5.322 1.00 92.31 353 ASP A N 1
ATOM 2827 C CA . ASP A 1 353 ? 7.501 -8.168 -4.759 1.00 92.31 353 ASP A CA 1
ATOM 2828 C C . ASP A 1 353 ? 8.517 -8.567 -5.847 1.00 92.31 353 ASP A C 1
ATOM 2830 O O . ASP A 1 353 ? 8.266 -8.452 -7.052 1.00 92.31 353 ASP A O 1
ATOM 2834 N N . ASP A 1 354 ? 9.705 -9.015 -5.436 1.00 90.44 354 ASP A N 1
ATOM 2835 C CA . ASP A 1 354 ? 10.763 -9.350 -6.392 1.00 90.44 354 ASP A CA 1
ATOM 2836 C C . ASP A 1 354 ? 10.505 -10.674 -7.128 1.00 90.44 354 ASP A C 1
ATOM 2838 O O . ASP A 1 354 ? 11.012 -10.849 -8.243 1.00 90.44 354 ASP A O 1
ATOM 2842 N N . GLN A 1 355 ? 9.736 -11.598 -6.540 1.00 92.19 355 GLN A N 1
ATOM 2843 C CA . GLN A 1 355 ? 9.380 -12.866 -7.183 1.00 92.19 355 GLN A CA 1
ATOM 2844 C C . GLN A 1 355 ? 8.524 -12.576 -8.409 1.00 92.19 355 GLN A C 1
ATOM 2846 O O . GLN A 1 355 ? 8.873 -12.989 -9.519 1.00 92.19 355 GLN A O 1
ATOM 2851 N N . ARG A 1 356 ? 7.468 -11.773 -8.247 1.00 93.56 356 ARG A N 1
ATOM 2852 C CA . ARG A 1 356 ? 6.585 -11.422 -9.358 1.00 93.56 356 ARG A CA 1
ATOM 2853 C C . ARG A 1 356 ? 7.328 -10.652 -10.438 1.00 93.56 356 ARG A C 1
ATOM 2855 O O . ARG A 1 356 ? 7.221 -10.975 -11.618 1.00 93.56 356 ARG A O 1
ATOM 2862 N N . MET A 1 357 ? 8.167 -9.689 -10.063 1.00 94.12 357 MET A N 1
ATOM 2863 C CA . MET A 1 357 ? 8.985 -8.968 -11.045 1.00 94.12 357 MET A CA 1
ATOM 2864 C C . MET A 1 357 ? 9.962 -9.894 -11.798 1.00 94.12 357 MET A C 1
ATOM 2866 O O . MET A 1 357 ? 10.240 -9.666 -12.980 1.00 94.12 357 MET A O 1
ATOM 2870 N N . THR A 1 358 ? 10.464 -10.948 -11.149 1.00 92.25 358 THR A N 1
ATOM 2871 C CA . THR A 1 358 ? 11.319 -11.972 -11.775 1.00 92.25 358 THR A CA 1
ATOM 2872 C C . THR A 1 358 ? 10.533 -12.843 -12.755 1.00 92.25 358 THR A C 1
ATOM 2874 O O . THR A 1 358 ? 10.981 -13.050 -13.885 1.00 92.25 358 THR A O 1
ATOM 2877 N N . ASP A 1 359 ? 9.342 -13.296 -12.373 1.00 93.81 359 ASP A N 1
ATOM 2878 C CA . ASP A 1 359 ? 8.461 -14.121 -13.211 1.00 93.81 359 ASP A CA 1
ATOM 2879 C C . ASP A 1 359 ? 7.902 -13.376 -14.426 1.00 93.81 359 ASP A C 1
ATOM 2881 O O . ASP A 1 359 ? 7.668 -13.977 -15.477 1.00 93.81 359 ASP A O 1
ATOM 2885 N N . LEU A 1 360 ? 7.758 -12.053 -14.328 1.00 94.50 360 LEU A N 1
ATOM 2886 C CA . LEU A 1 360 ? 7.448 -11.183 -15.464 1.00 94.50 360 LEU A CA 1
ATOM 2887 C C . LEU A 1 360 ? 8.654 -10.973 -16.403 1.00 94.50 360 LEU A C 1
ATOM 2889 O O . LEU A 1 360 ? 8.508 -10.360 -17.459 1.00 94.50 360 LEU A O 1
ATOM 2893 N N . GLY A 1 361 ? 9.854 -11.451 -16.052 1.00 92.44 361 GLY A N 1
ATOM 2894 C CA . GLY A 1 361 ? 11.078 -11.255 -16.841 1.00 92.44 361 GLY A CA 1
ATOM 2895 C C . GLY A 1 361 ? 11.649 -9.833 -16.763 1.00 92.44 361 GLY A C 1
ATOM 2896 O O . GLY A 1 361 ? 12.397 -9.403 -17.650 1.00 92.44 361 GLY A O 1
ATOM 2897 N N . LEU A 1 362 ? 11.284 -9.094 -15.713 1.00 91.69 362 LEU A N 1
ATOM 2898 C CA . LEU A 1 362 ? 11.616 -7.681 -15.508 1.00 91.69 362 LEU A CA 1
ATOM 2899 C C . LEU A 1 362 ? 12.694 -7.465 -14.440 1.00 91.69 362 LEU A C 1
ATOM 2901 O O . LEU A 1 362 ? 13.247 -6.368 -14.350 1.00 91.69 362 LEU A O 1
ATOM 2905 N N . ALA A 1 363 ? 13.001 -8.493 -13.653 1.00 88.19 363 ALA A N 1
ATOM 2906 C CA . ALA A 1 363 ? 14.042 -8.490 -12.635 1.00 88.19 363 ALA A CA 1
ATOM 2907 C C . ALA A 1 363 ? 14.695 -9.879 -12.501 1.00 88.19 363 ALA A C 1
ATOM 2909 O O . ALA A 1 363 ? 14.409 -10.802 -13.264 1.00 88.19 363 ALA A O 1
ATOM 2910 N N . GLU A 1 364 ? 15.599 -10.006 -11.531 1.00 81.56 364 GLU A N 1
ATOM 2911 C CA . GLU A 1 364 ? 16.233 -11.259 -11.127 1.00 81.56 364 GLU A CA 1
ATOM 2912 C C . GLU A 1 364 ? 16.262 -11.338 -9.604 1.00 81.56 364 GLU A C 1
ATOM 2914 O O . GLU A 1 364 ? 16.476 -10.316 -8.941 1.00 81.56 364 GLU A O 1
ATOM 2919 N N . ALA A 1 365 ? 16.130 -12.556 -9.077 1.00 71.00 365 ALA A N 1
ATOM 2920 C CA . ALA A 1 365 ? 16.248 -12.850 -7.656 1.00 71.00 365 ALA A CA 1
ATOM 2921 C C . ALA A 1 365 ? 17.551 -12.295 -7.043 1.00 71.00 365 ALA A C 1
ATOM 2923 O O . ALA A 1 365 ? 18.573 -12.121 -7.725 1.00 71.00 365 ALA A O 1
ATOM 2924 N N . ASN A 1 366 ? 17.547 -12.067 -5.725 1.00 65.81 366 ASN A N 1
ATOM 2925 C CA . ASN A 1 366 ? 18.720 -11.627 -4.957 1.00 65.81 366 ASN A CA 1
ATOM 2926 C C . ASN A 1 366 ? 19.328 -10.286 -5.412 1.00 65.81 366 ASN A C 1
ATOM 2928 O O . ASN A 1 366 ? 20.544 -10.095 -5.341 1.00 65.81 366 ASN A O 1
ATOM 2932 N N . ARG A 1 367 ? 18.510 -9.351 -5.920 1.00 61.88 367 ARG A N 1
ATOM 2933 C CA . ARG A 1 367 ? 18.943 -8.005 -6.362 1.00 61.88 367 ARG A CA 1
ATOM 2934 C C . ARG A 1 367 ? 20.025 -8.004 -7.456 1.00 61.88 367 ARG A C 1
ATOM 2936 O O . ARG A 1 367 ? 20.600 -6.955 -7.760 1.00 61.88 367 ARG A O 1
ATOM 2943 N N . ARG A 1 368 ? 20.273 -9.144 -8.118 1.00 60.25 368 ARG A N 1
ATOM 2944 C CA . ARG A 1 368 ? 21.241 -9.258 -9.228 1.00 60.25 368 ARG A CA 1
ATOM 2945 C C . ARG A 1 368 ? 20.815 -8.478 -10.469 1.00 60.25 368 ARG A C 1
ATOM 2947 O O . ARG A 1 368 ? 21.662 -8.166 -11.303 1.00 60.25 368 ARG A O 1
ATOM 2954 N N . ALA A 1 369 ? 19.547 -8.070 -10.552 1.00 56.97 369 ALA A N 1
ATOM 2955 C CA . ALA A 1 369 ? 19.060 -7.154 -11.582 1.00 56.97 369 ALA A CA 1
ATOM 2956 C C . ALA A 1 369 ? 19.897 -5.864 -11.678 1.00 56.97 369 ALA A C 1
ATOM 2958 O O . ALA A 1 369 ? 20.117 -5.356 -12.777 1.00 56.97 369 ALA A O 1
ATOM 2959 N N . LEU A 1 370 ? 20.435 -5.379 -10.551 1.00 62.34 370 LEU A N 1
ATOM 2960 C CA . LEU A 1 370 ? 21.309 -4.203 -10.513 1.00 62.34 370 LEU A CA 1
ATOM 2961 C C . LEU A 1 370 ? 22.680 -4.455 -11.160 1.00 62.34 370 LEU A C 1
ATOM 2963 O O . LEU A 1 370 ? 23.276 -3.533 -11.711 1.00 62.34 370 LEU A O 1
ATOM 2967 N N . ALA A 1 371 ? 23.165 -5.700 -11.143 1.00 65.00 371 ALA A N 1
ATOM 2968 C CA . ALA A 1 371 ? 24.418 -6.090 -11.789 1.00 65.00 371 ALA A CA 1
ATOM 2969 C C . ALA A 1 371 ? 24.263 -6.269 -13.312 1.00 65.00 371 ALA A C 1
ATOM 2971 O O . ALA A 1 371 ? 25.211 -6.035 -14.059 1.00 65.00 371 ALA A O 1
ATOM 2972 N N . PHE A 1 372 ? 23.063 -6.623 -13.788 1.00 71.00 372 PHE A N 1
ATOM 2973 C CA . PHE A 1 372 ? 22.749 -6.845 -15.208 1.00 71.00 372 PHE A CA 1
ATOM 2974 C C . PHE A 1 372 ? 21.778 -5.798 -15.774 1.00 71.00 372 PHE A C 1
ATOM 2976 O O . PHE A 1 372 ? 20.887 -6.117 -16.566 1.00 71.00 372 PHE A O 1
ATOM 2983 N N . PHE A 1 373 ? 21.955 -4.532 -15.385 1.00 77.75 373 PHE A N 1
ATOM 2984 C CA . PHE A 1 373 ? 21.005 -3.453 -15.673 1.00 77.75 373 PHE A CA 1
ATOM 2985 C C . PHE A 1 373 ? 20.673 -3.299 -17.166 1.00 77.75 373 PHE A C 1
ATOM 2987 O O . PHE A 1 373 ? 19.518 -3.073 -17.494 1.00 77.75 373 PHE A O 1
ATOM 2994 N N . VAL A 1 374 ? 21.621 -3.506 -18.093 1.00 84.38 374 VAL A N 1
ATOM 2995 C CA . VAL A 1 374 ? 21.365 -3.375 -19.547 1.00 84.38 374 VAL A CA 1
ATOM 2996 C C . VAL A 1 374 ? 20.288 -4.351 -20.032 1.00 84.38 374 VAL A C 1
ATOM 2998 O O . VAL A 1 374 ? 19.399 -3.963 -20.790 1.00 84.38 374 VAL A O 1
ATOM 3001 N N . LYS A 1 375 ? 20.343 -5.609 -19.576 1.00 85.56 375 LYS A N 1
ATOM 3002 C CA . LYS A 1 375 ? 19.384 -6.655 -19.959 1.00 85.56 375 LYS A CA 1
ATOM 3003 C C . LYS A 1 375 ? 17.976 -6.280 -19.504 1.00 85.56 375 LYS A C 1
ATOM 3005 O O . LYS A 1 375 ? 17.042 -6.332 -20.297 1.00 85.56 375 LYS A O 1
ATOM 3010 N N . TYR A 1 376 ? 17.837 -5.878 -18.245 1.00 88.56 376 TYR A N 1
ATOM 3011 C CA . TYR A 1 376 ? 16.534 -5.567 -17.662 1.00 88.56 376 TYR A CA 1
ATOM 3012 C C . TYR A 1 376 ? 16.017 -4.186 -18.096 1.00 88.56 376 TYR A C 1
ATOM 3014 O O . TYR A 1 376 ? 14.821 -4.050 -18.326 1.00 88.56 376 TYR A O 1
ATOM 3022 N N . HIS A 1 377 ? 16.884 -3.197 -18.354 1.00 89.88 377 HIS A N 1
ATOM 3023 C CA . HIS A 1 377 ? 16.487 -1.936 -18.995 1.00 89.88 377 HIS A CA 1
ATOM 3024 C C . HIS A 1 377 ? 15.789 -2.201 -20.332 1.00 89.88 377 HIS A C 1
ATOM 3026 O O . HIS A 1 377 ? 14.827 -1.513 -20.660 1.00 89.88 377 HIS A O 1
ATOM 3032 N N . TYR A 1 378 ? 16.234 -3.209 -21.091 1.00 91.00 378 TYR A N 1
ATOM 3033 C CA . TYR A 1 378 ? 15.607 -3.550 -22.365 1.00 91.00 378 TYR A CA 1
ATOM 3034 C C . TYR A 1 378 ? 14.229 -4.180 -22.167 1.00 91.00 378 TYR A C 1
ATOM 3036 O O . TYR A 1 378 ? 13.283 -3.770 -22.837 1.00 91.00 378 TYR A O 1
ATOM 3044 N N . SER A 1 379 ? 14.079 -5.096 -21.202 1.00 92.62 379 SER A N 1
ATOM 3045 C CA . SER A 1 379 ? 12.764 -5.646 -20.857 1.00 92.62 379 SER A CA 1
ATOM 3046 C C . SER A 1 379 ? 11.777 -4.535 -20.483 1.00 92.62 379 SER A C 1
ATOM 3048 O O . SER A 1 379 ? 10.683 -4.478 -21.039 1.00 92.62 379 SER A O 1
ATOM 3050 N N . TRP A 1 380 ? 12.183 -3.596 -19.624 1.00 93.38 380 TRP A N 1
ATOM 3051 C CA . TRP A 1 380 ? 11.357 -2.449 -19.229 1.00 93.38 380 TRP A CA 1
ATOM 3052 C C . TRP A 1 380 ? 11.077 -1.482 -20.388 1.00 93.38 380 TRP A C 1
ATOM 3054 O O . TRP A 1 380 ? 9.966 -0.983 -20.523 1.00 93.38 380 TRP A O 1
ATOM 3064 N N . PHE A 1 381 ? 12.050 -1.245 -21.266 1.00 92.56 381 PHE A N 1
ATOM 3065 C CA . PHE A 1 381 ? 11.858 -0.430 -22.467 1.00 92.56 381 PHE A CA 1
ATOM 3066 C C . PHE A 1 381 ? 10.845 -1.059 -23.434 1.00 92.56 381 PHE A C 1
ATOM 3068 O O . PHE A 1 381 ? 10.004 -0.360 -24.001 1.00 92.56 381 PHE A O 1
ATOM 3075 N N . SER A 1 382 ? 10.895 -2.384 -23.598 1.00 94.12 382 SER A N 1
ATOM 3076 C CA . SER A 1 382 ? 10.080 -3.118 -24.572 1.00 94.12 382 SER A CA 1
ATOM 3077 C C . SER A 1 382 ? 8.578 -3.075 -24.289 1.00 94.12 382 SER A C 1
ATOM 3079 O O . SER A 1 382 ? 7.787 -3.158 -25.224 1.00 94.12 382 SER A O 1
ATOM 3081 N N . ILE A 1 383 ? 8.187 -2.901 -23.023 1.00 94.69 383 ILE A N 1
ATOM 3082 C CA . ILE A 1 383 ? 6.780 -2.896 -22.592 1.00 94.69 383 ILE A CA 1
ATOM 3083 C C . ILE A 1 383 ? 6.119 -1.520 -22.708 1.00 94.69 383 ILE A C 1
ATOM 3085 O O . ILE A 1 383 ? 4.904 -1.407 -22.555 1.00 94.69 383 ILE A O 1
ATOM 3089 N N . LEU A 1 384 ? 6.908 -0.476 -22.974 1.00 93.69 384 LEU A N 1
ATOM 3090 C CA . LEU A 1 384 ? 6.398 0.868 -23.206 1.00 93.69 384 LEU A CA 1
ATOM 3091 C C . LEU A 1 384 ? 5.919 1.040 -24.642 1.00 93.69 384 LEU A C 1
ATOM 3093 O O . LEU A 1 384 ? 6.574 0.582 -25.586 1.00 93.69 384 LEU A O 1
ATOM 3097 N N . THR A 1 385 ? 4.836 1.795 -24.794 1.00 92.38 385 THR A N 1
ATOM 3098 C CA . THR A 1 385 ? 4.390 2.330 -26.084 1.00 92.38 385 THR A CA 1
ATOM 3099 C C . THR A 1 385 ? 5.374 3.373 -26.619 1.00 92.38 385 THR A C 1
ATOM 3101 O O . THR A 1 385 ? 6.206 3.910 -25.884 1.00 92.38 385 THR A O 1
ATOM 3104 N N . GLN A 1 386 ? 5.274 3.692 -27.912 1.00 89.31 386 GLN A N 1
ATOM 3105 C CA . GLN A 1 386 ? 6.116 4.727 -28.510 1.00 89.31 386 GLN A CA 1
ATOM 3106 C C . GLN A 1 386 ? 5.887 6.100 -27.856 1.00 89.31 386 GLN A C 1
ATOM 3108 O O . GLN A 1 386 ? 6.851 6.786 -27.527 1.00 89.31 386 GLN A O 1
ATOM 3113 N N . GLU A 1 387 ? 4.630 6.449 -27.573 1.00 90.06 387 GLU A N 1
ATOM 3114 C CA . GLU A 1 387 ? 4.263 7.702 -26.902 1.00 90.06 387 GLU A CA 1
ATOM 3115 C C . GLU A 1 387 ? 4.910 7.822 -25.516 1.00 90.06 387 GLU A C 1
ATOM 3117 O O . GLU A 1 387 ? 5.498 8.853 -25.185 1.00 90.06 387 GLU A O 1
ATOM 3122 N N . GLU A 1 388 ? 4.881 6.747 -24.724 1.00 91.44 388 GLU A N 1
ATOM 3123 C CA . GLU A 1 388 ? 5.510 6.711 -23.399 1.00 91.44 388 GLU A CA 1
ATOM 3124 C C . GLU A 1 388 ? 7.031 6.841 -23.486 1.00 91.44 388 GLU A C 1
ATOM 3126 O O . GLU A 1 388 ? 7.645 7.549 -22.686 1.00 91.44 388 GLU A O 1
ATOM 3131 N N . ARG A 1 389 ? 7.663 6.212 -24.483 1.00 88.94 389 ARG A N 1
ATOM 3132 C CA . ARG A 1 389 ? 9.104 6.382 -24.729 1.00 88.94 389 ARG A CA 1
ATOM 3133 C C . ARG A 1 389 ? 9.427 7.825 -25.107 1.00 88.94 389 ARG A C 1
ATOM 3135 O O . ARG A 1 389 ? 10.462 8.345 -24.691 1.00 88.94 389 ARG A O 1
ATOM 3142 N N . ASP A 1 390 ? 8.560 8.499 -25.848 1.00 86.06 390 ASP A N 1
ATOM 3143 C CA . ASP A 1 390 ? 8.774 9.886 -26.262 1.00 86.06 390 ASP A CA 1
ATOM 3144 C C . ASP A 1 390 ? 8.608 10.898 -25.116 1.00 86.06 390 ASP A C 1
ATOM 3146 O O . ASP A 1 390 ? 9.206 11.975 -25.173 1.00 86.06 390 ASP A O 1
ATOM 3150 N N . LEU A 1 391 ? 7.914 10.553 -24.022 1.00 83.12 391 LEU A N 1
ATOM 3151 C CA . LEU A 1 391 ? 7.845 11.402 -22.819 1.00 83.12 391 LEU A CA 1
ATOM 3152 C C . LEU A 1 391 ? 9.228 11.707 -22.232 1.00 83.12 391 LEU A C 1
ATOM 3154 O O . LEU A 1 391 ? 9.472 12.814 -21.763 1.00 83.12 391 LEU A O 1
ATOM 3158 N N . SER A 1 392 ? 10.163 10.762 -22.318 1.00 77.62 392 SER A N 1
ATOM 3159 C CA . SER A 1 392 ? 11.540 10.958 -21.837 1.00 77.62 392 SER A CA 1
ATOM 3160 C C . SER A 1 392 ? 12.434 11.761 -22.789 1.00 77.62 392 SER A C 1
ATOM 3162 O O . SER A 1 392 ? 13.611 11.931 -22.503 1.00 77.62 392 SER A O 1
ATOM 3164 N N . ARG A 1 393 ? 11.910 12.260 -23.920 1.00 69.06 393 ARG A N 1
ATOM 3165 C CA . ARG A 1 393 ? 12.609 13.249 -24.769 1.00 69.06 393 ARG A CA 1
ATOM 3166 C C . ARG A 1 393 ? 12.313 14.696 -24.363 1.00 69.06 393 ARG A C 1
ATOM 3168 O O . ARG A 1 393 ? 13.014 15.596 -24.810 1.00 69.06 393 ARG A O 1
ATOM 3175 N N . LYS A 1 394 ? 11.234 14.923 -23.606 1.00 58.53 394 LYS A N 1
ATOM 3176 C CA . LYS A 1 394 ? 10.715 16.261 -23.268 1.00 58.53 394 LYS A CA 1
ATOM 3177 C C . LYS A 1 394 ? 11.216 16.793 -21.920 1.00 58.53 394 LYS A C 1
ATOM 3179 O O . LYS A 1 394 ? 11.032 17.977 -21.653 1.00 58.53 394 LYS A O 1
ATOM 3184 N N . ASN A 1 395 ? 11.827 15.926 -21.114 1.00 48.16 395 ASN A N 1
ATOM 3185 C CA . ASN A 1 395 ? 12.454 16.221 -19.824 1.00 48.16 395 ASN A CA 1
ATOM 3186 C C . ASN A 1 395 ? 13.969 16.111 -19.963 1.00 48.16 395 ASN A C 1
ATOM 3188 O O . ASN A 1 395 ? 14.668 16.851 -19.239 1.00 48.16 395 ASN A O 1
#

Organism: NCBI:txid152316

pLDDT: mean 81.94, std 16.25, range [29.44, 97.44]

Sequence (395 aa):
MAVDSSQLSSPNDIFGCLPCEILLALLKLLPSLPSLWSLINASSVCSAQFDDCALEIIEAVMLASVPTTIQHIMRVTLRCQAPGLQHTTLEQARDVAKDIDINRRRARPLLISMPLNFNTFEVEAVQHTRLPRRLLSQAHNIHVLAHACTDHYIAASLAIRPHSLVKLGPHSPVYRDKFESAEGRPYQPRETGPSSWVEEHRVIKALWLIQYFFELQVACEESRLDWPAEDLKSLQCAGLSTFFTLQRFEQQQLLTVMEFLQVKTHGHKEAGSLWLQQYRLPTEAFENTFISPCAQLMFFDPNEDHYQQGQEFLDKSPTSITFQYMMARNPNMSPLPGLPFDPYRKFGFAIFDDQRMTDLGLAEANRRALAFFVKYHYSWFSILTQEERDLSRKN